Protein AF-0000000081159107 (afdb_homodimer)

pLDDT: mean 74.44, std 21.59, range [26.97, 98.67]

Foldseek 3Di:
DVLQPPDPVLVVLVVVVVCLCVQQVVALCSALQHDCPRSVHGHNVRSVVVVVVLVVSCVVSVHCPPVCSVVSVVQLLPCVCVVVDDPPVLVPVCLLVDALLVLLVNLLNLLSPCVVPVDCVSLVVSLVSLVSNQVSQADPQSAGHGVNAPPHRDDLQSLQRLLSSLLSVLSSLVRDPDVVSSVVNLVSLVVLLVQQVVAFWDFDVVSVVAAEDDLLADAPPDDGDTFGDSDSNDHHDYGYDRNRNSSVSSVVSNDDPPDDDDDDCSVPDDDRDDGDPDFLVVCSDPPPDQWHQPPPVSRTNHPDPPWDQDPRRDTD/DVLQPPDPVLVVLVVVVVCLCVQQVVALCSALQHDCPRSVHGHNVRSVVVVVVLVVSCVVSVHCPPVCSVVSVVQQQPVNCVVPDDPCPLVPVCLLVDALLVLLVNLLNLLNNCVVPVDCVSLVVSLVSLVSNQVSQADPQSAGHGVNAPPHRDDLQSLQRLLSSLLSVLSSLVRDPDVVSSVVNLVSLVVLLVQQVVAFWDFDVVSVVAAEDDQQDDFPPDDGDTFGDSDSNDHHDYGYDRNRNSSVSSVVSNDDPPDDDDDDCSVPDDDRDDGDPDFLVVCRAPPPDQFHQPPPVRRTNHPDPPWDQDPRRHTD

Radius of gyration: 25.18 Å; Cα contacts (8 Å, |Δi|>4): 1219; chains: 2; bounding box: 68×66×54 Å

Sequence (632 aa):
MEMFGGDLSAYMACKTEFAHQSNWFPSPIAGLFSYLIWNGYDGFWQNGAILETITNFMYYANHTRYMNVIQDSYRELYSLLEAYGPYPSFDDMGCSQGWTYESGILVAAFAEMYKLHKNETYLMMADKLAWSTITYNSNGSDIFVEKNCEPDKCDDDMLMYKGIFARNIRYFLDVLPDQSKAEKYWKWINDNVLHMVKYNMCDDISISKCNITFKDGPPYYNISGPVFSGNWNGPFTVGAPMQQTSALDLFVSGIKPGTVCTGKYCDYSPYYPPPQPMTCGSHPCPTDQQCCEYSPYKSYTCCTPQQKCNKDGICVMEMFGGDLSAYMACKTEFAHQSNWFPSPIAGLFSYLIWNGYDGFWQNGAILETITNFMYYANHTRYMNVIQDSYRELYSLLEAYGPYPSFDDMGCSQGWTYESGILVAAFAEMYKLHKNETYLMMADKLAWSTITYNSNGSDIFVEKNCEPDKCDDDMLMYKGIFARNIRYFLDVLPDQSKAEKYWKWINDNVLHMVKYNMCDDISISKCNITFKDGPPYYNISGPVFSGNWNGPFTVGAPMQQTSALDLFVSGIKPGTVCTGKYCDYSPYYPPPQPMTCGSHPCPTDQQCCEYSPYKSYTCCTPQQKCNKDGICV

Solvent-accessible surface area (backbone atoms only — not comparable to full-atom values): 32033 Å² total; per-residue (Å²): 83,70,42,29,76,64,35,61,29,45,42,49,25,52,40,34,48,50,12,47,36,28,47,34,36,30,16,34,37,18,20,52,70,22,62,46,53,46,28,53,34,67,32,47,47,47,24,48,55,44,47,54,42,55,51,48,40,27,60,55,32,50,38,50,49,51,45,50,52,59,60,36,8,48,56,43,20,55,26,47,51,29,59,43,35,76,80,63,49,69,80,65,45,53,50,75,73,43,58,53,33,59,56,14,52,49,22,28,10,23,34,39,32,22,73,74,64,68,41,64,66,30,50,51,51,22,49,51,51,49,50,49,44,49,61,62,25,32,48,100,84,68,34,64,48,56,72,87,27,57,86,81,62,55,53,69,70,57,32,27,23,62,12,48,19,36,38,20,49,34,54,28,52,74,68,51,79,53,60,76,67,42,46,59,55,52,48,52,44,47,53,41,49,54,39,25,64,72,39,9,52,40,65,49,92,56,43,80,79,43,53,65,66,50,39,62,44,71,44,87,81,49,72,47,44,45,38,26,23,65,45,45,74,36,69,54,70,45,23,40,58,41,18,38,42,15,51,35,20,41,20,44,42,43,41,52,91,86,38,43,43,49,72,89,61,31,60,42,50,85,85,53,64,62,45,69,36,67,39,54,80,57,50,76,26,56,94,91,35,90,46,25,61,47,72,97,65,73,45,60,38,64,92,56,92,83,44,42,66,43,98,80,32,35,78,74,84,70,40,29,75,62,35,61,30,45,41,49,26,51,40,34,49,50,12,47,36,29,45,34,38,29,13,34,30,19,21,52,72,24,63,41,60,44,28,54,34,69,31,46,46,48,24,47,56,44,48,53,43,56,51,48,40,25,62,55,32,51,38,51,49,51,46,50,52,60,62,35,10,48,58,45,18,63,21,51,49,26,63,42,48,79,80,64,49,70,81,69,54,48,46,73,70,42,58,54,33,60,55,14,51,49,24,29,14,22,35,41,35,22,73,74,63,70,42,64,66,30,50,52,50,22,48,52,52,48,50,51,44,49,62,61,24,31,49,99,84,68,36,63,47,56,71,90,27,56,86,81,64,55,53,69,69,57,31,28,23,62,13,46,19,37,40,20,50,35,54,30,51,76,69,50,81,54,61,75,67,40,46,58,53,50,48,51,45,47,53,41,51,54,41,24,64,72,37,7,53,42,66,51,91,60,42,82,78,43,52,65,58,44,35,65,49,71,46,88,78,50,72,50,44,45,37,26,22,65,45,46,71,36,68,54,70,46,22,39,59,40,18,37,42,15,50,35,20,41,21,44,41,44,40,52,90,87,37,42,42,48,71,89,60,32,59,41,51,84,85,54,64,60,49,68,38,58,39,46,78,54,51,79,30,53,94,90,35,90,46,22,58,45,73,98,63,71,38,58,43,63,89,58,96,81,46,43,64,44,98,82,26,25,74,71

InterPro domains:
  IPR005198 Glycoside hydrolase, family 76 [PF03663] (99-178)
  IPR008928 Six-hairpin glycosidase superfamily [SSF48208] (27-198)
  IPR053169 Meiotically Up-regulated Gene Protein [PTHR47791] (99-256)

Nearest PDB structures (foldseek):
  5agd-assembly1_A  TM=8.289E-01  e=1.683E-03  Niallia circulans
  3k7x-assembly1_A  TM=8.670E-01  e=3.993E-03  Listeria inn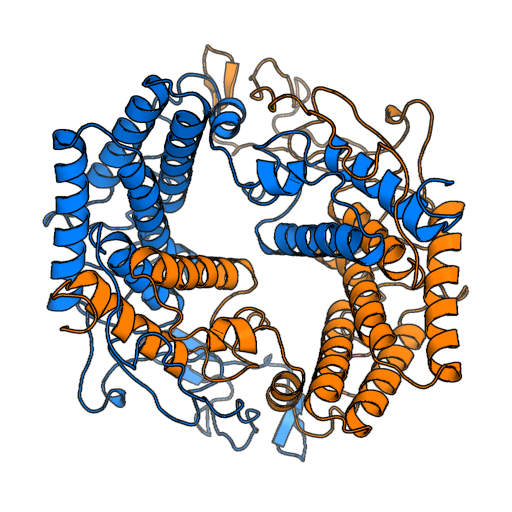ocua
  1vd5-assembly1_A  TM=6.223E-01  e=1.452E+00  Bacillus sp. GL1
  5nok-assembly1_A  TM=5.429E-01  e=4.444E+00  Bacteroides cellulosilyticus DSM 14838
  1a38-assembly1_B  TM=3.999E-01  e=2.181E+00  Bos taurus

Structure (mmCIF, N/CA/C/O backbone):
data_AF-0000000081159107-model_v1
#
loop_
_entity.id
_entity.type
_entity.pdbx_description
1 polymer 'Alpha-L-rhamnosidase six-hairpin glycosidase domain-containing protein'
#
loop_
_atom_site.group_PDB
_atom_site.id
_atom_site.type_symbol
_atom_site.label_atom_id
_atom_site.label_alt_id
_atom_site.label_comp_id
_atom_site.label_asym_id
_atom_site.label_entity_id
_atom_site.label_seq_id
_atom_site.pdbx_PDB_ins_code
_atom_site.Cartn_x
_atom_site.Cartn_y
_atom_site.Cartn_z
_atom_site.occupancy
_atom_site.B_iso_or_equiv
_atom_site.auth_seq_id
_atom_site.auth_comp_id
_atom_site.auth_asym_id
_atom_site.auth_atom_id
_atom_site.pdbx_PDB_model_num
ATOM 1 N N . MET A 1 1 ? 2.205 32.698 -1.862 1 73.26 1 MET A N 1
ATOM 2 C CA . MET A 1 1 ? 0.755 32.526 -1.901 1 73.26 1 MET A CA 1
ATOM 3 C C . MET A 1 1 ? 0.206 32.855 -3.286 1 73.26 1 MET A C 1
ATOM 5 O O . MET A 1 1 ? -0.749 32.225 -3.744 1 73.26 1 MET A O 1
ATOM 9 N N . GLU A 1 2 ? 0.936 33.632 -4.01 1 83.71 2 GLU A N 1
ATOM 10 C CA . GLU A 1 2 ? 0.464 34.039 -5.331 1 83.71 2 GLU A CA 1
ATOM 11 C C . GLU A 1 2 ? 0.368 32.844 -6.275 1 83.71 2 GLU A C 1
ATOM 13 O O . GLU A 1 2 ? -0.535 32.78 -7.112 1 83.71 2 GLU A O 1
ATOM 18 N N . MET A 1 3 ? 1.177 31.873 -5.989 1 91.51 3 MET A N 1
ATOM 19 C CA . MET A 1 3 ? 1.23 30.687 -6.839 1 91.51 3 MET A CA 1
ATOM 20 C C . MET A 1 3 ? -0.112 29.964 -6.848 1 91.51 3 MET A C 1
ATOM 22 O O . MET A 1 3 ? -0.476 29.335 -7.844 1 91.51 3 MET A O 1
ATOM 26 N N . PHE A 1 4 ? -0.867 30.151 -5.774 1 94.81 4 PHE A N 1
ATOM 27 C CA . PHE A 1 4 ? -2.134 29.44 -5.648 1 94.81 4 PHE A CA 1
ATOM 28 C C . PHE A 1 4 ? -3.294 30.42 -5.517 1 94.81 4 PHE A C 1
ATOM 30 O O . PHE A 1 4 ? -4.32 30.098 -4.914 1 94.81 4 PHE A O 1
ATOM 37 N N . GLY A 1 5 ? -3.117 31.725 -6.067 1 92.46 5 GLY A N 1
ATOM 38 C CA . GLY A 1 5 ? -4.182 32.714 -6.115 1 92.46 5 GLY A CA 1
ATOM 39 C C . GLY A 1 5 ? -4.659 33.145 -4.741 1 92.46 5 GLY A C 1
ATOM 40 O O . GLY A 1 5 ? -5.846 33.412 -4.545 1 92.46 5 GLY A O 1
ATOM 41 N N . GLY A 1 6 ? -3.777 33.001 -3.75 1 93.48 6 GLY A N 1
ATOM 42 C CA . GLY A 1 6 ? -4.123 33.456 -2.413 1 93.48 6 GLY A CA 1
ATOM 43 C C . GLY A 1 6 ? -4.802 32.389 -1.576 1 93.48 6 GLY A C 1
ATOM 44 O O . GLY A 1 6 ? -5.261 32.663 -0.465 1 93.48 6 GLY A O 1
ATOM 45 N N . ASP A 1 7 ? -4.887 31.178 -2.075 1 96.53 7 ASP A N 1
ATOM 46 C CA . ASP A 1 7 ? -5.48 30.066 -1.339 1 96.53 7 ASP A CA 1
ATOM 47 C C . ASP A 1 7 ? -4.555 29.593 -0.22 1 96.53 7 ASP A C 1
ATOM 49 O O . ASP A 1 7 ? -3.513 28.99 -0.482 1 96.53 7 ASP A O 1
ATOM 53 N N . LEU A 1 8 ? -4.931 29.828 0.976 1 96.45 8 LEU A N 1
ATOM 54 C CA . LEU A 1 8 ? -4.106 29.51 2.137 1 96.45 8 LEU A CA 1
ATOM 55 C C . LEU A 1 8 ? -3.849 28.009 2.227 1 96.45 8 LEU A C 1
ATOM 57 O O . LEU A 1 8 ? -2.727 27.583 2.508 1 96.45 8 LEU A O 1
ATOM 61 N N . SER A 1 9 ? -4.871 27.232 2.05 1 97.74 9 SER A N 1
ATOM 62 C CA . SER A 1 9 ? -4.739 25.784 2.169 1 97.74 9 SER A CA 1
ATOM 63 C C . SER A 1 9 ? -3.76 25.231 1.139 1 97.74 9 SER A C 1
ATOM 65 O O . SER A 1 9 ? -2.931 24.377 1.458 1 97.74 9 SER A O 1
ATOM 67 N N . ALA A 1 10 ? -3.845 25.729 -0.059 1 96.97 10 ALA A N 1
ATOM 68 C CA . ALA A 1 10 ? -2.913 25.295 -1.097 1 96.97 10 ALA A CA 1
ATOM 69 C C . ALA A 1 10 ? -1.484 25.712 -0.761 1 96.97 10 ALA A C 1
ATOM 71 O O . ALA A 1 10 ? -0.541 24.945 -0.97 1 96.97 10 ALA A O 1
ATOM 72 N N . TYR A 1 11 ? -1.373 26.913 -0.265 1 96.54 11 TYR A N 1
ATOM 73 C CA . TYR A 1 11 ? -0.061 27.409 0.134 1 96.54 11 TYR A CA 1
ATOM 74 C C . TYR A 1 11 ? 0.531 26.551 1.246 1 96.54 11 TYR A C 1
ATOM 76 O O . TYR A 1 11 ? 1.698 26.159 1.182 1 96.54 11 TYR A O 1
ATOM 84 N N . MET A 1 12 ? -0.245 26.264 2.2 1 97.27 12 MET A N 1
ATOM 85 C CA . MET A 1 12 ? 0.223 25.464 3.328 1 97.27 12 MET A CA 1
ATOM 86 C C . MET A 1 12 ? 0.505 24.028 2.897 1 97.27 12 MET A C 1
ATOM 88 O O . MET A 1 12 ? 1.444 23.401 3.39 1 97.27 12 MET A O 1
ATOM 92 N N . ALA A 1 13 ? -0.335 23.471 2.034 1 97.47 13 ALA A N 1
ATOM 93 C CA . ALA A 1 13 ? -0.057 22.145 1.488 1 97.47 13 ALA A CA 1
ATOM 94 C C . ALA A 1 13 ? 1.302 22.111 0.796 1 97.47 13 ALA A C 1
ATOM 96 O O . ALA A 1 13 ? 2.062 21.152 0.953 1 97.47 13 ALA A O 1
ATOM 97 N N . CYS A 1 14 ? 1.593 23.12 0.1 1 95.66 14 CYS A N 1
ATOM 98 C CA . CYS A 1 14 ? 2.85 23.216 -0.634 1 95.66 14 CYS A CA 1
ATOM 99 C C . CYS A 1 14 ? 4.04 23.211 0.319 1 95.66 14 CYS A C 1
ATOM 101 O O . CYS A 1 14 ? 4.974 22.426 0.148 1 95.66 14 CYS A O 1
ATOM 103 N N . LYS A 1 15 ? 3.997 24.015 1.294 1 94.6 15 LYS A N 1
ATOM 104 C CA . LYS A 1 15 ? 5.087 24.098 2.262 1 94.6 15 LYS A CA 1
ATOM 105 C C . LYS A 1 15 ? 5.217 22.801 3.057 1 94.6 15 LYS A C 1
ATOM 107 O O . LYS A 1 15 ? 6.328 22.338 3.321 1 94.6 15 LYS A O 1
ATOM 112 N N . THR A 1 16 ? 4.103 22.295 3.469 1 96.07 16 THR A N 1
ATOM 113 C CA . THR A 1 16 ? 4.073 21.066 4.254 1 96.07 16 THR A CA 1
ATOM 114 C C . THR A 1 16 ? 4.659 19.902 3.46 1 96.07 16 THR A C 1
ATOM 116 O O . THR A 1 16 ? 5.407 19.087 4.003 1 96.07 16 THR A O 1
ATOM 119 N N . GLU A 1 17 ? 4.273 19.811 2.206 1 93.13 17 GLU A N 1
ATOM 120 C CA . GLU A 1 17 ? 4.797 18.747 1.355 1 93.13 17 GLU A CA 1
ATOM 121 C C . GLU A 1 17 ? 6.304 18.887 1.162 1 93.13 17 GLU A C 1
ATOM 123 O O . GLU A 1 17 ? 7.028 17.889 1.142 1 93.13 17 GLU A O 1
ATOM 128 N N . PHE A 1 18 ? 6.745 20.079 1.012 1 90.58 18 PHE A N 1
ATOM 129 C CA . PHE A 1 18 ? 8.181 20.297 0.893 1 90.58 18 PHE A CA 1
ATOM 130 C C . PHE A 1 18 ? 8.912 19.782 2.127 1 90.58 18 PHE A C 1
ATOM 132 O O . PHE A 1 18 ? 9.92 19.082 2.012 1 90.58 18 PHE A O 1
ATOM 139 N N . ALA A 1 19 ? 8.44 20.158 3.255 1 90.77 19 ALA A N 1
ATOM 140 C CA . ALA A 1 19 ? 9.043 19.698 4.504 1 90.77 19 ALA A CA 1
ATOM 141 C C . ALA A 1 19 ? 9.001 18.176 4.605 1 90.77 19 ALA A C 1
ATOM 143 O O . ALA A 1 19 ? 9.959 17.552 5.068 1 90.77 19 ALA A O 1
ATOM 144 N N . HIS A 1 20 ? 7.9 17.635 4.216 1 88.38 20 HIS A N 1
ATOM 145 C CA . HIS A 1 20 ? 7.737 16.186 4.226 1 88.38 20 HIS A CA 1
ATOM 146 C C . HIS A 1 20 ? 8.802 15.506 3.371 1 88.38 20 HIS A C 1
ATOM 148 O O . HIS A 1 20 ? 9.458 14.564 3.822 1 88.38 20 HIS A O 1
ATOM 154 N N . GLN A 1 21 ? 8.964 15.984 2.256 1 83.49 21 GLN A N 1
ATOM 155 C CA . GLN A 1 21 ? 9.925 15.407 1.323 1 83.49 21 GLN A CA 1
ATOM 156 C C . GLN A 1 21 ? 11.357 15.609 1.812 1 83.49 21 GLN A C 1
ATOM 158 O O . GLN A 1 21 ? 12.181 14.696 1.729 1 83.49 21 GLN A O 1
ATOM 163 N N . SER A 1 22 ? 11.609 16.71 2.324 1 83.05 22 SER A N 1
ATOM 164 C CA . SER A 1 22 ? 12.953 17.042 2.787 1 83.05 22 SER A CA 1
ATOM 165 C C . SER A 1 22 ? 13.343 16.201 3.999 1 83.05 22 SER A C 1
ATOM 167 O O . SER A 1 22 ? 14.502 15.805 4.139 1 83.05 22 SER A O 1
ATOM 169 N N . ASN A 1 23 ? 12.4 15.96 4.797 1 83.14 23 ASN A N 1
ATOM 170 C CA . ASN A 1 23 ? 12.709 15.369 6.095 1 83.14 23 ASN A CA 1
ATOM 171 C C . ASN A 1 23 ? 12.632 13.845 6.05 1 83.14 23 ASN A C 1
ATOM 173 O O . ASN A 1 23 ? 13.397 13.16 6.731 1 83.14 23 ASN A O 1
ATOM 177 N N . TRP A 1 24 ? 11.74 13.296 5.227 1 81.88 24 TRP A N 1
ATOM 178 C CA . TRP A 1 24 ? 11.471 11.87 5.379 1 81.88 24 TRP A CA 1
ATOM 179 C C . TRP A 1 24 ? 11.533 11.158 4.032 1 81.88 24 TRP A C 1
ATOM 181 O O . TRP A 1 24 ? 11.507 9.926 3.973 1 81.88 24 TRP A O 1
ATOM 191 N N . PHE A 1 25 ? 11.539 11.923 3.002 1 78.84 25 PHE A N 1
ATOM 192 C CA . PHE A 1 25 ? 11.795 11.371 1.676 1 78.84 25 PHE A CA 1
ATOM 193 C C . PHE A 1 25 ? 12.977 12.072 1.017 1 78.84 25 PHE A C 1
ATOM 195 O O . PHE A 1 25 ? 12.881 12.515 -0.129 1 78.84 25 PHE A O 1
ATOM 202 N N . PRO A 1 26 ? 14.068 12.064 1.804 1 64.51 26 PRO A N 1
ATOM 203 C CA . PRO A 1 26 ? 15.193 12.86 1.309 1 64.51 26 PRO A CA 1
ATOM 204 C C . PRO A 1 26 ? 15.936 12.181 0.16 1 64.51 26 PRO A C 1
ATOM 206 O O . PRO A 1 26 ? 16.766 12.811 -0.5 1 64.51 26 PRO A O 1
ATOM 209 N N . SER A 1 27 ? 15.6 10.784 0.05 1 61.07 27 SER A N 1
ATOM 210 C CA . SER A 1 27 ? 16.33 10.015 -0.953 1 61.07 27 SER A CA 1
ATOM 211 C C . SER A 1 27 ? 15.48 8.873 -1.5 1 61.07 27 SER A C 1
ATOM 213 O O . SER A 1 27 ? 14.415 8.569 -0.958 1 61.07 27 SER A O 1
ATOM 215 N N . PRO A 1 28 ? 15.856 8.307 -2.576 1 56.17 28 PRO A N 1
ATOM 216 C CA . PRO A 1 28 ? 15.117 7.165 -3.118 1 56.17 28 PRO A CA 1
ATOM 217 C C . PRO A 1 28 ? 14.994 6.015 -2.121 1 56.17 28 PRO A C 1
ATOM 219 O O . PRO A 1 28 ? 14.05 5.225 -2.197 1 56.17 28 PRO A O 1
ATOM 222 N N . ILE A 1 29 ? 15.94 5.914 -1.131 1 57.66 29 ILE A N 1
ATOM 223 C CA . ILE A 1 29 ? 15.912 4.813 -0.174 1 57.66 29 ILE A CA 1
ATOM 224 C C . ILE A 1 29 ? 14.83 5.067 0.873 1 57.66 29 ILE A C 1
ATOM 226 O O . ILE A 1 29 ? 14.143 4.138 1.303 1 57.66 29 ILE A O 1
ATOM 230 N N . ALA A 1 30 ? 14.818 6.326 1.157 1 62.91 30 ALA A N 1
ATOM 231 C CA . ALA A 1 30 ? 13.757 6.735 2.074 1 62.91 30 ALA A CA 1
ATOM 232 C C . ALA A 1 30 ? 12.551 7.275 1.31 1 62.91 30 ALA A C 1
ATOM 234 O O . ALA A 1 30 ? 12.152 8.426 1.502 1 62.91 30 ALA A O 1
ATOM 235 N N . GLY A 1 31 ? 12.105 6.427 0.31 1 65.6 31 GLY A N 1
ATOM 236 C CA . GLY A 1 31 ? 10.976 6.804 -0.525 1 65.6 31 GLY A CA 1
ATOM 237 C C . GLY A 1 31 ? 9.697 6.073 -0.164 1 65.6 31 GLY A C 1
ATOM 238 O O . GLY A 1 31 ? 9.615 5.437 0.889 1 65.6 31 GLY A O 1
ATOM 239 N N . LEU A 1 32 ? 8.644 6.251 -0.968 1 62.56 32 LEU A N 1
ATOM 240 C CA . LEU A 1 32 ? 7.3 5.74 -0.72 1 62.56 32 LEU A CA 1
ATOM 241 C C . LEU A 1 32 ? 7.295 4.216 -0.69 1 62.56 32 LEU A C 1
ATOM 243 O O . LEU A 1 32 ? 6.414 3.606 -0.079 1 62.56 32 LEU A O 1
ATOM 247 N N . PHE A 1 33 ? 8.23 3.613 -1.263 1 54.78 33 PHE A N 1
ATOM 248 C CA . PHE A 1 33 ? 8.225 2.156 -1.336 1 54.78 33 PHE A CA 1
ATOM 249 C C . PHE A 1 33 ? 9.405 1.571 -0.57 1 54.78 33 PHE A C 1
ATOM 251 O O . PHE A 1 33 ? 9.875 0.476 -0.885 1 54.78 33 PHE A O 1
ATOM 258 N N . SER A 1 34 ? 9.756 2.465 0.417 1 52.77 34 SER A N 1
ATOM 259 C CA . SER A 1 34 ? 10.893 2.038 1.226 1 52.77 34 SER A CA 1
ATOM 260 C C . SER A 1 34 ? 10.466 1.035 2.293 1 52.77 34 SER A C 1
ATOM 262 O O . SER A 1 34 ? 9.298 0.996 2.684 1 52.77 34 SER A O 1
ATOM 264 N N . TYR A 1 35 ? 11.327 0.128 2.508 1 47.57 35 TYR A N 1
ATOM 265 C CA . TYR A 1 35 ? 11.091 -0.757 3.643 1 47.57 35 TYR A CA 1
ATOM 266 C C . TYR A 1 35 ? 10.781 0.043 4.903 1 47.57 35 TYR A C 1
ATOM 268 O O . TYR A 1 35 ? 11.092 1.234 4.982 1 47.57 35 TYR A O 1
ATOM 276 N N . LEU A 1 36 ? 10.102 -0.564 5.947 1 49.96 36 LEU A N 1
ATOM 277 C CA . LEU A 1 36 ? 9.413 -0.104 7.148 1 49.96 36 LEU A CA 1
ATOM 278 C C . LEU A 1 36 ? 10.228 0.967 7.866 1 49.96 36 LEU A C 1
ATOM 280 O O . LEU A 1 36 ? 9.664 1.895 8.449 1 49.96 36 LEU A O 1
ATOM 284 N N . ILE A 1 37 ? 11.613 1.061 7.589 1 51.08 37 ILE A N 1
ATOM 285 C CA . ILE A 1 37 ? 12.284 1.794 8.657 1 51.08 37 ILE A CA 1
ATOM 286 C C . ILE A 1 37 ? 12.96 3.038 8.085 1 51.08 37 ILE A C 1
ATOM 288 O O . ILE A 1 37 ? 13.215 4.002 8.809 1 51.08 37 ILE A O 1
ATOM 292 N N . TRP A 1 38 ? 12.93 3.22 6.875 1 58.51 38 TRP A N 1
ATOM 293 C CA . TRP A 1 38 ? 13.879 4.247 6.46 1 58.51 38 TRP A CA 1
ATOM 294 C C . TRP A 1 38 ? 13.213 5.618 6.416 1 58.51 38 TRP A C 1
ATOM 296 O O . TRP A 1 38 ? 13.803 6.616 6.837 1 58.51 38 TRP A O 1
ATOM 306 N N . ASN A 1 39 ? 12.053 5.701 6.024 1 64.96 39 ASN A N 1
ATOM 307 C CA . ASN A 1 39 ? 11.395 6.995 5.884 1 64.96 39 ASN A CA 1
ATOM 308 C C . ASN A 1 39 ? 10.458 7.277 7.056 1 64.96 39 ASN A C 1
ATOM 310 O O . ASN A 1 39 ? 9.795 8.315 7.09 1 64.96 39 ASN A O 1
ATOM 314 N N . GLY A 1 40 ? 10.515 6.371 8.008 1 69.55 40 GLY A N 1
ATOM 315 C CA . GLY A 1 40 ? 9.704 6.545 9.203 1 69.55 40 GLY A CA 1
ATOM 316 C C . GLY A 1 40 ? 8.305 5.976 9.061 1 69.55 40 GLY A C 1
ATOM 317 O O . GLY A 1 40 ? 7.532 5.969 10.022 1 69.55 40 GLY A O 1
ATOM 318 N N . TYR A 1 41 ? 7.964 5.542 7.819 1 71.81 41 TYR A N 1
ATOM 319 C CA . TYR A 1 41 ? 6.674 4.905 7.579 1 71.81 41 TYR A CA 1
ATOM 320 C C . TYR A 1 41 ? 6.768 3.396 7.771 1 71.81 41 TYR A C 1
ATOM 322 O O . TYR A 1 41 ? 7.806 2.791 7.489 1 71.81 41 TYR A O 1
ATOM 330 N N . ASP A 1 42 ? 5.687 2.989 8.404 1 60.1 42 ASP A N 1
ATOM 331 C CA . ASP A 1 42 ? 5.636 1.546 8.62 1 60.1 42 ASP A CA 1
ATOM 332 C C . ASP A 1 42 ? 4.979 0.837 7.437 1 60.1 42 ASP A C 1
ATOM 334 O O . ASP A 1 42 ? 3.764 0.628 7.43 1 60.1 42 ASP A O 1
ATOM 338 N N . GLY A 1 43 ? 5.741 0.659 6.408 1 55.37 43 GLY A N 1
ATOM 339 C CA . GLY A 1 43 ? 5.308 -0.249 5.359 1 55.37 43 GLY A CA 1
ATOM 340 C C . GLY A 1 43 ? 4.446 0.423 4.306 1 55.37 43 GLY A C 1
ATOM 341 O O . GLY A 1 43 ? 4.362 1.652 4.258 1 55.37 43 GLY A O 1
ATOM 342 N N . PHE A 1 44 ? 3.71 -0.323 3.549 1 52.36 44 PHE A N 1
ATOM 343 C CA . PHE A 1 44 ? 3.013 0.082 2.334 1 52.36 44 PHE A CA 1
ATOM 344 C C . PHE A 1 44 ? 1.725 0.825 2.671 1 52.36 44 PHE A C 1
ATOM 346 O O . PHE A 1 44 ? 1.319 1.734 1.944 1 52.36 44 PHE A O 1
ATOM 353 N N . TRP A 1 45 ? 1.146 0.502 3.874 1 59.59 45 TRP A N 1
ATOM 354 C CA . TRP A 1 45 ? -0.089 1.199 4.22 1 59.59 45 TRP A CA 1
ATOM 355 C C . TRP A 1 45 ? 0.168 2.687 4.434 1 59.59 45 TRP A C 1
ATOM 357 O O . TRP A 1 45 ? -0.492 3.532 3.824 1 59.59 45 TRP A O 1
ATOM 367 N N . GLN A 1 46 ? 1.249 2.896 5.243 1 71.08 46 GLN A N 1
ATOM 368 C CA . GLN A 1 46 ? 1.534 4.292 5.561 1 71.08 46 GLN A CA 1
ATOM 369 C C . GLN A 1 46 ? 2.085 5.031 4.346 1 71.08 46 GLN A C 1
ATOM 371 O O . GLN A 1 46 ? 1.712 6.178 4.088 1 71.08 46 GLN A O 1
ATOM 376 N N . ASN A 1 47 ? 2.773 4.27 3.577 1 69.42 47 ASN A N 1
ATOM 377 C CA . ASN A 1 47 ? 3.308 4.859 2.354 1 69.42 47 ASN A CA 1
ATOM 378 C C . ASN A 1 47 ? 2.207 5.127 1.332 1 69.42 47 ASN A C 1
ATOM 380 O O . ASN A 1 47 ? 2.245 6.133 0.621 1 69.42 47 ASN A O 1
ATOM 384 N N . GLY A 1 48 ? 1.255 4.219 1.248 1 66.96 48 GLY A N 1
ATOM 385 C CA . GLY A 1 48 ? 0.11 4.446 0.381 1 66.96 48 GLY A CA 1
ATOM 386 C C . GLY A 1 48 ? -0.734 5.633 0.806 1 66.96 48 GLY A C 1
ATOM 387 O O . GLY A 1 48 ? -1.22 6.39 -0.037 1 66.96 48 GLY A O 1
ATOM 388 N N . ALA A 1 49 ? -0.853 5.765 2.12 1 74.21 49 ALA A N 1
ATOM 389 C CA . ALA A 1 49 ? -1.655 6.865 2.649 1 74.21 49 ALA A CA 1
ATOM 390 C C . ALA A 1 49 ? -1.057 8.215 2.263 1 74.21 49 ALA A C 1
ATOM 392 O O . ALA A 1 49 ? -1.778 9.122 1.841 1 74.21 49 ALA A O 1
ATOM 393 N N . ILE A 1 50 ? 0.304 8.299 2.352 1 83.84 50 ILE A N 1
ATOM 394 C CA . ILE A 1 50 ? 0.921 9.576 2.009 1 83.84 50 ILE A CA 1
ATOM 395 C C . ILE A 1 50 ? 0.951 9.744 0.492 1 83.84 50 ILE A C 1
ATOM 397 O O . ILE A 1 50 ? 0.789 10.854 -0.019 1 83.84 50 ILE A O 1
ATOM 401 N N . LEU A 1 51 ? 1.087 8.705 -0.23 1 74 51 LEU A N 1
ATOM 402 C CA . LEU A 1 51 ? 1.045 8.797 -1.686 1 74 51 LEU A CA 1
ATOM 403 C C . LEU A 1 51 ? -0.288 9.367 -2.157 1 74 51 LEU A C 1
ATOM 405 O O . LEU A 1 51 ? -0.323 10.228 -3.039 1 74 51 LEU A O 1
ATOM 409 N N . GLU A 1 52 ? -1.368 8.855 -1.627 1 75.14 52 GLU A N 1
ATOM 410 C CA . GLU A 1 52 ? -2.688 9.377 -1.968 1 75.14 52 GLU A CA 1
ATOM 411 C C . GLU A 1 52 ? 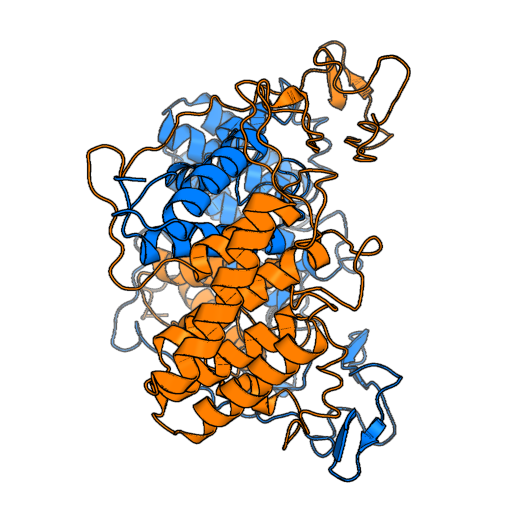-2.776 10.876 -1.692 1 75.14 52 GLU A C 1
ATOM 413 O O . GLU A 1 52 ? -3.32 11.63 -2.502 1 75.14 52 GLU A O 1
ATOM 418 N N . THR A 1 53 ? -2.172 11.291 -0.617 1 88.07 53 THR A N 1
ATOM 419 C CA . THR A 1 53 ? -2.21 12.699 -0.239 1 88.07 53 THR A CA 1
ATOM 420 C C . THR A 1 53 ? -1.425 13.548 -1.235 1 88.07 53 THR A C 1
ATOM 422 O O . THR A 1 53 ? -1.894 14.603 -1.665 1 88.07 53 THR A O 1
ATOM 425 N N . ILE A 1 54 ? -0.268 13.088 -1.62 1 86.49 54 ILE A N 1
ATOM 426 C CA . ILE A 1 54 ? 0.586 13.808 -2.558 1 86.49 54 ILE A CA 1
ATOM 427 C C . ILE A 1 54 ? -0.111 13.914 -3.913 1 86.49 54 ILE A C 1
ATOM 429 O O . ILE A 1 54 ? -0.128 14.983 -4.528 1 86.49 54 ILE A O 1
ATOM 433 N N . THR A 1 55 ? -0.776 12.932 -4.352 1 79.04 55 THR A N 1
ATOM 434 C CA . THR A 1 55 ? -1.476 12.916 -5.632 1 79.04 55 THR A CA 1
ATOM 435 C C . THR A 1 55 ? -2.685 13.845 -5.598 1 79.04 55 THR A C 1
ATOM 437 O O . THR A 1 55 ? -2.941 14.575 -6.558 1 79.04 55 THR A O 1
ATOM 440 N N . ASN A 1 56 ? -3.413 13.781 -4.509 1 85.62 56 ASN A N 1
ATOM 441 C CA . ASN A 1 56 ? -4.548 14.685 -4.351 1 85.62 56 ASN A CA 1
ATOM 442 C C . ASN A 1 56 ? -4.112 16.146 -4.401 1 85.62 56 ASN A C 1
ATOM 444 O O . ASN A 1 56 ? -4.811 16.987 -4.969 1 85.62 56 ASN A O 1
ATOM 448 N N . PHE A 1 57 ? -2.928 16.409 -3.78 1 93.77 57 PHE A N 1
ATOM 449 C CA . PHE A 1 57 ? -2.425 17.777 -3.813 1 93.77 57 PHE A CA 1
ATOM 450 C C . PHE A 1 57 ? -2.155 18.22 -5.246 1 93.77 57 PHE A C 1
ATOM 452 O O . PHE A 1 57 ? -2.533 19.325 -5.641 1 93.77 57 PHE A O 1
ATOM 459 N N . MET A 1 58 ? -1.586 17.391 -6.055 1 88.49 58 MET A N 1
ATOM 460 C CA . MET A 1 58 ? -1.329 17.701 -7.459 1 88.49 58 MET A CA 1
ATOM 461 C C . MET A 1 58 ? -2.635 17.934 -8.212 1 88.49 58 MET A C 1
ATOM 463 O O . MET A 1 58 ? -2.739 18.87 -9.007 1 88.49 58 MET A O 1
ATOM 467 N N . TYR A 1 59 ? -3.617 17.174 -7.917 1 83.01 59 TYR A N 1
ATOM 468 C CA . TYR A 1 59 ? -4.909 17.255 -8.59 1 83.01 59 TYR A CA 1
ATOM 469 C C . TYR A 1 59 ? -5.649 18.529 -8.2 1 83.01 59 TYR A C 1
ATOM 471 O O . TYR A 1 59 ? -6.055 19.308 -9.065 1 83.01 59 TYR A O 1
ATOM 479 N N . TYR A 1 60 ? -5.749 18.788 -6.935 1 92.19 60 TYR A N 1
ATOM 480 C CA . TYR A 1 60 ? -6.625 19.853 -6.458 1 92.19 60 TYR A CA 1
ATOM 481 C C . TYR A 1 60 ? -6.015 21.223 -6.728 1 92.19 60 TYR A C 1
ATOM 483 O O . TYR A 1 60 ? -6.736 22.216 -6.854 1 92.19 60 TYR A O 1
ATOM 491 N N . ALA A 1 61 ? -4.685 21.262 -6.795 1 94.64 61 ALA A N 1
ATOM 492 C CA . ALA A 1 61 ? -4.049 22.554 -7.04 1 94.64 61 ALA A CA 1
ATOM 493 C C . ALA A 1 61 ? -3.476 22.624 -8.452 1 94.64 61 ALA A C 1
ATOM 495 O O . ALA A 1 61 ? -2.816 23.602 -8.813 1 94.64 61 ALA A O 1
ATOM 496 N N . ASN A 1 62 ? -3.65 21.522 -9.22 1 89.43 62 ASN A N 1
ATOM 497 C CA . ASN A 1 62 ? -3.271 21.454 -10.627 1 89.43 62 ASN A CA 1
ATOM 498 C C . ASN A 1 62 ? -1.792 21.776 -10.825 1 89.43 62 ASN A C 1
ATOM 500 O O . ASN A 1 62 ? -1.45 22.771 -11.467 1 89.43 62 ASN A O 1
ATOM 504 N N . HIS A 1 63 ? -0.99 20.923 -10.324 1 91.1 63 HIS A N 1
ATOM 505 C CA . HIS A 1 63 ? 0.456 21.062 -10.455 1 91.1 63 HIS A CA 1
ATOM 506 C C . HIS A 1 63 ? 1.145 19.702 -10.441 1 91.1 63 HIS A C 1
ATOM 508 O O . HIS A 1 63 ? 0.502 18.679 -10.195 1 91.1 63 HIS A O 1
ATOM 514 N N . THR A 1 64 ? 2.396 19.655 -10.763 1 84.38 64 THR A N 1
ATOM 515 C CA . THR A 1 64 ? 3.184 18.43 -10.682 1 84.38 64 THR A CA 1
ATOM 516 C C . THR A 1 64 ? 4.394 18.625 -9.772 1 84.38 64 THR A C 1
ATOM 518 O O . THR A 1 64 ? 5.445 18.018 -9.99 1 84.38 64 THR A O 1
ATOM 521 N N . ARG A 1 65 ? 4.298 19.515 -8.863 1 87.6 65 ARG A N 1
ATOM 522 C CA . ARG A 1 65 ? 5.371 19.736 -7.899 1 87.6 65 ARG A CA 1
ATOM 523 C C . ARG A 1 65 ? 5.652 18.472 -7.094 1 87.6 65 ARG A C 1
ATOM 525 O O . ARG A 1 65 ? 4.731 17.724 -6.76 1 87.6 65 ARG A O 1
ATOM 532 N N . TYR A 1 66 ? 6.874 18.259 -6.755 1 82.55 66 TYR A N 1
ATOM 533 C CA . TYR A 1 66 ? 7.357 17.208 -5.867 1 82.55 66 TYR A CA 1
ATOM 534 C C . TYR A 1 66 ? 7.135 15.831 -6.48 1 82.55 66 TYR A C 1
ATOM 536 O O . TYR A 1 66 ? 7.064 14.829 -5.764 1 82.55 66 TYR A O 1
ATOM 544 N N . MET A 1 67 ? 6.886 15.816 -7.798 1 76.52 67 MET A N 1
ATOM 545 C CA . MET A 1 67 ? 6.658 14.563 -8.512 1 76.52 67 MET A CA 1
ATOM 546 C C . MET A 1 67 ? 7.835 13.61 -8.327 1 76.52 67 MET A C 1
ATOM 548 O O . MET A 1 67 ? 7.668 12.391 -8.391 1 76.52 67 MET A O 1
ATOM 552 N N . ASN A 1 68 ? 8.93 14.104 -7.971 1 72.81 68 ASN A N 1
ATOM 553 C CA . ASN A 1 68 ? 10.123 13.279 -7.82 1 72.81 68 ASN A CA 1
ATOM 554 C C . ASN A 1 68 ? 9.994 12.316 -6.642 1 72.81 68 ASN A C 1
ATOM 556 O O . ASN A 1 68 ? 10.566 11.225 -6.661 1 72.81 68 ASN A O 1
ATOM 560 N N . VAL A 1 69 ? 9.219 12.732 -5.655 1 72.22 69 VAL A N 1
ATOM 561 C CA . VAL A 1 69 ? 9.012 11.847 -4.513 1 72.22 69 VAL A CA 1
ATOM 562 C C . VAL A 1 69 ? 8.363 10.546 -4.979 1 72.22 69 VAL A C 1
ATOM 564 O O . VAL A 1 69 ? 8.695 9.467 -4.483 1 72.22 69 VAL A O 1
ATOM 567 N N . ILE A 1 70 ? 7.436 10.756 -5.86 1 65.03 70 ILE A N 1
ATOM 568 C CA . ILE A 1 70 ? 6.727 9.594 -6.385 1 65.03 70 ILE A CA 1
ATOM 569 C C . ILE A 1 70 ? 7.614 8.855 -7.384 1 65.03 70 ILE A C 1
ATOM 571 O O . ILE A 1 70 ? 7.799 7.641 -7.279 1 65.03 70 ILE A O 1
ATOM 575 N N . GLN A 1 71 ? 8.181 9.624 -8.247 1 62.26 71 GLN A N 1
ATOM 576 C CA . GLN A 1 71 ? 8.955 9.045 -9.34 1 62.26 71 GLN A CA 1
ATOM 577 C C . GLN A 1 71 ? 10.21 8.35 -8.818 1 62.26 71 GLN A C 1
ATOM 579 O O . GLN A 1 71 ? 10.568 7.269 -9.288 1 62.26 71 GLN A O 1
ATOM 584 N N . ASP A 1 72 ? 10.728 9.032 -7.811 1 57.07 72 ASP A N 1
ATOM 585 C CA . ASP A 1 72 ? 12.01 8.525 -7.329 1 57.07 72 ASP A CA 1
ATOM 586 C C . ASP A 1 72 ? 11.809 7.421 -6.293 1 57.07 72 ASP A C 1
ATOM 588 O O . ASP A 1 72 ? 12.756 6.719 -5.935 1 57.07 72 ASP A O 1
ATOM 592 N N . SER A 1 73 ? 10.552 7.558 -5.759 1 54.94 73 SER A N 1
ATOM 593 C CA . SER A 1 73 ? 10.266 6.476 -4.822 1 54.94 73 SER A CA 1
ATOM 594 C C . SER A 1 73 ? 10.189 5.131 -5.538 1 54.94 73 SER A C 1
ATOM 596 O O . SER A 1 73 ? 10.278 4.079 -4.903 1 54.94 73 SER A O 1
ATOM 598 N N . TYR A 1 74 ? 9.552 5.394 -6.678 1 44.18 74 TYR A N 1
ATOM 599 C CA . TYR A 1 74 ? 9.665 4.175 -7.471 1 44.18 74 TYR A CA 1
ATOM 600 C C . TYR A 1 74 ? 11.115 3.715 -7.56 1 44.18 74 TYR A C 1
ATOM 602 O O . TYR A 1 74 ? 12.011 4.516 -7.836 1 44.18 74 TYR A O 1
ATOM 610 N N . ARG A 1 75 ? 11.37 3.055 -6.452 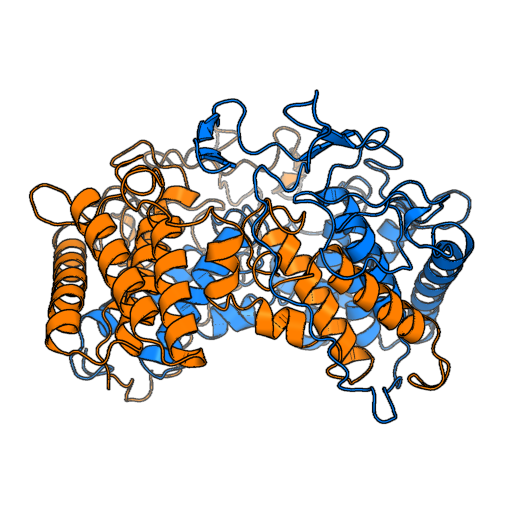1 44.49 75 ARG A N 1
ATOM 611 C CA . ARG A 1 75 ? 12.729 2.63 -6.133 1 44.49 75 ARG A CA 1
ATOM 612 C C . ARG A 1 75 ? 13.559 2.453 -7.4 1 44.49 75 ARG A C 1
ATOM 614 O O . ARG A 1 75 ? 13.225 1.633 -8.258 1 44.49 75 ARG A O 1
ATOM 621 N N . GLU A 1 76 ? 13.945 3.647 -7.907 1 33.6 76 GLU A N 1
ATOM 622 C CA . GLU A 1 76 ? 15.245 3.413 -8.529 1 33.6 76 GLU A CA 1
ATOM 623 C C . GLU A 1 76 ? 16.222 2.778 -7.543 1 33.6 76 GLU A C 1
ATOM 625 O O . GLU A 1 76 ? 16.248 3.142 -6.365 1 33.6 76 GLU A O 1
ATOM 630 N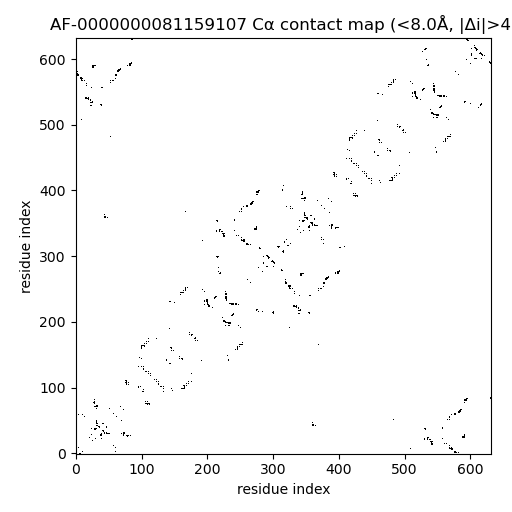 N . LEU A 1 77 ? 16.563 1.616 -7.57 1 35.69 77 LEU A N 1
ATOM 631 C CA . LEU A 1 77 ? 17.386 0.68 -6.812 1 35.69 77 LEU A CA 1
ATOM 632 C C . LEU A 1 77 ? 18.614 1.379 -6.237 1 35.69 77 LEU A C 1
ATOM 634 O O . LEU A 1 77 ? 19.243 0.871 -5.306 1 35.69 77 LEU A O 1
ATOM 638 N N . TYR A 1 78 ? 19.201 2.418 -6.783 1 34.41 78 TYR A N 1
ATOM 639 C CA . TYR A 1 78 ? 20.572 2.74 -6.403 1 34.41 78 TYR A CA 1
ATOM 640 C C . TYR A 1 78 ? 20.693 2.913 -4.894 1 34.41 78 TYR A C 1
ATOM 642 O O . TYR A 1 78 ? 21.681 2.487 -4.292 1 34.41 78 TYR A O 1
ATOM 650 N N . SER A 1 79 ? 19.759 3.773 -4.427 1 38.22 79 SER A N 1
ATOM 651 C CA . SER A 1 79 ? 20.069 4.31 -3.106 1 38.22 79 SER A CA 1
ATOM 652 C C . SER A 1 79 ? 19.969 3.231 -2.034 1 38.22 79 SER A C 1
ATOM 654 O O . SER A 1 79 ? 20.227 3.492 -0.857 1 38.22 79 SER A O 1
ATOM 656 N N . LEU A 1 80 ? 19.373 2.141 -2.322 1 35.61 80 LEU A N 1
ATOM 657 C CA . LEU A 1 80 ? 19.363 1.039 -1.366 1 35.61 80 LEU A CA 1
ATOM 658 C C . LEU A 1 80 ? 20.778 0.535 -1.103 1 35.61 80 LEU A C 1
ATOM 660 O O . LEU A 1 80 ? 21.037 -0.09 -0.072 1 35.61 80 LEU A O 1
ATOM 664 N N . LEU A 1 81 ? 21.653 0.482 -2.113 1 35.64 81 LEU A N 1
ATOM 665 C CA . LEU A 1 81 ? 23.031 0.124 -1.796 1 35.64 81 LEU A CA 1
ATOM 666 C C . LEU A 1 81 ? 23.563 0.976 -0.648 1 35.64 81 LEU A C 1
ATOM 668 O O . LEU A 1 81 ? 24.386 0.512 0.145 1 35.64 81 LEU A O 1
ATOM 672 N N . GLU A 1 82 ? 23.424 2.31 -0.804 1 34.72 82 GLU A N 1
ATOM 673 C CA . GLU A 1 82 ? 23.94 3.237 0.199 1 34.72 82 GLU A CA 1
ATOM 674 C C . GLU A 1 82 ? 23.339 2.955 1.573 1 34.72 82 GLU A C 1
ATOM 676 O O . GLU A 1 82 ? 23.964 3.232 2.599 1 34.72 82 GLU A O 1
ATOM 681 N N . ALA A 1 83 ? 22.01 2.905 1.605 1 34.06 83 ALA A N 1
ATOM 682 C CA . ALA A 1 83 ? 21.439 2.638 2.922 1 34.06 83 ALA A CA 1
ATOM 683 C C . ALA A 1 83 ? 21.978 1.332 3.5 1 34.06 83 ALA A C 1
ATOM 685 O O . ALA A 1 83 ? 21.926 1.114 4.712 1 34.06 83 ALA A O 1
ATOM 686 N N . TYR A 1 84 ? 22.048 0.264 2.691 1 34.3 84 TYR A N 1
ATOM 687 C CA . TYR A 1 84 ? 22.734 -0.928 3.177 1 34.3 84 TYR A CA 1
ATOM 688 C C . TYR A 1 84 ? 24.24 -0.813 2.97 1 34.3 84 TYR A C 1
ATOM 690 O O . TYR A 1 84 ? 24.695 -0.179 2.015 1 34.3 84 TYR A O 1
ATOM 698 N N . GLY A 1 85 ? 25.173 -0.803 3.945 1 30.49 85 GLY A N 1
ATOM 699 C CA . GLY A 1 85 ? 26.614 -0.605 3.96 1 30.49 85 GLY A CA 1
ATOM 700 C C . GLY A 1 85 ? 27.278 -0.958 2.642 1 30.49 85 GLY A C 1
ATOM 701 O O . GLY A 1 85 ? 26.642 -1.53 1.754 1 30.49 85 GLY A O 1
ATOM 702 N N . PRO A 1 86 ? 28.806 -0.561 2.486 1 32.15 86 PRO A N 1
ATOM 703 C CA . PRO A 1 86 ? 29.686 -0.853 1.352 1 32.15 86 PRO A CA 1
ATOM 704 C C . PRO A 1 86 ? 29.247 -2.086 0.566 1 32.15 86 PRO A C 1
ATOM 706 O O . PRO A 1 86 ? 28.21 -2.681 0.872 1 32.15 86 PRO A O 1
ATOM 709 N N . TYR A 1 87 ? 30.444 -3.055 0.385 1 28.75 87 TYR A N 1
ATOM 710 C CA . TYR A 1 87 ? 30.365 -4.363 -0.255 1 28.75 87 TYR A CA 1
ATOM 711 C C . TYR A 1 87 ? 29.266 -5.212 0.373 1 28.75 87 TYR A C 1
ATOM 713 O O . TYR A 1 87 ? 29.388 -5.646 1.521 1 28.75 87 TYR A O 1
ATOM 721 N N . PRO A 1 88 ? 28.017 -5.026 0.181 1 33.15 88 PRO A N 1
ATOM 722 C CA . PRO A 1 88 ? 27.221 -6.114 0.754 1 33.15 88 PRO A CA 1
ATOM 723 C C . PRO A 1 88 ? 27.915 -7.47 0.652 1 33.15 88 PRO A C 1
ATOM 725 O O . PRO A 1 88 ? 28.245 -7.918 -0.45 1 33.15 88 PRO A O 1
ATOM 728 N N . SER A 1 89 ? 29.122 -7.681 1.256 1 31.89 89 SER A N 1
ATOM 729 C CA . SER A 1 89 ? 29.545 -9.073 1.146 1 31.89 89 SER A CA 1
ATOM 730 C C . SER A 1 89 ? 28.345 -10.013 1.1 1 31.89 89 SER A C 1
ATOM 732 O O . SER A 1 89 ? 27.488 -9.978 1.985 1 31.89 89 SER A O 1
ATOM 734 N N . PHE A 1 90 ? 27.76 -10.258 -0.062 1 31.38 90 PHE A N 1
ATOM 735 C CA . PHE A 1 90 ? 26.72 -11.187 -0.489 1 31.38 90 PHE A CA 1
ATOM 736 C C . PHE A 1 90 ? 26.647 -12.386 0.449 1 31.38 90 PHE A C 1
ATOM 738 O O . PHE A 1 90 ? 25.624 -13.071 0.512 1 31.38 90 PHE A O 1
ATOM 745 N N . ASP A 1 91 ? 27.804 -12.838 0.879 1 30.06 91 ASP A N 1
ATOM 746 C CA . ASP A 1 91 ? 27.904 -13.95 1.819 1 30.06 91 ASP A CA 1
ATOM 747 C C . ASP A 1 91 ? 27.238 -13.606 3.149 1 30.06 91 ASP A C 1
ATOM 749 O O . ASP A 1 91 ? 26.66 -14.477 3.803 1 30.06 91 ASP A O 1
ATOM 753 N N . ASP A 1 92 ? 27.647 -12.454 3.808 1 27.04 92 ASP A N 1
ATOM 754 C CA . ASP A 1 92 ? 27.249 -12.001 5.137 1 27.04 92 ASP A CA 1
ATOM 755 C C . ASP A 1 92 ? 25.924 -11.243 5.086 1 27.04 92 ASP A C 1
ATOM 757 O O . ASP A 1 92 ? 25.499 -10.657 6.083 1 27.04 92 ASP A O 1
ATOM 761 N N . MET A 1 93 ? 25.676 -10.427 4.01 1 31.44 93 MET A N 1
ATOM 762 C CA . MET A 1 93 ? 24.295 -9.954 3.979 1 31.44 93 MET A CA 1
ATOM 763 C C . MET A 1 93 ? 23.335 -11.045 4.443 1 31.44 93 MET A C 1
ATOM 765 O O . MET A 1 93 ? 22.91 -11.883 3.647 1 31.44 93 MET A O 1
ATOM 769 N N . GLY A 1 94 ? 23.755 -11.617 5.284 1 31.58 94 GLY A N 1
ATOM 770 C CA . GLY A 1 94 ? 22.891 -12.612 5.899 1 31.58 94 GLY A CA 1
ATOM 771 C C . GLY A 1 94 ? 21.628 -12.879 5.102 1 31.58 94 GLY A C 1
ATOM 772 O O . GLY A 1 94 ? 20.571 -13.15 5.676 1 31.58 94 GLY A O 1
ATOM 773 N N . CYS A 1 95 ? 21.563 -12.452 3.83 1 37.19 95 CYS A N 1
ATOM 774 C CA . CYS A 1 95 ? 20.643 -12.559 2.703 1 37.19 95 CYS A CA 1
ATOM 775 C C . CYS A 1 95 ? 20.179 -13.999 2.513 1 37.19 95 CYS A C 1
ATOM 777 O O . CYS A 1 95 ? 19.044 -14.24 2.097 1 37.19 95 CYS A O 1
ATOM 779 N N . SER A 1 96 ? 21.284 -14.891 2.337 1 40.61 96 SER A N 1
ATOM 780 C CA . SER A 1 96 ? 20.926 -16.289 2.118 1 40.61 96 SER A CA 1
ATOM 781 C C . SER A 1 96 ? 19.938 -16.778 3.172 1 40.61 96 SER A C 1
ATOM 783 O O . SER A 1 96 ? 19.188 -17.727 2.934 1 40.61 96 SER A O 1
ATOM 785 N N . GLN A 1 97 ? 20.036 -15.934 4.314 1 50.2 97 GLN A N 1
ATOM 786 C CA . GLN A 1 97 ? 19.166 -16.379 5.398 1 50.2 97 GLN A CA 1
ATOM 787 C C . GLN A 1 97 ? 17.949 -15.47 5.535 1 50.2 97 GLN A C 1
ATOM 789 O O . GLN A 1 97 ? 17.099 -15.688 6.401 1 50.2 97 GLN A O 1
ATOM 794 N N . GLY A 1 98 ? 18.047 -14.426 4.549 1 63.43 98 GLY A N 1
ATOM 795 C CA . GLY A 1 98 ? 16.874 -13.571 4.64 1 63.43 98 GLY A CA 1
ATOM 796 C C . GLY A 1 98 ? 15.684 -14.107 3.867 1 63.43 98 GLY A C 1
ATOM 797 O O . GLY A 1 98 ? 15.723 -15.228 3.356 1 63.43 98 GLY A O 1
ATOM 798 N N . TRP A 1 99 ? 14.731 -13.305 3.793 1 76.76 99 TRP A N 1
ATOM 799 C CA . TRP A 1 99 ? 13.517 -13.653 3.061 1 76.76 99 TRP A CA 1
ATOM 800 C C . TRP A 1 99 ? 13.688 -13.391 1.568 1 76.76 99 TRP A C 1
ATOM 802 O O . TRP A 1 99 ? 14.366 -12.44 1.172 1 76.76 99 TRP A O 1
ATOM 812 N N . THR A 1 100 ? 13.223 -14.17 0.76 1 86.28 100 THR A N 1
ATOM 813 C CA . THR A 1 100 ? 13.42 -14.133 -0.685 1 86.28 100 THR A CA 1
ATOM 814 C C . THR A 1 100 ? 12.956 -12.798 -1.26 1 86.28 100 THR A C 1
ATOM 816 O O . THR A 1 100 ? 13.566 -12.273 -2.194 1 86.28 100 THR A O 1
ATOM 819 N N . TYR A 1 101 ? 11.879 -12.246 -0.744 1 83.65 101 TYR A N 1
ATOM 820 C CA . TYR A 1 101 ? 11.36 -11.016 -1.332 1 83.65 101 TYR A CA 1
ATOM 821 C C . TYR A 1 101 ? 12.349 -9.869 -1.159 1 83.65 101 TYR A C 1
ATOM 823 O O . TYR A 1 101 ? 12.422 -8.972 -2.002 1 83.65 101 TYR A O 1
ATOM 831 N N . GLU A 1 102 ? 13.165 -9.953 -0.115 1 69.94 102 GLU A N 1
ATOM 832 C CA . GLU A 1 102 ? 14.172 -8.923 0.121 1 69.94 102 GLU A CA 1
ATOM 833 C C . GLU A 1 102 ? 15.233 -8.927 -0.976 1 69.94 102 GLU A C 1
ATOM 835 O O . GLU A 1 102 ? 15.561 -7.877 -1.533 1 69.94 102 GLU A O 1
ATOM 840 N N . SER A 1 103 ? 15.704 -10.13 -1.189 1 75.41 103 SER A N 1
ATOM 841 C CA . SER A 1 103 ? 16.69 -10.269 -2.256 1 75.41 103 SER A CA 1
ATOM 842 C C . SER A 1 103 ? 16.097 -9.889 -3.609 1 75.41 103 SER A C 1
ATOM 844 O O . SER A 1 103 ? 16.776 -9.285 -4.442 1 75.41 103 SER A O 1
ATOM 846 N N . GLY A 1 104 ? 14.845 -10.257 -3.836 1 84.08 104 GLY A N 1
ATOM 847 C CA . GLY A 1 104 ? 14.186 -9.894 -5.08 1 84.08 104 GLY A CA 1
ATOM 848 C C . GLY A 1 104 ? 14.107 -8.395 -5.298 1 84.08 104 GLY A C 1
ATOM 849 O O . GLY A 1 104 ? 14.437 -7.901 -6.379 1 84.08 104 GLY A O 1
ATOM 850 N N . ILE A 1 105 ? 13.751 -7.754 -4.293 1 70.53 105 ILE A N 1
ATOM 851 C CA . ILE A 1 105 ? 13.602 -6.306 -4.388 1 70.53 105 ILE A CA 1
ATOM 852 C C . ILE A 1 105 ? 14.959 -5.665 -4.668 1 70.53 105 ILE A C 1
ATOM 854 O O . ILE A 1 105 ? 15.056 -4.723 -5.459 1 70.53 105 ILE A O 1
ATOM 858 N N . LEU A 1 106 ? 15.994 -6.244 -4.109 1 69.29 106 LEU A N 1
ATOM 859 C CA . LEU A 1 106 ? 17.335 -5.721 -4.351 1 69.29 106 LEU A CA 1
ATOM 860 C C . LEU A 1 106 ? 17.769 -5.982 -5.789 1 69.29 106 LEU A C 1
ATOM 862 O O . LEU A 1 106 ? 18.399 -5.128 -6.416 1 69.29 106 LEU A O 1
ATOM 866 N N . VAL A 1 107 ? 17.476 -7.122 -6.268 1 81.64 107 VAL A N 1
ATOM 867 C CA . VAL A 1 107 ? 17.779 -7.46 -7.655 1 81.64 107 VAL A CA 1
ATOM 868 C C . VAL A 1 107 ? 17.105 -6.459 -8.59 1 81.64 107 VAL A C 1
ATOM 870 O O . VAL A 1 107 ? 17.737 -5.939 -9.513 1 81.64 107 VAL A O 1
ATOM 873 N N . ALA A 1 108 ? 15.854 -6.173 -8.346 1 79.63 108 ALA A N 1
ATOM 874 C CA . ALA A 1 108 ? 15.123 -5.224 -9.182 1 79.63 108 ALA A CA 1
ATOM 875 C C . ALA A 1 108 ? 15.709 -3.82 -9.058 1 79.63 108 ALA A C 1
ATOM 877 O O . ALA A 1 108 ? 15.733 -3.063 -10.031 1 79.63 108 ALA A O 1
ATOM 878 N N . ALA A 1 109 ? 16.185 -3.595 -7.932 1 67.82 109 ALA A N 1
ATOM 879 C CA . ALA A 1 109 ? 16.805 -2.291 -7.712 1 67.82 109 ALA A CA 1
ATOM 880 C C . ALA A 1 109 ? 18.07 -2.137 -8.551 1 67.82 109 ALA A C 1
ATOM 882 O O . ALA A 1 109 ? 18.276 -1.103 -9.191 1 67.82 109 ALA A O 1
ATOM 883 N N . PHE A 1 110 ? 18.898 -3.145 -8.562 1 73.56 110 PHE A N 1
ATOM 884 C CA . PHE A 1 110 ? 20.107 -3.121 -9.377 1 73.56 110 PHE A CA 1
ATOM 885 C C . PHE A 1 110 ? 19.759 -3.051 -10.859 1 73.56 110 PHE A C 1
ATOM 887 O O . PHE A 1 110 ? 20.433 -2.363 -11.628 1 73.56 110 PHE A O 1
ATOM 894 N N . ALA A 1 111 ? 18.694 -3.694 -11.248 1 81.9 111 ALA A N 1
ATOM 895 C CA . ALA A 1 111 ? 18.226 -3.625 -12.63 1 81.9 111 ALA A CA 1
ATOM 896 C C . ALA A 1 111 ? 17.804 -2.205 -12.995 1 81.9 111 ALA A C 1
ATOM 898 O O . ALA A 1 111 ? 18.125 -1.715 -14.081 1 81.9 111 ALA A O 1
ATOM 899 N N . GLU A 1 112 ? 17.149 -1.591 -12.094 1 69.85 112 GLU A N 1
ATOM 900 C CA . GLU A 1 112 ? 16.722 -0.215 -12.332 1 69.85 112 GLU A CA 1
ATOM 901 C C . GLU A 1 112 ? 17.919 0.727 -12.415 1 69.85 112 GLU A C 1
ATOM 903 O O . GLU A 1 112 ? 17.944 1.637 -13.247 1 69.85 112 GLU A O 1
ATOM 908 N N . MET A 1 113 ? 18.833 0.47 -11.561 1 67.31 113 MET A N 1
ATOM 909 C CA . MET A 1 113 ? 20.048 1.279 -11.587 1 67.31 113 MET A CA 1
ATOM 910 C C . MET A 1 113 ? 20.776 1.124 -12.918 1 67.31 113 MET A C 1
ATOM 912 O O . MET A 1 113 ? 21.322 2.093 -13.448 1 67.31 113 MET A O 1
ATOM 916 N N . TYR A 1 114 ? 20.813 -0.028 -13.368 1 78.31 114 TYR A N 1
ATOM 917 C CA . TYR A 1 114 ? 21.411 -0.253 -14.68 1 78.31 114 TYR A CA 1
ATOM 918 C C . TYR A 1 114 ? 20.653 0.506 -15.762 1 78.31 114 TYR A C 1
ATOM 920 O O . TYR A 1 114 ? 21.262 1.085 -16.665 1 78.31 114 TYR A O 1
ATOM 928 N N . LYS A 1 115 ? 19.35 0.545 -15.703 1 73.26 115 LYS A N 1
ATOM 929 C CA . LYS A 1 115 ? 18.551 1.281 -16.678 1 73.26 115 LYS A CA 1
ATOM 930 C C . LYS A 1 115 ? 18.912 2.764 -16.678 1 73.26 115 LYS A C 1
ATOM 932 O O . LYS A 1 115 ? 18.965 3.396 -17.735 1 73.26 115 LYS A O 1
ATOM 937 N N . LEU A 1 116 ? 19.156 3.147 -15.49 1 60.66 116 LEU A N 1
ATOM 938 C CA . LEU A 1 116 ? 19.363 4.581 -15.323 1 60.66 116 LEU A CA 1
ATOM 939 C C . LEU A 1 116 ? 20.797 4.968 -15.666 1 60.66 116 LEU A C 1
ATOM 941 O O . LEU A 1 116 ? 21.035 6.018 -16.267 1 60.66 116 LEU A O 1
ATOM 945 N N . HIS A 1 117 ? 21.763 4.096 -15.322 1 63.16 117 HIS A N 1
ATOM 946 C CA . HIS A 1 117 ? 23.157 4.523 -15.355 1 63.16 117 HIS A CA 1
ATOM 947 C C . HIS A 1 117 ? 23.951 3.734 -16.391 1 63.16 117 HIS A C 1
ATOM 949 O O . HIS A 1 117 ? 25.087 4.089 -16.711 1 63.16 117 HIS A O 1
ATOM 955 N N . LYS A 1 118 ? 23.369 2.732 -16.849 1 82.9 118 LYS A N 1
ATOM 956 C CA . LYS A 1 118 ? 23.976 1.854 -17.845 1 82.9 118 LYS A CA 1
ATOM 957 C C . LYS A 1 118 ? 25.351 1.373 -17.39 1 82.9 118 LYS A C 1
ATOM 959 O O . LYS A 1 118 ? 26.273 1.256 -18.2 1 82.9 118 LYS A O 1
ATOM 964 N N . ASN A 1 119 ? 25.529 1.272 -16.139 1 74.87 119 ASN A N 1
ATOM 965 C CA . ASN A 1 119 ? 26.723 0.702 -15.525 1 74.87 119 ASN A CA 1
ATOM 966 C C . ASN A 1 119 ? 26.57 -0.798 -15.289 1 74.87 119 ASN A C 1
ATOM 968 O O . ASN A 1 119 ? 25.718 -1.224 -14.507 1 74.87 119 ASN A O 1
ATOM 972 N N . GLU A 1 120 ? 27.439 -1.542 -15.835 1 84.24 120 GLU A N 1
ATOM 973 C CA . GLU A 1 120 ? 27.34 -2.998 -15.863 1 84.24 120 GLU A CA 1
ATOM 974 C C . GLU A 1 120 ? 27.577 -3.594 -14.478 1 84.24 120 GLU A C 1
ATOM 976 O O . GLU A 1 120 ? 27.191 -4.734 -14.213 1 84.24 120 GLU A O 1
ATOM 981 N N . THR A 1 121 ? 28.152 -2.893 -13.627 1 73.26 121 THR A N 1
ATOM 982 C CA . THR A 1 121 ? 28.383 -3.38 -12.272 1 73.26 121 THR A CA 1
ATOM 983 C C . THR A 1 121 ? 27.062 -3.715 -11.585 1 73.26 121 THR A C 1
ATOM 985 O O . THR A 1 121 ? 26.984 -4.672 -10.812 1 73.26 121 THR A O 1
ATOM 988 N N . TYR A 1 122 ? 26.052 -2.98 -11.922 1 76.68 122 TYR A N 1
ATOM 989 C CA . TYR A 1 122 ? 24.74 -3.219 -11.332 1 76.68 122 TYR A CA 1
ATOM 990 C C . TYR A 1 122 ? 24.153 -4.538 -11.822 1 76.68 122 TYR A C 1
ATOM 992 O O . TYR A 1 122 ? 23.544 -5.28 -11.048 1 76.68 122 TYR A O 1
ATOM 1000 N N . LEU A 1 123 ? 24.394 -4.859 -13.086 1 86.07 123 LEU A N 1
ATOM 1001 C CA . LEU A 1 123 ? 23.914 -6.131 -13.614 1 86.07 123 LEU A CA 1
ATOM 1002 C C . LEU A 1 123 ? 24.651 -7.3 -12.969 1 86.07 123 LEU A C 1
ATOM 1004 O O . LEU A 1 123 ? 24.049 -8.34 -12.688 1 86.07 123 LEU A O 1
ATOM 1008 N N . MET A 1 124 ? 25.898 -7.038 -12.771 1 81.02 124 MET A N 1
ATOM 1009 C CA . MET A 1 124 ? 26.703 -8.082 -12.146 1 81.02 124 MET A CA 1
ATOM 1010 C C . MET A 1 124 ? 26.234 -8.352 -10.72 1 81.02 124 MET A C 1
ATOM 1012 O O . MET A 1 124 ? 26.125 -9.507 -10.306 1 81.02 124 MET A O 1
ATOM 1016 N N . MET A 1 125 ? 25.925 -7.334 -10.052 1 73.78 125 MET A N 1
ATOM 1017 C CA . MET A 1 125 ? 25.466 -7.476 -8.673 1 73.78 125 MET A CA 1
ATOM 1018 C C . MET A 1 125 ? 24.098 -8.148 -8.62 1 73.78 125 MET A C 1
ATOM 1020 O O . MET A 1 125 ? 23.869 -9.035 -7.796 1 73.78 125 MET A O 1
ATOM 1024 N N . ALA A 1 126 ? 23.235 -7.716 -9.538 1 82.7 126 ALA A N 1
ATOM 1025 C CA . ALA A 1 126 ? 21.913 -8.331 -9.627 1 82.7 126 ALA A CA 1
ATOM 1026 C C . ALA A 1 126 ? 22.022 -9.825 -9.918 1 82.7 126 ALA A C 1
ATOM 1028 O O . ALA A 1 126 ? 21.352 -10.639 -9.278 1 82.7 126 ALA A O 1
ATOM 1029 N N . ASP A 1 127 ? 22.918 -10.122 -10.79 1 86.89 127 ASP A N 1
ATOM 1030 C CA . ASP A 1 127 ? 23.103 -11.51 -11.202 1 86.89 127 ASP A CA 1
ATOM 1031 C C . ASP A 1 127 ? 23.618 -12.363 -10.044 1 86.89 127 ASP A C 1
ATOM 1033 O O . ASP A 1 127 ? 23.103 -13.454 -9.793 1 86.89 127 ASP A O 1
ATOM 1037 N N . LYS A 1 128 ? 24.548 -11.869 -9.39 1 79.75 128 LYS A N 1
ATOM 1038 C CA . LYS A 1 128 ? 25.14 -12.605 -8.276 1 79.75 128 LYS A CA 1
ATOM 1039 C C . LYS A 1 128 ? 24.125 -12.818 -7.157 1 79.75 128 LYS A C 1
ATOM 1041 O O . LYS A 1 128 ? 24.003 -13.923 -6.624 1 79.75 128 LYS A O 1
ATOM 1046 N N . LEU A 1 129 ? 23.399 -11.822 -6.868 1 76.32 129 LEU A N 1
ATOM 1047 C CA . LEU A 1 129 ? 22.425 -11.902 -5.785 1 76.32 129 LEU A CA 1
ATOM 1048 C C . LEU A 1 129 ? 21.278 -12.836 -6.154 1 76.32 129 LEU A C 1
ATOM 1050 O O . LEU A 1 129 ? 20.869 -13.673 -5.346 1 76.32 129 LEU A O 1
ATOM 1054 N N . ALA A 1 130 ? 20.805 -12.622 -7.333 1 87.51 130 ALA A N 1
ATOM 1055 C CA . ALA A 1 130 ? 19.687 -13.435 -7.802 1 87.51 130 ALA A CA 1
ATOM 1056 C C . ALA A 1 130 ? 20.038 -14.919 -7.777 1 87.51 130 ALA A C 1
ATOM 1058 O O . ALA A 1 130 ? 19.304 -15.728 -7.205 1 87.51 130 ALA A O 1
ATOM 1059 N N . TRP A 1 131 ? 21.187 -15.211 -8.28 1 87.22 131 TRP A N 1
ATOM 1060 C CA . TRP A 1 131 ? 21.527 -16.624 -8.417 1 87.22 131 TRP A CA 1
ATOM 1061 C C . TRP A 1 131 ? 21.903 -17.227 -7.068 1 87.22 131 TRP A C 1
ATOM 1063 O O . TRP A 1 131 ? 21.617 -18.397 -6.803 1 87.22 131 TRP A O 1
ATOM 1073 N N . SER A 1 132 ? 22.523 -16.419 -6.231 1 80.25 132 SER A N 1
ATOM 1074 C CA . SER A 1 132 ? 22.803 -16.892 -4.879 1 80.25 132 SER A CA 1
ATOM 1075 C C . SER A 1 132 ? 21.516 -17.207 -4.126 1 80.25 132 SER A C 1
ATOM 1077 O O . SER A 1 132 ? 21.433 -18.216 -3.422 1 80.25 132 SER A O 1
ATOM 1079 N N . THR A 1 133 ? 20.534 -16.38 -4.282 1 83.6 133 THR A N 1
ATOM 1080 C CA . THR A 1 133 ? 19.251 -16.581 -3.617 1 83.6 133 THR A CA 1
ATOM 1081 C C . THR A 1 133 ? 18.548 -17.821 -4.162 1 83.6 133 THR A C 1
ATOM 1083 O O . THR A 1 133 ? 18.009 -18.622 -3.395 1 83.6 133 THR A O 1
ATOM 1086 N N . ILE A 1 134 ? 18.587 -17.977 -5.505 1 91.1 134 ILE A N 1
ATOM 1087 C CA . ILE A 1 134 ? 17.968 -19.129 -6.151 1 91.1 134 ILE A CA 1
ATOM 1088 C C . ILE A 1 134 ? 18.642 -20.413 -5.672 1 91.1 134 ILE A C 1
ATOM 1090 O O . ILE A 1 134 ? 17.966 -21.383 -5.321 1 91.1 134 ILE A O 1
ATOM 1094 N N . THR A 1 135 ? 19.929 -20.351 -5.618 1 86.5 135 THR A N 1
ATOM 1095 C CA . THR A 1 135 ? 20.669 -21.547 -5.231 1 86.5 135 THR A CA 1
ATOM 1096 C C . THR A 1 135 ? 20.405 -21.897 -3.769 1 86.5 135 THR A C 1
ATOM 1098 O O . THR A 1 135 ? 20.217 -23.068 -3.43 1 86.5 135 THR A O 1
ATOM 1101 N N . TYR A 1 136 ? 20.37 -20.91 -2.951 1 83.64 136 TYR A N 1
ATOM 1102 C CA . TYR A 1 136 ? 20.155 -21.145 -1.527 1 83.64 136 TYR A CA 1
ATOM 1103 C C . TYR A 1 136 ? 18.735 -21.631 -1.263 1 83.64 136 TYR A C 1
ATOM 1105 O O . TYR A 1 136 ? 18.52 -22.518 -0.433 1 83.64 136 TYR A O 1
ATOM 1113 N N . ASN A 1 137 ? 17.782 -21.033 -1.993 1 90.08 137 ASN A N 1
ATOM 1114 C CA . ASN A 1 137 ? 16.372 -21.308 -1.742 1 90.08 137 ASN A CA 1
ATOM 1115 C C . ASN A 1 137 ? 15.812 -22.319 -2.74 1 90.08 137 ASN A C 1
ATOM 1117 O O . ASN A 1 137 ? 14.69 -22.163 -3.224 1 90.08 137 ASN A O 1
ATOM 1121 N N . SER A 1 138 ? 16.538 -23.19 -3.141 1 91 138 SER A N 1
ATOM 1122 C CA . SER A 1 138 ? 16.067 -24.294 -3.971 1 91 138 SER A CA 1
ATOM 1123 C C . SER A 1 138 ? 16.193 -25.627 -3.24 1 91 138 SER A C 1
ATOM 1125 O O . SER A 1 138 ? 17.162 -25.853 -2.512 1 91 138 SER A O 1
ATOM 1127 N N . ASN A 1 139 ? 15.202 -26.43 -3.435 1 89.92 139 ASN A N 1
ATOM 1128 C CA . ASN A 1 139 ? 15.256 -27.751 -2.82 1 89.92 139 ASN A CA 1
ATOM 1129 C C . ASN A 1 139 ? 16.015 -28.747 -3.693 1 89.92 139 ASN A C 1
ATOM 1131 O O . ASN A 1 139 ? 16.657 -28.358 -4.67 1 89.92 139 ASN A O 1
ATOM 1135 N N . GLY A 1 140 ? 15.958 -30.046 -3.284 1 85.43 140 GLY A N 1
ATOM 1136 C CA . GLY A 1 140 ? 16.713 -31.08 -3.975 1 85.43 140 GLY A CA 1
ATOM 1137 C C . GLY A 1 140 ? 16.271 -31.281 -5.412 1 85.43 140 GLY A C 1
ATOM 1138 O O . GLY A 1 140 ? 17.029 -31.804 -6.232 1 85.43 140 GLY A O 1
ATOM 1139 N N . SER A 1 141 ? 15.068 -30.805 -5.799 1 88.87 141 SER A N 1
ATOM 1140 C CA . SER A 1 141 ? 14.53 -30.912 -7.152 1 88.87 141 SER A CA 1
ATOM 1141 C C . SER A 1 141 ? 14.642 -29.586 -7.897 1 88.87 141 SER A C 1
ATOM 1143 O O . SER A 1 141 ? 13.984 -29.385 -8.92 1 88.87 141 SER A O 1
ATOM 1145 N N . ASP A 1 142 ? 15.301 -28.581 -7.287 1 91.07 142 ASP A N 1
ATOM 1146 C CA . ASP A 1 142 ? 15.584 -27.273 -7.869 1 91.07 142 ASP A CA 1
ATOM 1147 C C . ASP A 1 142 ? 14.325 -26.411 -7.922 1 91.07 142 ASP A C 1
ATOM 1149 O O . ASP A 1 142 ? 14.19 -25.553 -8.797 1 91.07 142 ASP A O 1
ATOM 1153 N N . ILE A 1 143 ? 13.416 -26.751 -7.063 1 96.52 143 ILE A N 1
ATOM 1154 C CA . ILE A 1 143 ? 12.218 -25.93 -6.937 1 96.52 143 ILE A CA 1
ATOM 1155 C C . ILE A 1 143 ? 12.41 -24.904 -5.822 1 96.52 143 ILE A C 1
ATOM 1157 O O . ILE A 1 143 ? 12.96 -25.222 -4.765 1 96.52 143 ILE A O 1
ATOM 1161 N N . PHE A 1 144 ? 11.973 -23.746 -6.076 1 96.44 144 PHE A N 1
ATOM 1162 C CA . PHE A 1 144 ? 12.203 -22.603 -5.201 1 96.44 144 PHE A CA 1
ATOM 1163 C C . PHE A 1 144 ? 11.373 -22.719 -3.928 1 96.44 144 PHE A C 1
ATOM 1165 O O . PHE A 1 144 ? 10.209 -23.123 -3.974 1 96.44 144 PHE A O 1
ATOM 1172 N N . VAL A 1 145 ? 12.038 -22.485 -2.803 1 95.17 145 VAL A N 1
ATOM 1173 C CA . VAL A 1 145 ? 11.397 -22.612 -1.498 1 95.17 145 VAL A CA 1
ATOM 1174 C C . VAL A 1 145 ? 11.745 -21.404 -0.631 1 95.17 145 VAL A C 1
ATOM 1176 O O . VAL A 1 145 ? 12.76 -20.741 -0.858 1 95.17 145 VAL A O 1
ATOM 1179 N N . GLU A 1 146 ? 10.843 -21.044 0.191 1 92.26 146 GLU A N 1
ATOM 1180 C CA . GLU A 1 146 ? 11.167 -20.114 1.268 1 92.26 146 GLU A CA 1
ATOM 1181 C C . GLU A 1 146 ? 11.768 -20.844 2.466 1 92.26 146 GLU A C 1
ATOM 1183 O O . GLU A 1 146 ? 11.045 -21.254 3.376 1 92.26 146 GLU A O 1
ATOM 1188 N N . LYS A 1 147 ? 12.995 -20.923 2.571 1 87.71 147 LYS A N 1
ATOM 1189 C CA . LYS A 1 147 ? 13.701 -21.818 3.484 1 87.71 147 LYS A CA 1
ATOM 1190 C C . LYS A 1 147 ? 13.416 -21.456 4.939 1 87.71 147 LYS A C 1
ATOM 1192 O O . LYS A 1 147 ? 13.38 -22.331 5.806 1 87.71 147 LYS A O 1
ATOM 1197 N N . ASN A 1 148 ? 13.144 -20.269 5.132 1 82.45 148 ASN A N 1
ATOM 1198 C CA . ASN A 1 148 ? 13.008 -19.796 6.506 1 82.45 148 ASN A CA 1
ATOM 1199 C C . ASN A 1 148 ? 11.692 -20.252 7.129 1 82.45 148 ASN A C 1
ATOM 1201 O O . ASN A 1 148 ? 11.536 -20.224 8.351 1 82.45 148 ASN A O 1
ATOM 1205 N N . CYS A 1 149 ? 10.759 -20.778 6.272 1 89.41 149 CYS A N 1
ATOM 1206 C CA . CYS A 1 149 ? 9.483 -21.084 6.909 1 89.41 149 CYS A CA 1
ATOM 1207 C C . CYS A 1 149 ? 8.849 -22.325 6.292 1 89.41 149 CYS A C 1
ATOM 1209 O O . CYS A 1 149 ? 8.01 -22.974 6.917 1 89.41 149 CYS A O 1
ATOM 1211 N N . GLU A 1 150 ? 9.171 -22.637 4.988 1 89.28 150 GLU A N 1
ATOM 1212 C CA . GLU A 1 150 ? 8.546 -23.781 4.332 1 89.28 150 GLU A CA 1
ATOM 1213 C C . GLU A 1 150 ? 9.053 -25.097 4.915 1 89.28 150 GLU A C 1
ATOM 1215 O O . GLU A 1 150 ? 10.212 -25.196 5.323 1 89.28 150 GLU A O 1
ATOM 1220 N N . PRO A 1 151 ? 8.165 -25.922 5.046 1 82.83 151 PRO A N 1
ATOM 1221 C CA . PRO A 1 151 ? 6.925 -26.014 4.271 1 82.83 151 PRO A CA 1
ATOM 1222 C C . PRO A 1 151 ? 5.696 -25.586 5.07 1 82.83 151 PRO A C 1
ATOM 1224 O O . PRO A 1 151 ? 4.625 -25.375 4.497 1 82.83 151 PRO A O 1
ATOM 1227 N N . ASP A 1 152 ? 5.852 -25.374 6.448 1 82.61 152 ASP A N 1
ATOM 1228 C CA . ASP A 1 152 ? 4.599 -25.291 7.192 1 82.61 152 ASP A CA 1
ATOM 1229 C C . ASP A 1 152 ? 4.671 -24.213 8.271 1 82.61 152 ASP A C 1
ATOM 1231 O O . ASP A 1 152 ? 3.822 -24.163 9.164 1 82.61 152 ASP A O 1
ATOM 1235 N N . LYS A 1 153 ? 5.574 -23.329 8.28 1 89.15 153 LYS A N 1
ATOM 1236 C CA . LYS A 1 153 ? 5.716 -22.328 9.333 1 89.15 153 LYS A CA 1
ATOM 1237 C C . LYS A 1 153 ? 5.558 -20.917 8.775 1 89.15 153 LYS A C 1
ATOM 1239 O O . LYS A 1 153 ? 5.866 -19.936 9.455 1 89.15 153 LYS A O 1
ATOM 1244 N N . CYS A 1 154 ? 5.098 -20.899 7.514 1 89.11 154 CYS A N 1
ATOM 1245 C CA . CYS A 1 154 ? 4.988 -19.579 6.903 1 89.11 154 CYS A CA 1
ATOM 1246 C C . CYS A 1 154 ? 3.751 -18.846 7.408 1 89.11 154 CYS A C 1
ATOM 1248 O O . CYS A 1 154 ? 2.671 -19.432 7.499 1 89.11 154 CYS A O 1
ATOM 1250 N N . ASP A 1 155 ? 3.944 -17.649 7.8 1 80.94 155 ASP A N 1
ATOM 1251 C CA . ASP A 1 155 ? 2.766 -16.814 8.02 1 80.94 155 ASP A CA 1
ATOM 1252 C C . ASP A 1 155 ? 2.21 -16.291 6.697 1 80.94 155 ASP A C 1
ATOM 1254 O O . ASP A 1 155 ? 2.731 -16.614 5.628 1 80.94 155 ASP A O 1
ATOM 1258 N N . ASP A 1 156 ? 1.162 -15.504 6.655 1 78.47 156 ASP A N 1
ATOM 1259 C CA . ASP A 1 156 ? 0.442 -15.076 5.459 1 78.47 156 ASP A CA 1
ATOM 1260 C C . ASP A 1 156 ? 1.346 -14.261 4.537 1 78.47 156 ASP A C 1
ATOM 1262 O O . ASP A 1 156 ? 1.357 -14.475 3.323 1 78.47 156 ASP A O 1
ATOM 1266 N N . ASP A 1 157 ? 2.117 -13.437 5.125 1 75.73 157 ASP A N 1
ATOM 1267 C CA . ASP A 1 157 ? 3.007 -12.619 4.306 1 75.73 157 ASP A CA 1
ATOM 1268 C C . ASP A 1 157 ? 4.062 -13.478 3.614 1 75.73 157 ASP A C 1
ATOM 1270 O O . ASP A 1 157 ? 4.326 -13.306 2.422 1 75.73 157 ASP A O 1
ATOM 1274 N N . MET A 1 158 ? 4.575 -14.403 4.348 1 85.62 158 MET A N 1
ATOM 1275 C CA . MET A 1 158 ? 5.69 -15.226 3.889 1 85.62 158 MET A CA 1
ATOM 1276 C C . MET A 1 158 ? 5.279 -16.082 2.695 1 85.62 158 MET A C 1
ATOM 1278 O O . MET A 1 158 ? 6.106 -16.401 1.84 1 85.62 158 MET A O 1
ATOM 1282 N N . LEU A 1 159 ? 3.991 -16.282 2.587 1 92.86 159 LEU A N 1
ATOM 1283 C CA . LEU A 1 159 ? 3.456 -17.105 1.508 1 92.86 159 LEU A CA 1
ATOM 1284 C C . LEU A 1 159 ? 3.516 -16.364 0.177 1 92.86 159 LEU A C 1
ATOM 1286 O O . LEU A 1 159 ? 3.394 -16.976 -0.886 1 92.86 159 LEU A O 1
ATOM 1290 N N . MET A 1 160 ? 3.827 -15.085 0.196 1 91.81 160 MET A N 1
ATOM 1291 C CA . MET A 1 160 ? 3.885 -14.291 -1.028 1 91.81 160 MET A CA 1
ATOM 1292 C C . MET A 1 160 ? 5.33 -14.044 -1.448 1 91.81 160 MET A C 1
ATOM 1294 O O . MET A 1 160 ? 5.59 -13.629 -2.579 1 91.81 160 MET A O 1
ATOM 1298 N N . TYR A 1 161 ? 6.309 -14.377 -0.569 1 88.55 161 TYR A N 1
ATOM 1299 C CA . TYR A 1 161 ? 7.673 -13.887 -0.736 1 88.55 161 TYR A CA 1
ATOM 1300 C C . TYR A 1 161 ? 8.311 -14.468 -1.993 1 88.55 161 TYR A C 1
ATOM 1302 O O . TYR A 1 161 ? 8.968 -13.752 -2.751 1 88.55 161 TYR A O 1
ATOM 1310 N N . LYS A 1 162 ? 8.032 -15.682 -2.297 1 95.85 162 LYS A N 1
ATOM 1311 C CA . LYS A 1 162 ? 8.62 -16.312 -3.476 1 95.85 162 LYS A CA 1
ATOM 1312 C C . LYS A 1 162 ? 8.064 -15.703 -4.76 1 95.85 162 LYS A C 1
ATOM 1314 O O . LYS A 1 162 ? 8.79 -15.545 -5.744 1 95.85 162 LYS A O 1
ATOM 1319 N N . GLY A 1 163 ? 6.762 -15.401 -4.712 1 97.16 163 GLY A N 1
ATOM 1320 C CA . GLY A 1 163 ? 6.176 -14.725 -5.859 1 97.16 163 GLY A CA 1
ATOM 1321 C C . GLY A 1 163 ? 6.771 -13.353 -6.112 1 97.16 163 GLY A C 1
ATOM 1322 O O . GLY A 1 163 ? 7.085 -13.008 -7.252 1 97.16 163 GLY A O 1
ATOM 1323 N N . ILE A 1 164 ? 7.007 -12.661 -5.056 1 87.62 164 ILE A N 1
ATOM 1324 C CA . ILE A 1 164 ? 7.6 -11.332 -5.162 1 87.62 164 ILE A CA 1
ATOM 1325 C C . ILE A 1 164 ? 9.025 -11.445 -5.698 1 87.62 164 ILE A C 1
ATOM 1327 O O . ILE A 1 164 ? 9.459 -10.617 -6.502 1 87.62 164 ILE A O 1
ATOM 1331 N N . PHE A 1 165 ? 9.752 -12.456 -5.278 1 90.88 165 PHE A N 1
ATOM 1332 C CA . PHE A 1 165 ? 11.085 -12.688 -5.821 1 90.88 165 PHE A CA 1
ATOM 1333 C C . PHE A 1 165 ? 11.021 -12.943 -7.323 1 90.88 165 PHE A C 1
ATOM 1335 O O . PHE A 1 165 ? 11.754 -12.322 -8.095 1 90.88 165 PHE A O 1
ATOM 1342 N N . ALA A 1 166 ? 10.112 -13.817 -7.774 1 97.44 166 ALA A N 1
ATOM 1343 C CA . ALA A 1 166 ? 9.981 -14.145 -9.191 1 97.44 166 ALA A CA 1
ATOM 1344 C C . ALA A 1 166 ? 9.651 -12.902 -10.013 1 97.44 166 ALA A C 1
ATOM 1346 O O . ALA A 1 166 ? 10.215 -12.695 -11.09 1 97.44 166 ALA A O 1
ATOM 1347 N N . ARG A 1 167 ? 8.795 -12.128 -9.498 1 93.76 167 ARG A N 1
ATOM 1348 C CA . ARG A 1 167 ? 8.435 -10.861 -10.126 1 93.76 167 ARG A CA 1
ATOM 1349 C C . ARG A 1 167 ? 9.667 -9.992 -10.352 1 93.76 167 ARG A C 1
ATOM 1351 O O . ARG A 1 167 ? 9.839 -9.418 -11.429 1 93.76 167 ARG A O 1
ATOM 1358 N N . ASN A 1 168 ? 10.49 -9.92 -9.404 1 87.51 168 ASN A N 1
ATOM 1359 C CA . ASN A 1 168 ? 11.655 -9.045 -9.466 1 87.51 168 ASN A CA 1
ATOM 1360 C C . ASN A 1 168 ? 12.751 -9.632 -10.351 1 87.51 168 ASN A C 1
ATOM 1362 O O . ASN A 1 168 ? 13.484 -8.894 -11.011 1 87.51 168 ASN A O 1
ATOM 1366 N N . ILE A 1 169 ? 12.773 -10.961 -10.472 1 95.36 169 ILE A N 1
ATOM 1367 C CA . ILE A 1 169 ? 13.647 -11.6 -11.45 1 95.36 169 ILE A CA 1
ATOM 1368 C C . ILE A 1 169 ? 13.198 -11.23 -12.862 1 95.36 169 ILE A C 1
ATOM 1370 O O . ILE A 1 169 ? 14.029 -10.988 -13.741 1 95.36 169 ILE A O 1
ATOM 1374 N N . ARG A 1 170 ? 11.909 -11.11 -13.04 1 95.83 170 ARG A N 1
ATOM 1375 C CA . ARG A 1 170 ? 11.404 -10.703 -14.347 1 95.83 170 ARG A CA 1
ATOM 1376 C C . ARG A 1 170 ? 11.839 -9.28 -14.683 1 95.83 170 ARG A C 1
ATOM 1378 O O . ARG A 1 170 ? 12.244 -9 -15.813 1 95.83 170 ARG A O 1
ATOM 1385 N N . TYR A 1 171 ? 11.801 -8.412 -13.73 1 86.65 171 TYR A N 1
ATOM 1386 C CA . TYR A 1 171 ? 12.26 -7.046 -13.952 1 86.65 171 TYR A CA 1
ATOM 1387 C C . TYR A 1 171 ? 13.728 -7.023 -14.362 1 86.65 171 TYR A C 1
ATOM 1389 O O . TYR A 1 171 ? 14.116 -6.273 -15.261 1 86.65 171 TYR A O 1
ATOM 1397 N N . PHE A 1 172 ? 14.526 -7.893 -13.708 1 91.54 172 PHE A N 1
ATOM 1398 C CA . PHE A 1 172 ? 15.946 -8.017 -14.015 1 91.54 172 PHE A CA 1
ATOM 1399 C C . PHE A 1 172 ? 16.149 -8.586 -15.414 1 91.54 172 PHE A C 1
ATOM 1401 O O . PHE A 1 172 ? 16.945 -8.06 -16.195 1 91.54 172 PHE A O 1
ATOM 1408 N N . LEU A 1 173 ? 15.343 -9.529 -15.775 1 95.88 173 LEU A N 1
ATOM 1409 C CA . LEU A 1 173 ? 15.425 -10.172 -17.081 1 95.88 173 LEU A CA 1
ATOM 1410 C C . LEU A 1 173 ? 15.115 -9.179 -18.196 1 95.88 173 LEU A C 1
ATOM 1412 O O . LEU A 1 173 ? 15.708 -9.246 -19.276 1 95.88 173 LEU A O 1
ATOM 1416 N N . ASP A 1 174 ? 14.326 -8.288 -17.951 1 91.87 174 ASP A N 1
ATOM 1417 C CA . ASP A 1 174 ? 13.874 -7.339 -18.964 1 91.87 174 ASP A CA 1
ATOM 1418 C C . ASP A 1 174 ? 14.993 -6.376 -19.353 1 91.87 174 ASP A C 1
ATOM 1420 O O . ASP A 1 174 ? 14.942 -5.754 -20.416 1 91.87 174 ASP A O 1
ATOM 1424 N N . VAL A 1 175 ? 16.024 -6.317 -18.512 1 90.11 175 VAL A N 1
ATOM 1425 C CA . VAL A 1 175 ? 17.072 -5.35 -18.822 1 90.11 175 VAL A CA 1
ATOM 1426 C C . VAL A 1 175 ? 18.391 -6.078 -19.068 1 90.11 175 VAL A C 1
ATOM 1428 O O . VAL A 1 175 ? 19.4 -5.452 -19.4 1 90.11 175 VAL A O 1
ATOM 1431 N N . LEU A 1 176 ? 18.389 -7.375 -18.86 1 92.87 176 LEU A N 1
ATOM 1432 C CA . LEU A 1 176 ? 19.603 -8.168 -19.013 1 92.87 176 LEU A CA 1
ATOM 1433 C C . LEU A 1 176 ? 19.924 -8.392 -20.486 1 92.87 176 LEU A C 1
ATOM 1435 O O . LEU A 1 176 ? 19.211 -9.123 -21.177 1 92.87 176 LEU A O 1
ATOM 1439 N N . PRO A 1 177 ? 20.97 -7.737 -20.983 1 91.31 177 PRO A N 1
ATOM 1440 C CA . PRO A 1 177 ? 21.277 -7.853 -22.41 1 91.31 177 PRO A CA 1
ATOM 1441 C C . PRO A 1 177 ? 21.896 -9.201 -22.773 1 91.31 177 PRO A C 1
ATOM 1443 O O . PRO A 1 177 ? 21.774 -9.654 -23.914 1 91.31 177 PRO A O 1
ATOM 1446 N N . ASP A 1 178 ? 22.639 -9.821 -21.881 1 89.82 178 ASP A N 1
ATOM 1447 C CA . ASP A 1 178 ? 23.316 -11.09 -22.13 1 89.82 178 ASP A CA 1
ATOM 1448 C C . ASP A 1 178 ? 22.315 -12.241 -22.207 1 89.82 178 ASP A C 1
ATOM 1450 O O . ASP A 1 178 ? 21.831 -12.719 -21.179 1 89.82 178 ASP A O 1
ATOM 1454 N N . GLN A 1 179 ? 22.101 -12.767 -23.306 1 89.28 179 GLN A N 1
ATOM 1455 C CA . GLN A 1 179 ? 21.092 -13.795 -23.544 1 89.28 179 GLN A CA 1
ATOM 1456 C C . GLN A 1 179 ? 21.463 -15.101 -22.847 1 89.28 179 GLN A C 1
ATOM 1458 O O . GLN A 1 179 ? 20.586 -15.832 -22.381 1 89.28 179 GLN A O 1
ATOM 1463 N N . SER A 1 180 ? 22.735 -15.36 -22.814 1 88.5 180 SER A N 1
ATOM 1464 C CA . SER A 1 180 ? 23.173 -16.581 -22.144 1 88.5 180 SER A CA 1
ATOM 1465 C C . SER A 1 180 ? 22.848 -16.541 -20.655 1 88.5 180 SER A C 1
ATOM 1467 O O . SER A 1 180 ? 22.431 -17.547 -20.078 1 88.5 180 SER A O 1
ATOM 1469 N N . LYS A 1 181 ? 23.013 -15.399 -20.014 1 88.94 181 LYS A N 1
ATOM 1470 C CA . LYS A 1 181 ? 22.685 -15.238 -18.6 1 88.94 181 LYS A CA 1
ATOM 1471 C C . LYS A 1 181 ? 21.175 -15.262 -18.38 1 88.94 181 LYS A C 1
ATOM 1473 O O . LYS A 1 181 ? 20.697 -15.803 -17.381 1 88.94 181 LYS A O 1
ATOM 1478 N N . ALA A 1 182 ? 20.525 -14.727 -19.416 1 94.81 182 ALA A N 1
ATOM 1479 C CA . ALA A 1 182 ? 19.07 -14.684 -19.297 1 94.81 182 ALA A CA 1
ATOM 1480 C C . ALA A 1 182 ? 18.474 -16.088 -19.335 1 94.81 182 ALA A C 1
ATOM 1482 O O . ALA A 1 182 ? 17.45 -16.352 -18.701 1 94.81 182 ALA A O 1
ATOM 1483 N N . GLU A 1 183 ? 19.082 -16.988 -19.999 1 95.88 183 GLU A N 1
ATOM 1484 C CA . GLU A 1 183 ? 18.553 -18.331 -20.213 1 95.88 183 GLU A CA 1
ATOM 1485 C C . GLU A 1 183 ? 18.432 -19.093 -18.897 1 95.88 183 GLU A C 1
ATOM 1487 O O . GLU A 1 183 ? 17.482 -19.854 -18.699 1 95.88 183 GLU A O 1
ATOM 1492 N N . LYS A 1 184 ? 19.347 -18.935 -18.058 1 94.76 184 LYS A N 1
ATOM 1493 C CA . LYS A 1 184 ? 19.291 -19.67 -16.797 1 94.76 184 LYS A CA 1
ATOM 1494 C C . LYS A 1 184 ? 18.099 -19.226 -15.955 1 94.76 184 LYS A C 1
ATOM 1496 O O . LYS A 1 184 ? 17.471 -20.044 -15.279 1 94.76 184 LYS A O 1
ATOM 1501 N N . TYR A 1 185 ? 17.787 -17.951 -16.008 1 96.82 185 TYR A N 1
ATOM 1502 C CA . TYR A 1 185 ? 16.64 -17.456 -15.255 1 96.82 185 TYR A CA 1
ATOM 1503 C C . TYR A 1 185 ? 15.332 -17.897 -15.901 1 96.82 185 TYR A C 1
ATOM 1505 O O . TYR A 1 185 ? 14.383 -18.268 -15.206 1 96.82 185 TYR A O 1
ATOM 1513 N N . TRP A 1 186 ? 15.318 -17.894 -17.224 1 97.31 186 TRP A N 1
ATOM 1514 C CA . TRP A 1 186 ? 14.139 -18.391 -17.927 1 97.31 186 TRP A CA 1
ATOM 1515 C C . TRP A 1 186 ? 13.899 -19.864 -17.613 1 97.31 186 TRP A C 1
ATOM 1517 O O . TRP A 1 186 ? 12.761 -20.279 -17.385 1 97.31 186 TRP A O 1
ATOM 1527 N N . LYS A 1 187 ? 14.965 -20.581 -17.604 1 96.87 187 LYS A N 1
ATOM 1528 C CA . LYS A 1 187 ? 14.85 -21.997 -17.268 1 96.87 187 LYS A CA 1
ATOM 1529 C C . LYS A 1 187 ? 14.326 -22.185 -15.847 1 96.87 187 LYS A C 1
ATOM 1531 O O . LYS A 1 187 ? 13.45 -23.018 -15.608 1 96.87 187 LYS A O 1
ATOM 1536 N N . TRP A 1 188 ? 14.867 -21.457 -14.947 1 97.37 188 TRP A N 1
ATOM 1537 C CA . TRP A 1 188 ? 14.444 -21.539 -13.553 1 97.37 188 TRP A CA 1
ATOM 1538 C C . TRP A 1 188 ? 12.958 -21.226 -13.416 1 97.37 188 TRP A C 1
ATOM 1540 O O . TRP A 1 188 ? 12.223 -21.956 -12.747 1 97.37 188 TRP A O 1
ATOM 1550 N N . ILE A 1 189 ? 12.485 -20.128 -14.063 1 98.03 189 ILE A N 1
ATOM 1551 C CA . ILE A 1 189 ? 11.078 -19.746 -14.017 1 98.03 189 ILE A CA 1
ATOM 1552 C C . ILE A 1 189 ? 10.22 -20.86 -14.612 1 98.03 189 ILE A C 1
ATOM 1554 O O . ILE A 1 189 ? 9.246 -21.298 -13.995 1 98.03 189 ILE A O 1
ATOM 1558 N N . ASN A 1 190 ? 10.644 -21.36 -15.748 1 97.48 190 ASN A N 1
ATOM 1559 C CA . ASN A 1 190 ? 9.875 -22.388 -16.442 1 97.48 190 ASN A CA 1
ATOM 1560 C C . ASN A 1 190 ? 9.792 -23.674 -15.625 1 97.48 190 ASN A C 1
ATOM 1562 O O . ASN A 1 190 ? 8.738 -24.308 -15.563 1 97.48 190 ASN A O 1
ATOM 1566 N N . ASP A 1 191 ? 10.915 -24.055 -15.043 1 97.56 191 ASP A N 1
ATOM 1567 C CA . ASP A 1 191 ? 10.925 -25.263 -14.224 1 97.56 191 ASP A CA 1
ATOM 1568 C C . ASP A 1 191 ? 9.95 -25.142 -13.055 1 97.56 191 ASP A C 1
ATOM 1570 O O . ASP A 1 191 ? 9.237 -26.095 -12.732 1 97.56 191 ASP A O 1
ATOM 1574 N N . ASN A 1 192 ? 9.926 -24.036 -12.413 1 98.2 192 ASN A N 1
ATOM 1575 C CA . ASN A 1 192 ? 9.005 -23.816 -11.303 1 98.2 192 ASN A CA 1
ATOM 1576 C C . ASN A 1 192 ? 7.555 -23.777 -11.777 1 98.2 192 ASN A C 1
ATOM 1578 O O . ASN A 1 192 ? 6.664 -24.3 -11.106 1 98.2 192 ASN A O 1
ATOM 1582 N N . VAL A 1 193 ? 7.295 -23.132 -12.953 1 98.11 193 VAL A N 1
ATOM 1583 C CA . VAL A 1 193 ? 5.955 -23.088 -13.527 1 98.11 193 VAL A CA 1
ATOM 1584 C C . VAL A 1 193 ? 5.455 -24.508 -13.784 1 98.11 193 VAL A C 1
ATOM 1586 O O . VAL A 1 193 ? 4.361 -24.876 -13.347 1 98.11 193 VAL A O 1
ATOM 1589 N N . LEU A 1 194 ? 6.256 -25.301 -14.461 1 97.64 194 LEU A N 1
ATOM 1590 C CA . LEU A 1 194 ? 5.872 -26.662 -14.82 1 97.64 194 LEU A CA 1
ATOM 1591 C C . LEU A 1 194 ? 5.622 -27.503 -13.573 1 97.64 194 LEU A C 1
ATOM 1593 O O . LEU A 1 194 ? 4.656 -28.269 -13.519 1 97.64 194 LEU A O 1
ATOM 1597 N N . HIS A 1 195 ? 6.472 -27.301 -12.638 1 96.81 195 HIS A N 1
ATOM 1598 C CA . HIS A 1 195 ? 6.332 -28.072 -11.408 1 96.81 195 HIS A CA 1
ATOM 1599 C C . HIS A 1 195 ? 5.059 -27.688 -10.66 1 96.81 195 HIS A C 1
ATOM 1601 O O . HIS A 1 195 ? 4.347 -28.557 -10.152 1 96.81 195 HIS A O 1
ATOM 1607 N N . MET A 1 196 ? 4.76 -26.42 -10.55 1 96.23 196 MET A N 1
ATOM 1608 C CA . MET A 1 196 ? 3.554 -25.927 -9.89 1 96.23 196 MET A CA 1
ATOM 1609 C C . MET A 1 196 ? 2.302 -26.49 -10.555 1 96.23 196 MET A C 1
ATOM 1611 O O . MET A 1 196 ? 1.38 -26.939 -9.872 1 96.23 196 MET A O 1
ATOM 1615 N N . VAL A 1 197 ? 2.265 -26.504 -11.864 1 97.2 197 VAL A N 1
ATOM 1616 C CA . VAL A 1 197 ? 1.11 -26.959 -12.63 1 97.2 197 VAL A CA 1
ATOM 1617 C C . VAL A 1 197 ? 0.923 -28.463 -12.438 1 97.2 197 VAL A C 1
ATOM 1619 O O . VAL A 1 197 ? -0.207 -28.944 -12.323 1 97.2 197 VAL A O 1
ATOM 1622 N N . LYS A 1 198 ? 2 -29.1 -12.323 1 97.04 198 LYS A N 1
ATOM 1623 C CA . LYS A 1 198 ? 1.936 -30.557 -12.261 1 97.04 198 LYS A CA 1
ATOM 1624 C C . LYS A 1 198 ? 1.624 -31.033 -10.845 1 97.04 198 LYS A C 1
ATOM 1626 O O . LYS A 1 198 ? 0.866 -31.987 -10.658 1 97.04 198 LYS A O 1
ATOM 1631 N N . TYR A 1 199 ? 2.165 -30.381 -9.817 1 96.38 199 TYR A N 1
ATOM 1632 C CA . TYR A 1 199 ? 2.178 -31.021 -8.506 1 96.38 199 TYR A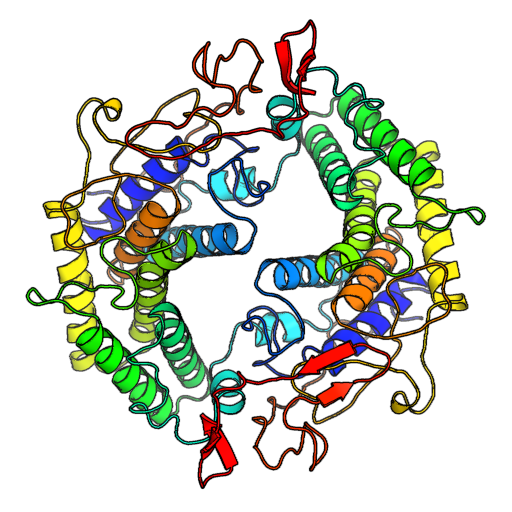 CA 1
ATOM 1633 C C . TYR A 1 199 ? 1.434 -30.177 -7.479 1 96.38 199 TYR A C 1
ATOM 1635 O O . TYR A 1 199 ? 1.09 -30.662 -6.399 1 96.38 199 TYR A O 1
ATOM 1643 N N . ASN A 1 200 ? 1.166 -28.96 -7.742 1 96.46 200 ASN A N 1
ATOM 1644 C CA . ASN A 1 200 ? 0.637 -28.084 -6.703 1 96.46 200 ASN A CA 1
ATOM 1645 C C . ASN A 1 200 ? -0.697 -27.467 -7.116 1 96.46 200 ASN A C 1
ATOM 1647 O O . ASN A 1 200 ? -1.249 -26.633 -6.397 1 96.46 200 ASN A O 1
ATOM 1651 N N . MET A 1 201 ? -1.229 -27.815 -8.196 1 97.11 201 MET A N 1
ATOM 1652 C CA . MET A 1 201 ? -2.471 -27.248 -8.715 1 97.11 201 MET A CA 1
ATOM 1653 C C . MET A 1 201 ? -3.664 -28.126 -8.351 1 97.11 201 MET A C 1
ATOM 1655 O O . MET A 1 201 ? -3.594 -29.351 -8.461 1 97.11 201 MET A O 1
ATOM 1659 N N . CYS A 1 202 ? -4.73 -27.567 -7.821 1 96.94 202 CYS A N 1
ATOM 1660 C CA . CYS A 1 202 ? -6.032 -28.214 -7.704 1 96.94 202 CYS A CA 1
ATOM 1661 C C . CYS A 1 202 ? -7.052 -27.558 -8.627 1 96.94 202 CYS A C 1
ATOM 1663 O O . CYS A 1 202 ? -7.301 -26.355 -8.528 1 96.94 202 CYS A O 1
ATOM 1665 N N . ASP A 1 203 ? -7.534 -28.246 -9.488 1 95.37 203 ASP A N 1
ATOM 1666 C CA . ASP A 1 203 ? -8.539 -27.769 -10.434 1 95.37 203 ASP A CA 1
ATOM 1667 C C . ASP A 1 203 ? -9.641 -28.807 -10.633 1 95.37 203 ASP A C 1
ATOM 1669 O O . ASP A 1 203 ? -10.099 -29.026 -11.756 1 95.37 203 ASP A O 1
ATOM 1673 N N . ASP A 1 204 ? -10.018 -29.392 -9.593 1 88.6 204 ASP A N 1
ATOM 1674 C CA . ASP A 1 204 ? -10.991 -30.48 -9.632 1 88.6 204 ASP A CA 1
ATOM 1675 C C . ASP A 1 204 ? -12.368 -29.971 -10.051 1 88.6 204 ASP A C 1
ATOM 1677 O O . ASP A 1 204 ? -12.739 -28.838 -9.736 1 88.6 204 ASP A O 1
ATOM 1681 N N . ILE A 1 205 ? -13.134 -30.8 -10.686 1 79.39 205 ILE A N 1
ATOM 1682 C CA . ILE A 1 205 ? -14.546 -30.595 -10.988 1 79.39 205 ILE A CA 1
ATOM 1683 C C . ILE A 1 205 ? -15.402 -31.469 -10.073 1 79.39 205 ILE A C 1
ATOM 1685 O O . ILE A 1 205 ? -15.397 -32.696 -10.194 1 79.39 205 ILE A O 1
ATOM 1689 N N . SER A 1 206 ? -15.996 -30.728 -9.107 1 81.13 206 SER A N 1
ATOM 1690 C CA . SER A 1 206 ? -16.234 -29.312 -8.848 1 81.13 206 SER A CA 1
ATOM 1691 C C . SER A 1 206 ? -15.11 -28.706 -8.014 1 81.13 206 SER A C 1
ATOM 1693 O O . SER A 1 206 ? -14.381 -29.426 -7.328 1 81.13 206 SER A O 1
ATOM 1695 N N . ILE A 1 207 ? -14.883 -27.53 -8.115 1 88.28 207 ILE A N 1
ATOM 1696 C CA . ILE A 1 207 ? -13.823 -26.789 -7.439 1 88.28 207 ILE A CA 1
ATOM 1697 C C . ILE A 1 207 ? -14.008 -26.889 -5.927 1 88.28 207 ILE A C 1
ATOM 1699 O O . ILE A 1 207 ? -13.056 -26.702 -5.165 1 88.28 207 ILE A O 1
ATOM 1703 N N . SER A 1 208 ? -15.212 -27.29 -5.452 1 77.55 208 SER A N 1
ATOM 1704 C CA . SER A 1 208 ? -15.524 -27.449 -4.035 1 77.55 208 SER A CA 1
ATOM 1705 C C . SER A 1 208 ? -14.73 -28.596 -3.419 1 77.55 208 SER A C 1
ATOM 1707 O O . SER A 1 208 ? -14.664 -28.725 -2.195 1 77.55 208 SER A O 1
ATOM 1709 N N . LYS A 1 209 ? -14.131 -29.488 -4.248 1 88.07 209 LYS A N 1
ATOM 1710 C CA . LYS A 1 209 ? -13.292 -30.582 -3.767 1 88.07 209 LYS A CA 1
ATOM 1711 C C . LYS A 1 209 ? -11.922 -30.073 -3.329 1 88.07 209 LYS A C 1
ATOM 1713 O O . LYS A 1 209 ? -11.173 -30.788 -2.66 1 88.07 209 LYS A O 1
ATOM 1718 N N . CYS A 1 210 ? -11.625 -28.86 -3.829 1 90.5 210 CYS A N 1
ATOM 1719 C CA . CYS A 1 210 ? -10.379 -28.226 -3.412 1 90.5 210 CYS A CA 1
ATOM 1720 C C . CYS A 1 210 ? -10.558 -27.487 -2.092 1 90.5 210 CYS A C 1
ATOM 1722 O O . CYS A 1 210 ? -11.585 -26.843 -1.87 1 90.5 210 CYS A O 1
ATOM 1724 N N . ASN A 1 211 ? -9.706 -27.694 -1.193 1 88.06 211 ASN A N 1
ATOM 1725 C CA . ASN A 1 211 ? -9.709 -26.946 0.06 1 88.06 211 ASN A CA 1
ATOM 1726 C C . ASN A 1 211 ? -9.358 -25.478 -0.162 1 88.06 211 ASN A C 1
ATOM 1728 O O . ASN A 1 211 ? -8.19 -25.137 -0.358 1 88.06 211 ASN A O 1
ATOM 1732 N N . ILE A 1 212 ? -10.373 -24.627 -0.2 1 85.39 212 ILE A N 1
ATOM 1733 C CA . ILE A 1 212 ? -10.209 -23.191 -0.399 1 85.39 212 ILE A CA 1
ATOM 1734 C C . ILE A 1 212 ? -10.684 -22.44 0.843 1 85.39 212 ILE A C 1
ATOM 1736 O O . ILE A 1 212 ? -11.767 -22.714 1.366 1 85.39 212 ILE A O 1
ATOM 1740 N N . THR A 1 213 ? -9.88 -21.548 1.33 1 79.5 213 THR A N 1
ATOM 1741 C CA . THR A 1 213 ? -10.242 -20.817 2.539 1 79.5 213 THR A CA 1
ATOM 1742 C C . THR A 1 213 ? -10.764 -19.425 2.194 1 79.5 213 THR A C 1
ATOM 1744 O O . THR A 1 213 ? -10.266 -18.781 1.268 1 79.5 213 THR A O 1
ATOM 1747 N N . PHE A 1 214 ? -11.78 -19.04 2.873 1 73.63 214 PHE A N 1
ATOM 1748 C CA . PHE A 1 214 ? -12.381 -17.715 2.775 1 73.63 214 PHE A CA 1
ATOM 1749 C C . PHE A 1 214 ? -12.458 -17.052 4.145 1 73.63 214 PHE A C 1
ATOM 1751 O O . PHE A 1 214 ? -12.75 -17.712 5.144 1 73.63 214 PHE A O 1
ATOM 1758 N N . LYS A 1 215 ? -12.097 -15.855 4.2 1 62.68 215 LYS A N 1
ATOM 1759 C CA . LYS A 1 215 ? -12.152 -15.166 5.486 1 62.68 215 LYS A CA 1
ATOM 1760 C C . LYS A 1 215 ? -13.564 -14.671 5.785 1 62.68 215 LYS A C 1
ATOM 1762 O O . LYS A 1 215 ? -13.994 -14.666 6.94 1 62.68 215 LYS A O 1
ATOM 1767 N N . ASP A 1 216 ? -14.276 -14.28 4.769 1 57.67 216 ASP A N 1
ATOM 1768 C CA . ASP A 1 216 ? -15.626 -13.755 4.954 1 57.67 216 ASP A CA 1
ATOM 1769 C C . ASP A 1 216 ? -16.662 -14.657 4.289 1 57.67 216 ASP A C 1
ATOM 1771 O O . ASP A 1 216 ? -17.671 -14.175 3.769 1 57.67 216 ASP A O 1
ATOM 1775 N N . GLY A 1 217 ? -16.26 -15.879 4.278 1 60.28 217 GLY A N 1
ATOM 1776 C CA . GLY A 1 217 ? -17.152 -16.815 3.613 1 60.28 217 GLY A CA 1
ATOM 1777 C C . GLY A 1 217 ? -16.937 -16.882 2.113 1 60.28 217 GLY A C 1
ATOM 1778 O O . GLY A 1 217 ? -16.354 -15.97 1.523 1 60.28 217 GLY A O 1
ATOM 1779 N N . PRO A 1 218 ? -17.357 -17.964 1.581 1 64.4 218 PRO A N 1
ATOM 1780 C CA . PRO A 1 218 ? -17.185 -18.13 0.136 1 64.4 218 PRO A CA 1
ATOM 1781 C C . PRO A 1 218 ? -17.989 -17.114 -0.674 1 64.4 218 PRO A C 1
ATOM 1783 O O . PRO A 1 218 ? -18.992 -16.587 -0.187 1 64.4 218 PRO A O 1
ATOM 1786 N N . PRO A 1 219 ? -17.4 -16.867 -1.835 1 65.71 219 PRO A N 1
ATOM 1787 C CA . PRO A 1 219 ? -18.191 -15.991 -2.703 1 65.71 219 PRO A CA 1
ATOM 1788 C C . PRO A 1 219 ? -19.588 -16.541 -2.981 1 65.71 219 PRO A C 1
ATOM 1790 O O . PRO A 1 219 ? -19.785 -17.759 -2.994 1 65.71 219 PRO A O 1
ATOM 1793 N N . TYR A 1 220 ? -20.523 -15.623 -3.129 1 59.05 220 TYR A N 1
ATOM 1794 C CA . TYR A 1 220 ? -21.925 -15.974 -3.327 1 59.05 220 TYR A CA 1
ATOM 1795 C C . TYR A 1 220 ? -22.141 -16.602 -4.698 1 59.05 220 TYR A C 1
ATOM 1797 O O . TYR A 1 220 ? -23.044 -17.423 -4.877 1 59.05 220 TYR A O 1
ATOM 1805 N N . TYR A 1 221 ? -21.368 -16.219 -5.598 1 63.43 221 TYR A N 1
ATOM 1806 C CA . TYR A 1 221 ? -21.654 -16.62 -6.971 1 63.43 221 TYR A CA 1
ATOM 1807 C C . TYR A 1 221 ? -20.92 -17.907 -7.328 1 63.43 221 TYR A C 1
ATOM 1809 O O . TYR A 1 221 ? -21.549 -18.938 -7.579 1 63.43 221 TYR A O 1
ATOM 1817 N N . ASN A 1 222 ? -19.695 -17.803 -7.631 1 70.32 222 ASN A N 1
ATOM 1818 C CA . ASN A 1 222 ? -19.012 -19.018 -8.062 1 70.32 222 ASN A CA 1
ATOM 1819 C C . ASN A 1 222 ? -17.566 -19.051 -7.575 1 70.32 222 ASN A C 1
ATOM 1821 O O . ASN A 1 222 ? -16.889 -18.022 -7.557 1 70.32 222 ASN A O 1
ATOM 1825 N N . ILE A 1 223 ? -17.245 -20.24 -7.073 1 80.78 223 ILE A N 1
ATOM 1826 C CA . ILE A 1 223 ? -15.852 -20.553 -6.776 1 80.78 223 ILE A CA 1
ATOM 1827 C C . ILE A 1 223 ? -15.196 -21.199 -7.994 1 80.78 223 ILE A C 1
ATOM 1829 O O . ILE A 1 223 ? -15.81 -22.028 -8.67 1 80.78 223 ILE A O 1
ATOM 1833 N N . SER A 1 224 ? -14.034 -20.725 -8.302 1 88.54 224 SER A N 1
ATOM 1834 C CA . SER A 1 224 ? -13.365 -21.251 -9.488 1 88.54 224 SER A CA 1
ATOM 1835 C C . SER A 1 224 ? -11.935 -21.677 -9.172 1 88.54 224 SER A C 1
ATOM 1837 O O . SER A 1 224 ? -11.359 -21.244 -8.172 1 88.54 224 SER A O 1
ATOM 1839 N N . GLY A 1 225 ? -11.481 -22.629 -9.961 1 92.7 225 GLY A N 1
ATOM 1840 C CA . GLY A 1 225 ? -10.066 -22.96 -9.996 1 92.7 225 GLY A CA 1
ATOM 1841 C C . GLY A 1 225 ? -9.354 -22.405 -11.215 1 92.7 225 GLY A C 1
ATOM 1842 O O . GLY A 1 225 ? -9.965 -21.721 -12.04 1 92.7 225 GLY A O 1
ATOM 1843 N N . PRO A 1 226 ? -8.077 -22.743 -11.34 1 96.66 226 PRO A N 1
ATOM 1844 C CA . PRO A 1 226 ? -7.258 -23.542 -10.426 1 96.66 226 PRO A CA 1
ATOM 1845 C C . PRO A 1 226 ? -6.797 -22.752 -9.203 1 96.66 226 PRO A C 1
ATOM 1847 O O . PRO A 1 226 ? -6.737 -21.52 -9.246 1 96.66 226 PRO A O 1
ATOM 1850 N N . VAL A 1 227 ? -6.572 -23.491 -8.104 1 96.3 227 VAL A N 1
ATOM 1851 C CA . VAL A 1 227 ? -6.023 -22.891 -6.892 1 96.3 227 VAL A CA 1
ATOM 1852 C C . VAL A 1 227 ? -4.7 -23.565 -6.535 1 96.3 227 VAL A C 1
ATOM 1854 O O . VAL A 1 227 ? -4.423 -24.68 -6.984 1 96.3 227 VAL A O 1
ATOM 1857 N N . PHE A 1 228 ? -3.853 -22.891 -5.811 1 97.06 228 PHE A N 1
ATOM 1858 C CA . PHE A 1 228 ? -2.491 -23.316 -5.51 1 97.06 228 PHE A CA 1
ATOM 1859 C C . PHE A 1 228 ? -2.19 -23.155 -4.025 1 97.06 228 PHE A C 1
ATOM 1861 O O . PHE A 1 228 ? -2.778 -22.303 -3.355 1 97.06 228 PHE A O 1
ATOM 1868 N N . SER A 1 229 ? -1.223 -23.968 -3.53 1 94.38 229 SER A N 1
ATOM 1869 C CA . SER A 1 229 ? -0.753 -23.894 -2.151 1 94.38 229 SER A CA 1
ATOM 1870 C C . SER A 1 229 ? 0.589 -23.176 -2.061 1 94.38 229 SER A C 1
ATOM 1872 O O . SER A 1 229 ? 1.214 -22.886 -3.084 1 94.38 229 SER A O 1
ATOM 1874 N N . GLY A 1 230 ? 0.996 -22.926 -0.881 1 93.81 230 GLY A N 1
ATOM 1875 C CA . GLY A 1 230 ? 2.185 -22.122 -0.646 1 93.81 230 GLY A CA 1
ATOM 1876 C C . GLY A 1 230 ? 3.469 -22.824 -1.047 1 93.81 230 GLY A C 1
ATOM 1877 O O . GLY A 1 230 ? 4.428 -22.179 -1.476 1 93.81 230 GLY A O 1
ATOM 1878 N N . ASN A 1 231 ? 3.455 -24.15 -0.95 1 93.77 231 ASN A N 1
ATOM 1879 C CA . ASN A 1 231 ? 4.63 -24.933 -1.321 1 93.77 231 ASN A CA 1
ATOM 1880 C C . ASN A 1 231 ? 4.63 -25.274 -2.808 1 93.77 231 ASN A C 1
ATOM 1882 O O . ASN A 1 231 ? 3.883 -26.149 -3.249 1 93.77 231 ASN A O 1
ATOM 1886 N N . TRP A 1 232 ? 5.498 -24.612 -3.571 1 96.07 232 TRP A N 1
ATOM 1887 C CA . TRP A 1 232 ? 5.531 -24.787 -5.019 1 96.07 232 TRP A CA 1
ATOM 1888 C C . TRP A 1 232 ? 5.877 -26.227 -5.386 1 96.07 232 TRP A C 1
ATOM 1890 O O . TRP A 1 232 ? 5.584 -26.679 -6.495 1 96.07 232 TRP A O 1
ATOM 1900 N N . ASN A 1 233 ? 6.501 -26.935 -4.429 1 92 233 ASN A N 1
ATOM 1901 C CA . ASN A 1 233 ? 6.875 -28.325 -4.667 1 92 233 ASN A CA 1
ATOM 1902 C C . ASN A 1 233 ? 5.675 -29.259 -4.541 1 92 233 ASN A C 1
ATOM 1904 O O . ASN A 1 233 ? 5.734 -30.414 -4.965 1 92 233 ASN A O 1
ATOM 1908 N N . GLY A 1 234 ? 4.585 -28.767 -3.975 1 91.54 234 GLY A N 1
ATOM 1909 C CA . GLY A 1 234 ? 3.399 -29.591 -3.804 1 91.54 234 GLY A CA 1
ATOM 1910 C C . GLY A 1 234 ? 3.556 -30.647 -2.727 1 91.54 234 GLY A C 1
ATOM 1911 O O . GLY A 1 234 ? 4.537 -30.638 -1.98 1 91.54 234 GLY A O 1
ATOM 1912 N N . PRO A 1 235 ? 2.617 -31.476 -2.583 1 94.08 235 PRO A N 1
ATOM 1913 C CA . PRO A 1 235 ? 1.317 -31.439 -3.257 1 94.08 235 PRO A CA 1
ATOM 1914 C C . PRO A 1 235 ? 0.435 -30.29 -2.774 1 94.08 235 PRO A C 1
ATOM 1916 O O . PRO A 1 235 ? 0.74 -29.656 -1.761 1 94.08 235 PRO A O 1
ATOM 1919 N N . PHE A 1 236 ? -0.661 -30.038 -3.52 1 94.9 236 PHE A N 1
ATOM 1920 C CA . PHE A 1 236 ? -1.653 -29.045 -3.124 1 94.9 236 PHE A CA 1
ATOM 1921 C C . PHE A 1 236 ? -2.256 -29.393 -1.769 1 94.9 236 PHE A C 1
ATOM 1923 O O . PHE A 1 236 ? -2.57 -30.555 -1.503 1 94.9 236 PHE A O 1
ATOM 1930 N N . THR A 1 237 ? -2.413 -28.402 -0.894 1 92.06 237 THR A N 1
ATOM 1931 C CA . THR A 1 237 ? -3.052 -28.615 0.4 1 92.06 237 THR A CA 1
ATOM 1932 C C . THR A 1 237 ? -4.21 -27.641 0.597 1 92.06 237 THR A C 1
ATOM 1934 O O . THR A 1 237 ? -5.33 -28.055 0.904 1 92.06 237 THR A O 1
ATOM 1937 N N . VAL A 1 238 ? -3.998 -26.349 0.379 1 90.88 238 VAL A N 1
ATOM 1938 C CA . VAL A 1 238 ? -5.023 -25.351 0.668 1 90.88 238 VAL A CA 1
ATOM 1939 C C . VAL A 1 238 ? -4.844 -24.145 -0.251 1 90.88 238 VAL A C 1
ATOM 1941 O O . VAL A 1 238 ? -3.718 -23.707 -0.499 1 90.88 238 VAL A O 1
ATOM 1944 N N . GLY A 1 239 ? -5.927 -23.739 -0.844 1 90.48 239 GLY A N 1
ATOM 1945 C CA . GLY A 1 239 ? -5.953 -22.499 -1.604 1 90.48 239 GLY A CA 1
ATOM 1946 C C . GLY A 1 239 ? -6.375 -21.3 -0.776 1 90.48 239 GLY A C 1
ATOM 1947 O O . GLY A 1 239 ? -7.358 -21.366 -0.036 1 90.48 239 GLY A O 1
ATOM 1948 N N . ALA A 1 240 ? -5.671 -20.192 -0.83 1 88.74 240 ALA A N 1
ATOM 1949 C CA . ALA A 1 240 ? -5.928 -18.938 -0.128 1 88.74 240 ALA A CA 1
ATOM 1950 C C . ALA A 1 240 ? -5.348 -17.752 -0.892 1 88.74 240 ALA A C 1
ATOM 1952 O O . ALA A 1 240 ? -4.6 -17.933 -1.856 1 88.74 240 ALA A O 1
ATOM 1953 N N . PRO A 1 241 ? -5.609 -16.59 -0.527 1 88.49 241 PRO A N 1
ATOM 1954 C CA . PRO A 1 241 ? -5.244 -15.42 -1.33 1 88.49 241 PRO A CA 1
ATOM 1955 C C . PRO A 1 241 ? -3.734 -15.254 -1.479 1 88.49 241 PRO A C 1
ATOM 1957 O O . PRO A 1 241 ? -3.247 -14.945 -2.57 1 88.49 241 PRO A O 1
ATOM 1960 N N . MET A 1 242 ? -2.972 -15.501 -0.404 1 91.38 242 MET A N 1
ATOM 1961 C CA . MET A 1 242 ? -1.54 -15.216 -0.436 1 91.38 242 MET A CA 1
ATOM 1962 C C . MET A 1 242 ? -0.812 -16.194 -1.352 1 91.38 242 MET A C 1
ATOM 1964 O O . MET A 1 242 ? 0.007 -15.785 -2.177 1 91.38 242 MET A O 1
ATOM 1968 N N . GLN A 1 243 ? -1.123 -17.446 -1.153 1 93.58 243 GLN A N 1
ATOM 1969 C CA . GLN A 1 243 ? -0.459 -18.446 -1.982 1 93.58 243 GLN A CA 1
ATOM 1970 C C . GLN A 1 243 ? -0.92 -18.352 -3.433 1 93.58 243 GLN A C 1
ATOM 1972 O O . GLN A 1 243 ? -0.139 -18.593 -4.356 1 93.58 243 GLN A O 1
ATOM 1977 N N . GLN A 1 244 ? -2.17 -17.925 -3.642 1 96.03 244 GLN A N 1
ATOM 1978 C CA . GLN A 1 244 ? -2.661 -17.68 -4.994 1 96.03 244 GLN A CA 1
ATOM 1979 C C . GLN A 1 244 ? -1.899 -16.537 -5.658 1 96.03 244 GLN A C 1
ATOM 1981 O O . GLN A 1 244 ? -1.578 -16.606 -6.847 1 96.03 244 GLN A O 1
ATOM 1986 N N . THR A 1 245 ? -1.636 -15.527 -4.929 1 95.01 245 THR A N 1
ATOM 1987 C CA . THR A 1 245 ? -0.873 -14.387 -5.426 1 95.01 245 THR A CA 1
ATOM 1988 C C . THR A 1 245 ? 0.543 -14.809 -5.807 1 95.01 245 THR A C 1
ATOM 1990 O O . THR A 1 245 ? 1.058 -14.402 -6.85 1 95.01 245 THR A O 1
ATOM 1993 N N . SER A 1 246 ? 1.136 -15.599 -4.952 1 97.2 246 SER A N 1
ATOM 1994 C CA . SER A 1 246 ? 2.481 -16.101 -5.21 1 97.2 246 SER A CA 1
ATOM 1995 C C . SER A 1 246 ? 2.536 -16.888 -6.515 1 97.2 246 SER A C 1
ATOM 1997 O O . SER A 1 246 ? 3.452 -16.704 -7.32 1 97.2 246 SER A O 1
ATOM 1999 N N . ALA A 1 247 ? 1.57 -17.71 -6.738 1 98.17 247 ALA A N 1
ATOM 2000 C CA . ALA A 1 247 ? 1.496 -18.486 -7.973 1 98.17 247 ALA A CA 1
ATOM 2001 C C . ALA A 1 247 ? 1.305 -17.575 -9.182 1 98.17 247 ALA A C 1
ATOM 2003 O O . ALA A 1 247 ? 1.962 -17.752 -10.211 1 98.17 247 ALA A O 1
ATOM 2004 N N . LEU A 1 248 ? 0.422 -16.643 -9.049 1 98.03 248 LEU A N 1
ATOM 2005 C CA . LEU A 1 248 ? 0.167 -15.71 -10.141 1 98.03 248 LEU A CA 1
ATOM 2006 C C . LEU A 1 248 ? 1.435 -14.949 -10.513 1 98.03 248 LEU A C 1
ATOM 2008 O O . LEU A 1 248 ? 1.738 -14.78 -11.696 1 98.03 248 LEU A O 1
ATOM 2012 N N . ASP A 1 249 ? 2.187 -14.517 -9.52 1 97.54 249 ASP A N 1
ATOM 2013 C CA . ASP A 1 249 ? 3.45 -13.83 -9.77 1 97.54 249 ASP A CA 1
ATOM 2014 C C . ASP A 1 249 ? 4.399 -14.705 -10.585 1 97.54 249 ASP A C 1
ATOM 2016 O O . ASP A 1 249 ? 5.066 -14.22 -11.502 1 97.54 249 ASP A O 1
ATOM 2020 N N . LEU A 1 250 ? 4.439 -15.957 -10.215 1 98.55 250 LEU A N 1
ATOM 2021 C CA . LEU A 1 250 ? 5.311 -16.874 -10.94 1 98.55 250 LEU A CA 1
ATOM 2022 C C . LEU A 1 250 ? 4.881 -16.995 -12.399 1 98.55 250 LEU A C 1
ATOM 2024 O O . LEU A 1 250 ? 5.709 -16.881 -13.306 1 98.55 250 LEU A O 1
ATOM 2028 N N . PHE A 1 251 ? 3.624 -17.187 -12.669 1 98.66 251 PHE A N 1
ATOM 2029 C CA . PHE A 1 251 ? 3.136 -17.347 -14.034 1 98.66 251 PHE A CA 1
ATOM 2030 C C . PHE A 1 251 ? 3.353 -16.071 -14.839 1 98.66 251 PHE A C 1
ATOM 2032 O O . PHE A 1 251 ? 3.793 -16.124 -15.989 1 98.66 251 PHE A O 1
ATOM 2039 N N . VAL A 1 252 ? 3.08 -14.968 -14.216 1 97.73 252 VAL A N 1
ATOM 2040 C CA . VAL A 1 252 ? 3.252 -13.688 -14.895 1 97.73 252 VAL A CA 1
ATOM 2041 C C . VAL A 1 252 ? 4.724 -13.485 -15.249 1 97.73 252 VAL A C 1
ATOM 2043 O O . VAL A 1 252 ? 5.047 -13.029 -16.348 1 97.73 252 VAL A O 1
ATOM 2046 N N . SER A 1 253 ? 5.639 -13.856 -14.296 1 97.65 253 SER A N 1
ATOM 2047 C CA . SER A 1 253 ? 7.074 -13.706 -14.52 1 97.65 253 SER A CA 1
ATOM 2048 C C . SER A 1 253 ? 7.549 -14.587 -15.67 1 97.65 253 SER A C 1
ATOM 2050 O O . SER A 1 253 ? 8.558 -14.288 -16.313 1 97.65 253 SER A O 1
ATOM 2052 N N . GLY A 1 254 ? 6.761 -15.659 -15.99 1 98.34 254 GLY A N 1
ATOM 2053 C CA . GLY A 1 254 ? 7.158 -16.622 -17.005 1 98.34 254 GLY A CA 1
ATOM 2054 C C . GLY A 1 254 ? 6.594 -16.31 -18.378 1 98.34 254 GLY A C 1
ATOM 2055 O O . GLY A 1 254 ? 6.871 -17.022 -19.345 1 98.34 254 GLY A O 1
ATOM 2056 N N . ILE A 1 255 ? 5.807 -15.239 -18.494 1 97.83 255 ILE A N 1
ATOM 2057 C CA . ILE A 1 255 ? 5.248 -14.867 -19.789 1 97.83 255 ILE A CA 1
ATOM 2058 C C . ILE A 1 255 ? 6.372 -14.45 -20.736 1 97.83 255 ILE A C 1
ATOM 2060 O O . ILE A 1 255 ? 7.167 -13.564 -20.414 1 97.83 255 ILE A O 1
ATOM 2064 N N . LYS A 1 256 ? 6.417 -15.034 -21.825 1 95.72 256 LYS A N 1
ATOM 2065 C CA . LYS A 1 256 ? 7.514 -14.809 -22.762 1 95.72 256 LYS A CA 1
ATOM 2066 C C . LYS A 1 256 ? 7.39 -13.445 -23.435 1 95.72 256 LYS A C 1
ATOM 2068 O O . LYS A 1 256 ? 6.284 -12.995 -23.74 1 95.72 256 LYS A O 1
ATOM 2073 N N . PRO A 1 257 ? 8.657 -12.82 -23.658 1 92.25 257 PRO A N 1
ATOM 2074 C CA . PRO A 1 257 ? 8.612 -11.581 -24.439 1 92.25 257 PRO A CA 1
ATOM 2075 C C . PRO A 1 257 ? 7.903 -11.754 -25.78 1 92.25 257 PRO A C 1
ATOM 2077 O O . PRO A 1 257 ? 8.122 -12.75 -26.474 1 92.25 257 PRO A O 1
ATOM 2080 N N . GLY A 1 258 ? 7.04 -10.828 -26.137 1 92.15 258 GLY A N 1
ATOM 2081 C CA . GLY A 1 258 ? 6.336 -10.883 -27.408 1 92.15 258 GLY A CA 1
ATOM 2082 C C . GLY A 1 258 ? 4.947 -11.484 -27.296 1 92.15 258 GLY A C 1
ATOM 2083 O O . GLY A 1 258 ? 4.161 -11.425 -28.243 1 92.15 258 GLY A O 1
ATOM 2084 N N . THR A 1 259 ? 4.625 -12.12 -26.152 1 95.13 259 THR A N 1
ATOM 2085 C CA . THR A 1 259 ? 3.278 -12.633 -25.932 1 95.13 259 THR A CA 1
ATOM 2086 C C . THR A 1 259 ? 2.258 -11.498 -25.951 1 95.13 259 THR A C 1
ATOM 2088 O O . THR A 1 259 ? 2.47 -10.455 -25.329 1 95.13 259 THR A O 1
ATOM 2091 N N . VAL A 1 260 ? 1.178 -11.679 -26.732 1 93.59 260 VAL A N 1
ATOM 2092 C CA . VAL A 1 260 ? 0.102 -10.697 -26.812 1 93.59 260 VAL A CA 1
ATOM 2093 C C . VAL A 1 260 ? -1.249 -11.409 -26.798 1 93.59 260 VAL A C 1
ATOM 2095 O O . VAL A 1 260 ? -1.419 -12.445 -27.445 1 93.59 260 VAL A O 1
ATOM 2098 N N . CYS A 1 261 ? -2.057 -10.918 -25.963 1 93.72 261 CYS A N 1
ATOM 2099 C CA . CYS A 1 261 ? -3.429 -11.412 -25.995 1 93.72 261 CYS A CA 1
ATOM 2100 C C . CYS A 1 261 ? -4.094 -11.091 -27.328 1 93.72 261 CYS A C 1
ATOM 2102 O O . CYS A 1 261 ? -3.982 -9.97 -27.828 1 93.72 261 CYS A O 1
ATOM 2104 N N . THR A 1 262 ? -4.673 -12.01 -27.897 1 93.5 262 THR A N 1
ATOM 2105 C CA . THR A 1 262 ? -5.386 -11.808 -29.154 1 93.5 262 THR A CA 1
ATOM 2106 C C . THR A 1 262 ? -6.801 -12.373 -29.07 1 93.5 262 THR A C 1
ATOM 2108 O O . THR A 1 262 ? -7.058 -13.305 -28.306 1 93.5 262 THR A O 1
ATOM 2111 N N . GLY A 1 263 ? -7.742 -11.744 -29.751 1 90.19 263 GLY A N 1
ATOM 2112 C CA . GLY A 1 263 ? -9.115 -12.223 -29.77 1 90.19 263 GLY A CA 1
ATOM 2113 C C . GLY A 1 263 ? -10.06 -11.358 -28.956 1 90.19 263 GLY A C 1
ATOM 2114 O O . GLY A 1 263 ? -9.663 -10.31 -28.442 1 90.19 263 GLY A O 1
ATOM 2115 N N . LYS A 1 264 ? -11.347 -11.692 -28.768 1 87.8 264 LYS A N 1
ATOM 2116 C CA . LYS A 1 264 ? -12.409 -10.832 -28.254 1 87.8 264 LYS A CA 1
ATOM 2117 C C . LYS A 1 264 ? -12.418 -10.822 -26.728 1 87.8 264 LYS A C 1
ATOM 2119 O O . LYS A 1 264 ? -13.026 -9.945 -26.111 1 87.8 264 LYS A O 1
ATOM 2124 N N . TYR A 1 265 ? -11.537 -11.744 -26.189 1 87.65 265 TYR A N 1
ATOM 2125 C CA . TYR A 1 265 ? -11.651 -11.859 -24.739 1 87.65 265 TYR A CA 1
ATOM 2126 C C . TYR A 1 265 ? -10.485 -11.166 -24.043 1 87.65 265 TYR A C 1
ATOM 2128 O O . TYR A 1 265 ? -10.276 -11.346 -22.841 1 87.65 265 TYR A O 1
ATOM 2136 N N . CYS A 1 266 ? -9.752 -10.368 -24.805 1 90.95 266 CYS A N 1
ATOM 2137 C CA . CYS A 1 266 ? -8.598 -9.688 -24.229 1 90.95 266 CYS A CA 1
ATOM 2138 C C . CYS A 1 266 ? -9.035 -8.547 -23.319 1 90.95 266 CYS A C 1
ATOM 2140 O O . CYS A 1 266 ? -8.225 -8 -22.569 1 90.95 266 CYS A O 1
ATOM 2142 N N . ASP A 1 267 ? -10.296 -8.245 -23.237 1 86.18 267 ASP A N 1
ATOM 2143 C CA . ASP A 1 267 ? -10.833 -7.24 -22.324 1 86.18 267 ASP A CA 1
ATOM 2144 C C . ASP A 1 267 ? -11.932 -7.829 -21.443 1 86.18 267 ASP A C 1
ATOM 2146 O O . ASP A 1 267 ? -12.722 -7.091 -20.85 1 86.18 267 ASP A O 1
ATOM 2150 N N . TYR A 1 268 ? -11.922 -9.139 -21.371 1 86.66 268 TYR A N 1
ATOM 2151 C CA . TYR A 1 268 ? -12.945 -9.831 -20.596 1 86.66 268 TYR A CA 1
ATOM 2152 C C . TYR A 1 268 ? -12.845 -9.472 -19.118 1 86.66 268 TYR A C 1
ATOM 2154 O O . TYR A 1 268 ? -11.761 -9.52 -18.533 1 86.66 268 TYR A O 1
ATOM 2162 N N . SER A 1 269 ? -13.912 -9.071 -18.525 1 81.59 269 SER A N 1
ATOM 2163 C CA . SER A 1 269 ? -14.043 -8.767 -17.104 1 81.59 269 SER A CA 1
ATOM 2164 C C . SER A 1 269 ? -15.358 -9.299 -16.543 1 81.59 269 SER A C 1
ATOM 2166 O O . SER A 1 269 ? -16.423 -8.738 -16.808 1 81.59 269 SER A O 1
ATOM 2168 N N . PRO A 1 270 ? -15.278 -10.455 -15.845 1 71.4 270 PRO A N 1
ATOM 2169 C CA . PRO A 1 270 ? -16.55 -11.005 -15.368 1 71.4 270 PRO A CA 1
ATOM 2170 C C . PRO A 1 270 ? -17.211 -10.128 -14.307 1 71.4 270 PRO A C 1
ATOM 2172 O O . PRO A 1 270 ? -16.519 -9.508 -13.495 1 71.4 270 PRO A O 1
ATOM 2175 N N . TYR A 1 271 ? -18.539 -9.864 -14.478 1 59.81 271 TYR A N 1
ATOM 2176 C CA . TYR A 1 271 ? -19.299 -9.172 -13.443 1 59.81 271 TYR A CA 1
ATOM 2177 C C . TYR A 1 271 ? -19.468 -10.051 -12.21 1 59.81 271 TYR A C 1
ATOM 2179 O O . TYR A 1 271 ? -19.792 -11.236 -12.324 1 59.81 271 TYR A O 1
ATOM 2187 N N . TYR A 1 272 ? -18.851 -9.689 -11.132 1 57.15 272 TYR A N 1
ATOM 2188 C CA . TYR A 1 272 ? -19.253 -10.4 -9.924 1 57.15 272 TYR A CA 1
ATOM 2189 C C . TYR A 1 272 ? -20.213 -9.561 -9.09 1 57.15 272 TYR A C 1
ATOM 2191 O O . TYR A 1 272 ? -20.011 -8.355 -8.925 1 57.15 272 TYR A O 1
ATOM 2199 N N . PRO A 1 273 ? -21.364 -10.197 -8.78 1 49.93 273 PRO A N 1
ATOM 2200 C CA . PRO A 1 273 ? -22.342 -9.463 -7.973 1 49.93 273 PRO A CA 1
ATOM 2201 C C . PRO A 1 273 ? -21.748 -8.921 -6.675 1 49.93 273 PRO A C 1
ATOM 2203 O O . PRO A 1 273 ? -20.736 -9.436 -6.192 1 49.93 273 PRO A O 1
ATOM 2206 N N . PRO A 1 274 ? -22.272 -7.825 -6.29 1 45.78 274 PRO A N 1
ATOM 2207 C CA . PRO A 1 274 ? -21.865 -7.257 -5.003 1 45.78 274 PRO A CA 1
ATOM 2208 C C . PRO A 1 274 ? -21.904 -8.279 -3.869 1 45.78 274 PRO A C 1
ATOM 2210 O O . PRO A 1 274 ? -22.701 -9.219 -3.907 1 45.78 274 PRO A O 1
ATOM 2213 N N . PRO A 1 275 ? -20.801 -8.261 -3.078 1 44.3 275 PRO A N 1
ATOM 2214 C CA . PRO A 1 275 ? -20.887 -9.173 -1.934 1 44.3 275 PRO A CA 1
ATOM 2215 C C . PRO A 1 275 ? -22.219 -9.068 -1.195 1 44.3 275 PRO A C 1
ATOM 2217 O O . PRO A 1 275 ? -22.812 -7.988 -1.134 1 44.3 275 PRO A O 1
ATOM 2220 N N . GLN A 1 276 ? -22.794 -10.083 -1.05 1 44.67 276 GLN A N 1
ATOM 2221 C CA . GLN A 1 276 ? -23.926 -10.098 -0.13 1 44.67 276 GLN A CA 1
ATOM 2222 C C . GLN A 1 276 ? -23.463 -9.943 1.316 1 44.67 276 GLN A C 1
ATOM 2224 O O . GLN A 1 276 ? -22.494 -10.58 1.734 1 44.67 276 GLN A O 1
ATOM 2229 N N . PRO A 1 277 ? -23.933 -8.832 1.886 1 41.46 277 PRO A N 1
ATOM 2230 C CA . PRO A 1 277 ? -23.584 -8.721 3.304 1 41.46 277 PRO A CA 1
ATOM 2231 C C . PRO A 1 277 ? -23.747 -10.039 4.057 1 41.46 277 PRO A C 1
ATOM 2233 O O . PRO A 1 277 ? -24.68 -10.799 3.783 1 41.46 277 PRO A O 1
ATOM 2236 N N . MET A 1 278 ? -22.583 -10.45 4.636 1 42.86 278 MET A N 1
ATOM 2237 C CA . MET A 1 278 ? -22.752 -11.617 5.497 1 42.86 278 MET A CA 1
ATOM 2238 C C . MET A 1 278 ? -23.825 -11.365 6.552 1 42.86 278 MET A C 1
ATOM 2240 O O . MET A 1 278 ? -23.898 -10.274 7.12 1 42.86 278 MET A O 1
ATOM 2244 N N . THR A 1 279 ? -24.914 -12.041 6.421 1 41.16 279 THR A N 1
ATOM 2245 C CA . THR A 1 279 ? -25.95 -11.99 7.446 1 41.16 279 THR A CA 1
ATOM 2246 C C . THR A 1 279 ? -25.727 -13.075 8.495 1 41.16 279 THR A C 1
ATOM 2248 O O . THR A 1 279 ? -24.977 -14.026 8.263 1 41.16 279 THR A O 1
ATOM 2251 N N . CYS A 1 280 ? -25.994 -12.733 9.705 1 42.86 280 CYS A N 1
ATOM 2252 C CA . CYS A 1 280 ? -26.051 -13.831 10.663 1 42.86 280 CYS A CA 1
ATOM 2253 C C . CYS A 1 280 ? -26.707 -15.061 10.046 1 42.86 280 CYS A C 1
ATOM 2255 O O . CYS A 1 280 ? -26.379 -16.192 10.407 1 42.86 280 CYS A O 1
ATOM 2257 N N . GLY A 1 281 ? -27.607 -14.972 9.225 1 42.97 281 GLY A N 1
ATOM 2258 C CA . GLY A 1 281 ? -28.226 -16.075 8.508 1 42.97 281 GLY A CA 1
ATOM 2259 C C . GLY A 1 281 ? -27.294 -16.737 7.51 1 42.97 281 GLY A C 1
ATOM 2260 O O . GLY A 1 281 ? -27.588 -17.82 7.001 1 42.97 281 GLY A O 1
ATOM 2261 N N . SER A 1 282 ? -26.35 -16.079 7.095 1 41.49 282 SER A N 1
ATOM 2262 C CA . SER A 1 282 ? -25.399 -16.653 6.15 1 41.49 282 SER A CA 1
ATOM 2263 C C . SER A 1 282 ? -24.572 -17.757 6.8 1 41.49 282 SER A C 1
ATOM 2265 O O . SER A 1 282 ? -23.852 -18.487 6.115 1 41.49 282 SER A O 1
ATOM 2267 N N . HIS A 1 283 ? -24.892 -18.183 7.999 1 39.51 283 HIS A N 1
ATOM 2268 C CA . HIS A 1 283 ? -24.344 -19.267 8.806 1 39.51 283 HIS A CA 1
ATOM 2269 C C . HIS A 1 283 ? -22.876 -19.515 8.473 1 39.51 283 HIS A C 1
ATOM 2271 O O . HIS A 1 283 ? -22.502 -20.623 8.085 1 39.51 283 HIS A O 1
ATOM 2277 N N . PRO A 1 284 ? -22.226 -18.334 8.275 1 42.5 284 PRO A N 1
ATOM 2278 C CA . PRO A 1 284 ? -20.897 -18.696 7.776 1 42.5 284 PRO A CA 1
ATOM 2279 C C . PRO A 1 284 ? -20.162 -19.663 8.702 1 42.5 284 PRO A C 1
ATOM 2281 O O . PRO A 1 284 ? -19.232 -20.349 8.271 1 42.5 284 PRO A O 1
ATOM 2284 N N . CYS A 1 285 ? -20.439 -19.601 9.98 1 44.38 285 CYS A N 1
ATOM 2285 C CA . CYS A 1 285 ? -19.939 -20.584 10.934 1 44.38 285 CYS A CA 1
ATOM 2286 C C . CYS A 1 285 ? -20.968 -21.681 11.177 1 44.38 285 CYS A C 1
ATOM 2288 O O . CYS A 1 285 ? -22.173 -21.439 11.086 1 44.38 285 CYS A O 1
ATOM 2290 N N . PRO A 1 286 ? -20.477 -22.912 11.157 1 38.51 286 PRO A N 1
ATOM 2291 C CA . PRO A 1 286 ? -21.424 -23.956 11.556 1 38.51 286 PRO A CA 1
ATOM 2292 C C . PRO A 1 286 ? -22.257 -23.563 12.773 1 38.51 286 PRO A C 1
ATOM 2294 O O . PRO A 1 286 ? -21.812 -22.76 13.598 1 38.51 286 PRO A O 1
ATOM 2297 N N . THR A 1 287 ? -23.517 -23.912 12.828 1 40.85 287 THR A N 1
ATOM 2298 C CA . THR A 1 287 ? -24.554 -23.59 13.801 1 40.85 287 THR A CA 1
ATOM 2299 C C . THR A 1 287 ? -23.999 -23.645 15.222 1 40.85 287 THR A C 1
ATOM 2301 O O . THR A 1 287 ? -24.452 -22.909 16.1 1 40.85 287 THR A O 1
ATOM 2304 N N . ASP A 1 288 ? -23.204 -24.517 15.65 1 41.19 288 ASP A N 1
ATOM 2305 C CA . ASP A 1 288 ? -22.667 -24.775 16.982 1 41.19 288 ASP A CA 1
ATOM 2306 C C . ASP A 1 288 ? -21.318 -24.085 17.173 1 41.19 288 ASP A C 1
ATOM 2308 O O . ASP A 1 288 ? -20.674 -24.246 18.212 1 41.19 288 ASP A O 1
ATOM 2312 N N . GLN A 1 289 ? -20.814 -23.44 16.131 1 42.82 289 GLN A N 1
ATOM 2313 C CA . GLN A 1 289 ? -19.479 -22.864 16.252 1 42.82 289 GLN A CA 1
ATOM 2314 C C . GLN A 1 289 ? -19.518 -21.347 16.093 1 42.82 289 GLN A C 1
ATOM 2316 O O . GLN A 1 289 ? -20.16 -20.83 15.176 1 42.82 289 GLN A O 1
ATOM 2321 N N . GLN A 1 290 ? -19.264 -20.48 17.033 1 42.46 290 GLN A N 1
ATOM 2322 C CA . GLN A 1 290 ? -19.204 -19.022 17.038 1 42.46 290 GLN A CA 1
ATOM 2323 C C . GLN A 1 290 ? -18.248 -18.507 15.966 1 42.46 290 GLN A C 1
ATOM 2325 O O . GLN A 1 290 ? -18.468 -17.439 15.391 1 42.46 290 GLN A O 1
ATOM 2330 N N . CYS A 1 291 ? -16.944 -18.927 15.925 1 45.72 291 CYS A N 1
ATOM 2331 C CA . CYS A 1 291 ? -15.859 -18.811 14.957 1 45.72 291 CYS A CA 1
ATOM 2332 C C . CYS A 1 291 ? -15.607 -20.141 14.258 1 45.72 291 CYS A C 1
ATOM 2334 O O . CYS A 1 291 ? -15.805 -21.205 14.847 1 45.72 291 CYS A O 1
ATOM 2336 N N . CYS A 1 292 ? -15.832 -20.228 13.023 1 43.77 292 CYS A N 1
ATOM 2337 C CA . CYS A 1 292 ? -15.553 -21.487 12.34 1 43.77 292 CYS A CA 1
ATOM 2338 C C . CYS A 1 292 ? -14.09 -21.568 11.922 1 43.77 292 CYS A C 1
ATOM 2340 O O . CYS A 1 292 ? -13.527 -20.592 11.423 1 43.77 292 CYS A O 1
ATOM 2342 N N . GLU A 1 293 ? -13.402 -22.49 12.66 1 41.38 293 GLU A N 1
ATOM 2343 C CA . GLU A 1 293 ? -12.121 -22.952 12.135 1 41.38 293 GLU A CA 1
ATOM 2344 C C . GLU A 1 293 ? -12.313 -23.808 10.886 1 41.38 293 GLU A C 1
ATOM 2346 O O . GLU A 1 293 ? -13.168 -24.695 10.861 1 41.38 293 GLU A O 1
ATOM 2351 N N . TYR A 1 294 ? -12.094 -23.311 9.681 1 35.98 294 TYR A N 1
ATOM 2352 C CA . TYR A 1 294 ? -11.98 -24.241 8.563 1 35.98 294 TYR A CA 1
ATOM 2353 C C . TYR A 1 294 ? -10.866 -25.253 8.806 1 35.98 294 TYR A C 1
ATOM 2355 O O . TYR A 1 294 ? -9.693 -24.883 8.899 1 35.98 294 TYR A O 1
ATOM 2363 N N . SER A 1 295 ? -11.1 -26.157 9.584 1 42.38 295 SER A N 1
ATOM 2364 C CA . SER A 1 295 ? -10.192 -27.299 9.61 1 42.38 295 SER A CA 1
ATOM 2365 C C . SER A 1 295 ? -10.005 -27.889 8.216 1 42.38 295 SER A C 1
ATOM 2367 O O . SER A 1 295 ? -10.933 -27.884 7.405 1 42.38 295 SER A O 1
ATOM 2369 N N . PRO A 1 296 ? -8.721 -28.606 7.907 1 35.95 296 PRO A N 1
ATOM 2370 C CA . PRO A 1 296 ? -7.494 -28.602 8.707 1 35.95 296 PRO A CA 1
ATOM 2371 C C . PRO A 1 296 ? -6.725 -27.287 8.6 1 35.95 296 PRO A C 1
ATOM 2373 O O . PRO A 1 296 ? -5.546 -27.227 8.957 1 35.95 296 PRO A O 1
ATOM 2376 N N . TYR A 1 297 ? -7.388 -26.322 8.046 1 36.13 297 TYR A N 1
ATOM 2377 C CA . TYR A 1 297 ? -6.537 -25.223 7.603 1 36.13 297 TYR A CA 1
ATOM 2378 C C . TYR A 1 297 ? -6.382 -24.176 8.699 1 36.13 297 TYR A C 1
ATOM 2380 O O . TYR A 1 297 ? -5.75 -23.138 8.49 1 36.13 297 TYR A O 1
ATOM 2388 N N . LYS A 1 298 ? -6.771 -24.349 9.921 1 38.86 298 LYS A N 1
ATOM 2389 C CA . LYS A 1 298 ? -6.679 -23.473 11.086 1 38.86 298 LYS A CA 1
ATOM 2390 C C . LYS A 1 298 ? -7.037 -22.035 10.722 1 38.86 298 LYS A C 1
ATOM 2392 O O . LYS A 1 298 ? -6.391 -21.092 11.184 1 38.86 298 LYS A O 1
ATOM 2397 N N . SER A 1 299 ? -7.613 -21.782 9.669 1 35.98 299 SER A N 1
ATOM 2398 C CA . SER A 1 299 ? -8.092 -20.444 9.336 1 35.98 299 SER A CA 1
ATOM 2399 C C . SER A 1 299 ? -9.462 -20.178 9.95 1 35.98 299 SER A C 1
ATOM 2401 O O . SER A 1 299 ? -10.242 -21.108 10.167 1 35.98 299 SER A O 1
ATOM 2403 N N . TYR A 1 300 ? -9.589 -19.088 10.908 1 37.43 300 TYR A N 1
ATOM 2404 C CA . TYR A 1 300 ? -10.823 -18.754 11.61 1 37.43 300 TYR A CA 1
ATOM 2405 C C . TYR A 1 300 ? -11.506 -17.55 10.97 1 37.43 300 TYR A C 1
ATOM 2407 O O . TYR A 1 300 ? -10.838 -16.663 10.433 1 37.43 300 TYR A O 1
ATOM 2415 N N . THR A 1 301 ? -12.613 -17.502 10.471 1 43.47 301 THR A N 1
ATOM 2416 C CA . THR A 1 301 ? -13.383 -16.3 10.173 1 43.47 301 THR A CA 1
ATOM 2417 C C . THR A 1 301 ? -14.268 -15.917 11.356 1 43.47 301 THR A C 1
ATOM 2419 O O . THR A 1 301 ? -14.984 -16.76 11.901 1 43.47 301 THR A O 1
ATOM 2422 N N . CYS A 1 302 ? -13.704 -15.113 12.498 1 44.05 302 CYS A N 1
ATOM 2423 C CA . CYS A 1 302 ? -14.486 -14.573 13.605 1 44.05 302 CYS A CA 1
ATOM 2424 C C . CYS A 1 302 ? -14.943 -13.15 13.307 1 44.05 302 CYS A C 1
ATOM 2426 O O . CYS A 1 302 ? -14.256 -12.408 12.603 1 44.05 302 CYS A O 1
ATOM 2428 N N . CYS A 1 303 ? -16.088 -12.419 13.543 1 44.57 303 CYS A N 1
ATOM 2429 C CA . CYS A 1 303 ? -16.098 -10.983 13.798 1 44.57 303 CYS A CA 1
ATOM 2430 C C . CYS A 1 303 ? -15.416 -10.659 15.122 1 44.57 303 CYS A C 1
ATOM 2432 O O . CYS A 1 303 ? -14.811 -9.596 15.27 1 44.57 303 CYS A O 1
ATOM 2434 N N . THR A 1 304 ? -15.3 -10.196 16.163 1 42.76 304 THR A N 1
ATOM 2435 C CA . THR A 1 304 ? -14.7 -10.211 17.493 1 42.76 304 THR A CA 1
ATOM 2436 C C . THR A 1 304 ? -15.536 -11.053 18.454 1 42.76 304 THR A C 1
ATOM 2438 O O . THR A 1 304 ? -16.745 -11.2 18.266 1 42.76 304 THR A O 1
ATOM 2441 N N . PRO A 1 305 ? -14.97 -11.878 19.419 1 41.07 305 PRO A N 1
ATOM 2442 C CA . PRO A 1 305 ? -15.665 -12.607 20.483 1 41.07 305 PRO A CA 1
ATOM 2443 C C . PRO A 1 305 ? -16.693 -11.746 21.214 1 41.07 305 PRO A C 1
ATOM 2445 O O . PRO A 1 305 ? -17.595 -12.277 21.868 1 41.07 305 PRO A O 1
ATOM 2448 N N . GLN A 1 306 ? -16.579 -10.564 21.333 1 43.74 306 GLN A N 1
ATOM 2449 C CA . GLN A 1 306 ? -17.484 -9.658 22.032 1 43.74 306 GLN A CA 1
ATOM 2450 C C . GLN A 1 306 ? -18.691 -9.31 21.166 1 43.74 306 GLN A C 1
ATOM 2452 O O . GLN A 1 306 ? -19.64 -8.68 21.638 1 43.74 306 GLN A O 1
ATOM 2457 N N . GLN A 1 307 ? -18.675 -9.642 20.073 1 41.67 307 GLN A N 1
ATOM 2458 C CA . GLN A 1 307 ? -19.747 -9.245 19.167 1 41.67 307 GLN A CA 1
ATOM 2459 C C . GLN A 1 307 ? -20.92 -10.218 19.242 1 41.67 307 GLN A C 1
ATOM 2461 O O . GLN A 1 307 ? -20.73 -11.408 19.5 1 41.67 307 GLN A O 1
ATOM 2466 N N . LYS A 1 308 ? -22.178 -9.653 19.524 1 45.85 308 LYS A N 1
ATOM 2467 C CA . LYS A 1 308 ? -23.464 -10.338 19.628 1 45.85 308 LYS A CA 1
ATOM 2468 C C . LYS A 1 308 ? -24.337 -10.056 18.41 1 45.85 308 LYS A C 1
ATOM 2470 O O . LYS A 1 308 ? -24.185 -9.022 17.756 1 45.85 308 LYS A O 1
ATOM 2475 N N . CYS A 1 309 ? -24.96 -11.168 17.891 1 42.46 309 CYS A N 1
ATOM 2476 C CA . CYS A 1 309 ? -25.974 -10.947 16.866 1 42.46 309 CYS A CA 1
ATOM 2477 C C . CYS A 1 309 ? -27.167 -10.187 17.434 1 42.46 309 CYS A C 1
ATOM 2479 O O . CYS A 1 309 ? -27.691 -10.545 18.49 1 42.46 309 CYS A O 1
ATOM 2481 N N . ASN A 1 310 ? -27.306 -9.055 16.869 1 42.36 310 ASN A N 1
ATOM 2482 C CA . ASN A 1 310 ? -28.522 -8.383 17.314 1 42.36 310 ASN A CA 1
ATOM 2483 C C . ASN A 1 310 ? -29.769 -9.021 16.709 1 42.36 310 ASN A C 1
ATOM 2485 O O . ASN A 1 310 ? -29.676 -10.025 16 1 42.36 310 ASN A O 1
ATOM 2489 N N . LYS A 1 311 ? -30.945 -8.646 17.117 1 50.48 311 LYS A N 1
ATOM 2490 C CA . LYS A 1 311 ? -32.245 -9.218 16.781 1 50.48 311 LYS A CA 1
ATOM 2491 C C . LYS A 1 311 ? -32.419 -9.34 15.27 1 50.48 311 LYS A C 1
ATOM 2493 O O . LYS A 1 311 ? -33.21 -10.157 14.794 1 50.48 311 LYS A O 1
ATOM 2498 N N . ASP A 1 312 ? -31.635 -8.668 14.66 1 41.83 312 ASP A N 1
ATOM 2499 C CA . ASP A 1 312 ? -31.832 -8.587 13.216 1 41.83 312 ASP A CA 1
ATOM 2500 C C . ASP A 1 312 ? -30.804 -9.438 12.473 1 41.83 312 ASP A C 1
ATOM 2502 O O . ASP A 1 312 ? -30.693 -9.358 11.248 1 41.83 312 ASP A O 1
ATOM 2506 N N . GLY A 1 313 ? -30.121 -10.239 13.15 1 38.27 313 GLY A N 1
ATOM 2507 C CA . GLY A 1 313 ? -29.181 -11.218 12.627 1 38.27 313 GLY A CA 1
ATOM 2508 C C . GLY A 1 313 ? -27.851 -10.611 12.221 1 38.27 313 GLY A C 1
ATOM 2509 O O . GLY A 1 313 ? -27.101 -11.207 11.446 1 38.27 313 GLY A O 1
ATOM 2510 N N . ILE A 1 314 ? -27.532 -9.326 12.628 1 41.75 314 ILE A N 1
ATOM 2511 C CA . ILE A 1 314 ? -26.307 -8.578 12.364 1 41.75 314 ILE A CA 1
ATOM 2512 C C . ILE A 1 314 ? -25.325 -8.773 13.517 1 41.75 314 ILE A C 1
ATOM 2514 O O . ILE A 1 314 ? -25.705 -8.685 14.686 1 41.75 314 ILE A O 1
ATOM 2518 N N . CYS A 1 315 ? -24.029 -9.161 13.364 1 44.43 315 CYS A N 1
ATOM 2519 C CA . CYS A 1 315 ? -23.018 -9.279 14.409 1 44.43 315 CYS A CA 1
ATOM 2520 C C . CYS A 1 315 ? -22.596 -7.905 14.917 1 44.43 315 CYS A C 1
ATOM 2522 O O . CYS A 1 315 ? -22.174 -7.052 14.135 1 44.43 315 CYS A O 1
ATOM 2524 N N . VAL A 1 316 ? -22.822 -7.378 16.161 1 40.97 316 VAL A N 1
ATOM 2525 C CA . VAL A 1 316 ? -22.496 -6.148 16.875 1 40.97 316 VAL A CA 1
ATOM 2526 C C . VAL A 1 316 ? -21.548 -6.457 18.031 1 40.97 316 VAL A C 1
ATOM 2528 O O . VAL A 1 316 ? -21.588 -7.551 18.599 1 40.97 316 VAL A O 1
ATOM 2531 N N . MET B 1 1 ? -5.487 -21.458 -24.815 1 73.13 1 MET B N 1
ATOM 2532 C CA . MET B 1 1 ? -4.067 -21.157 -24.977 1 73.13 1 MET B CA 1
ATOM 2533 C C . MET B 1 1 ? -3.829 -20.31 -26.223 1 73.13 1 MET B C 1
ATOM 2535 O O . MET B 1 1 ? -2.944 -19.453 -26.236 1 73.13 1 MET B O 1
ATOM 2539 N N . GLU B 1 2 ? -4.754 -20.367 -27.109 1 83.3 2 GLU B N 1
ATOM 2540 C CA . GLU B 1 2 ? -4.585 -19.639 -28.363 1 83.3 2 GLU B CA 1
ATOM 2541 C C . GLU B 1 2 ? -4.584 -18.131 -28.129 1 83.3 2 GLU B C 1
ATOM 2543 O O . GLU B 1 2 ? -3.866 -17.393 -28.806 1 83.3 2 GLU B O 1
ATOM 2548 N N . MET B 1 3 ? -5.246 -17.753 -27.083 1 91.42 3 MET B N 1
ATOM 2549 C CA . MET B 1 3 ? -5.37 -16.333 -26.765 1 91.42 3 MET B CA 1
ATOM 2550 C C . MET B 1 3 ? -4.001 -15.711 -26.51 1 91.42 3 MET B C 1
ATOM 2552 O O . MET B 1 3 ? -3.793 -14.526 -26.778 1 91.42 3 MET B O 1
ATOM 2556 N N . PHE B 1 4 ? -3.071 -16.555 -26.084 1 94.87 4 PHE B N 1
ATOM 2557 C CA . PHE B 1 4 ? -1.752 -16.046 -25.729 1 94.87 4 PHE B CA 1
ATOM 2558 C C . PHE B 1 4 ? -0.672 -16.695 -26.587 1 94.87 4 PHE B C 1
ATOM 2560 O O . PHE B 1 4 ? 0.477 -16.82 -26.159 1 94.87 4 PHE B O 1
ATOM 2567 N N . GLY B 1 5 ? -1.059 -17.189 -27.865 1 92.65 5 GLY B N 1
ATOM 2568 C CA . GLY B 1 5 ? -0.11 -17.728 -28.827 1 92.65 5 GLY B CA 1
ATOM 2569 C C . GLY B 1 5 ? 0.591 -18.98 -28.336 1 92.65 5 GLY B C 1
ATOM 2570 O O . GLY B 1 5 ? 1.769 -19.194 -28.629 1 92.65 5 GLY B O 1
ATOM 2571 N N . GLY B 1 6 ? -0.059 -19.691 -27.421 1 93.51 6 GLY B N 1
ATOM 2572 C CA . GLY B 1 6 ? 0.503 -20.947 -26.95 1 93.51 6 GLY B CA 1
ATOM 2573 C C . GLY B 1 6 ? 1.417 -20.78 -25.751 1 93.51 6 GLY B C 1
ATOM 2574 O O . GLY B 1 6 ? 2.058 -21.737 -25.314 1 93.51 6 GLY B O 1
ATOM 2575 N N . ASP B 1 7 ? 1.514 -19.591 -25.199 1 96.44 7 ASP B N 1
ATOM 2576 C CA . ASP B 1 7 ? 2.33 -19.328 -24.018 1 96.44 7 ASP B CA 1
ATOM 2577 C C . ASP B 1 7 ? 1.686 -19.914 -22.763 1 96.44 7 ASP B C 1
ATOM 2579 O O . ASP B 1 7 ? 0.662 -19.413 -22.294 1 96.44 7 ASP B O 1
ATOM 2583 N N . LEU B 1 8 ? 2.263 -20.913 -22.226 1 96.39 8 LEU B N 1
ATOM 2584 C CA . LEU B 1 8 ? 1.713 -21.621 -21.075 1 96.39 8 LEU B CA 1
ATOM 2585 C C . LEU B 1 8 ? 1.602 -20.696 -19.869 1 96.39 8 LEU B C 1
ATOM 2587 O O . LEU B 1 8 ? 0.595 -20.715 -19.157 1 96.39 8 LEU B O 1
ATOM 2591 N N . SER B 1 9 ? 2.634 -19.948 -19.606 1 97.76 9 SER B N 1
ATOM 2592 C CA . SER B 1 9 ? 2.648 -19.069 -18.441 1 97.76 9 SER B CA 1
ATOM 2593 C C . SER B 1 9 ? 1.535 -18.03 -18.52 1 97.76 9 SER B C 1
ATOM 2595 O O . SER B 1 9 ? 0.857 -17.762 -17.525 1 97.76 9 SER B O 1
ATOM 2597 N N . ALA B 1 10 ? 1.338 -17.476 -19.687 1 96.74 10 ALA B N 1
ATOM 2598 C CA . ALA B 1 10 ? 0.259 -16.508 -19.867 1 96.74 10 ALA B CA 1
ATOM 2599 C C . ALA B 1 10 ? -1.105 -17.165 -19.678 1 96.74 10 ALA B C 1
ATOM 2601 O O . ALA B 1 10 ? -2.005 -16.579 -19.072 1 96.74 10 ALA B O 1
ATOM 2602 N N . TYR B 1 11 ? -1.22 -18.359 -20.212 1 96.44 11 TYR B N 1
ATOM 2603 C CA . TYR B 1 11 ? -2.464 -19.104 -20.061 1 96.44 11 TYR B CA 1
ATOM 2604 C C . TYR B 1 11 ? -2.753 -19.391 -18.592 1 96.44 11 TYR B C 1
ATOM 2606 O O . TYR B 1 11 ? -3.872 -19.179 -18.12 1 96.44 11 TYR B O 1
ATOM 2614 N N . MET B 1 12 ? -1.779 -19.827 -17.911 1 97.19 12 MET B N 1
ATOM 2615 C CA . MET B 1 12 ? -1.949 -20.155 -16.499 1 97.19 12 MET B CA 1
ATOM 2616 C C . MET B 1 12 ? -2.187 -18.896 -15.672 1 97.19 12 MET B C 1
ATOM 2618 O O . MET B 1 12 ? -2.954 -18.918 -14.708 1 97.19 12 MET B O 1
ATOM 2622 N N . ALA B 1 13 ? -1.489 -17.811 -15.987 1 97.41 13 ALA B N 1
ATOM 2623 C CA . ALA B 1 13 ? -1.759 -16.541 -15.318 1 97.41 13 ALA B CA 1
ATOM 2624 C C . ALA B 1 13 ? -3.221 -16.135 -15.481 1 97.41 13 ALA B C 1
ATOM 2626 O O . ALA B 1 13 ? -3.854 -15.673 -14.529 1 97.41 13 ALA B O 1
ATOM 2627 N N . CYS B 1 14 ? -3.733 -16.332 -16.616 1 95.55 14 CYS B N 1
ATOM 2628 C CA . CYS B 1 14 ? -5.115 -15.977 -16.922 1 95.55 14 CYS B CA 1
ATOM 2629 C C . CYS B 1 14 ? -6.087 -16.78 -16.067 1 95.55 14 CYS B C 1
ATOM 2631 O O . CYS B 1 14 ? -6.966 -16.21 -15.418 1 95.55 14 CYS B O 1
ATOM 2633 N N . LYS B 1 15 ? -5.916 -18.039 -16.032 1 94.45 15 LYS B N 1
ATOM 2634 C CA . LYS B 1 15 ? -6.795 -18.903 -15.249 1 94.45 15 LYS B CA 1
ATOM 2635 C C . LYS B 1 15 ? -6.658 -18.618 -13.756 1 94.45 15 LYS B C 1
ATOM 2637 O O . LYS B 1 15 ? -7.654 -18.598 -13.029 1 94.45 15 LYS B O 1
ATOM 2642 N N . THR B 1 16 ? -5.442 -18.47 -13.332 1 96 16 THR B N 1
ATOM 2643 C CA . THR B 1 16 ? -5.157 -18.213 -11.924 1 96 16 THR B CA 1
ATOM 2644 C C . THR B 1 16 ? -5.785 -16.897 -11.476 1 96 16 THR B C 1
ATOM 2646 O O . THR B 1 16 ? -6.339 -16.81 -10.378 1 96 16 THR B O 1
ATOM 2649 N N . GLU B 1 17 ? -5.651 -15.881 -12.304 1 92.86 17 GLU B N 1
ATOM 2650 C CA . GLU B 1 17 ? -6.242 -14.588 -11.975 1 92.86 17 GLU B CA 1
ATOM 2651 C C . GLU B 1 17 ? -7.764 -14.677 -11.91 1 92.86 17 GLU B C 1
ATOM 2653 O O . GLU B 1 17 ? -8.391 -14.055 -11.05 1 92.86 17 GLU B O 1
ATOM 2658 N N . PHE B 1 18 ? -8.333 -15.41 -12.789 1 90.15 18 PHE B N 1
ATOM 2659 C CA . PHE B 1 18 ? -9.778 -15.6 -12.747 1 90.15 18 PHE B CA 1
ATOM 2660 C C . PHE B 1 18 ? -10.203 -16.222 -11.423 1 90.15 18 PHE B C 1
ATOM 2662 O O . PHE B 1 18 ? -11.151 -15.755 -10.788 1 90.15 18 PHE B O 1
ATOM 2669 N N . ALA B 1 19 ? -9.544 -17.26 -11.063 1 90.58 19 ALA B N 1
ATOM 2670 C CA . ALA B 1 19 ? -9.848 -17.918 -9.795 1 90.58 19 ALA B CA 1
ATOM 2671 C C . ALA B 1 19 ? -9.66 -16.962 -8.621 1 90.58 19 ALA B C 1
ATOM 2673 O O . ALA B 1 19 ? -10.451 -16.967 -7.675 1 90.58 19 ALA B O 1
ATOM 2674 N N . HIS B 1 20 ? -8.61 -16.214 -8.695 1 88.17 20 HIS B N 1
ATOM 2675 C CA . HIS B 1 20 ? -8.328 -15.231 -7.654 1 88.17 20 HIS B CA 1
ATOM 2676 C C . HIS B 1 20 ? -9.479 -14.242 -7.504 1 88.17 20 HIS B C 1
ATOM 2678 O O . HIS B 1 20 ? -9.952 -13.998 -6.392 1 88.17 20 HIS B O 1
ATOM 2684 N N . GLN B 1 21 ? -9.899 -13.758 -8.541 1 82.94 21 GLN B N 1
ATOM 2685 C CA . GLN B 1 21 ? -10.973 -12.77 -8.534 1 82.94 21 GLN B CA 1
ATOM 2686 C C . GLN B 1 21 ? -12.292 -13.395 -8.086 1 82.94 21 GLN B C 1
ATOM 2688 O O . GLN B 1 21 ? -13.033 -12.797 -7.303 1 82.94 21 GLN B O 1
ATOM 2693 N N . SER B 1 22 ? -12.524 -14.528 -8.516 1 82.73 22 SER B N 1
ATOM 2694 C CA . SER B 1 22 ? -13.774 -15.212 -8.199 1 82.73 22 SER B CA 1
ATOM 2695 C C . SER B 1 22 ? -13.847 -15.572 -6.719 1 82.73 22 SER B C 1
ATOM 2697 O O . SER B 1 22 ? -14.92 -15.516 -6.114 1 82.73 22 SER B O 1
ATOM 2699 N N . ASN B 1 23 ? -12.755 -15.911 -6.212 1 83.11 23 ASN B N 1
ATOM 2700 C CA . ASN B 1 23 ? -12.751 -16.493 -4.874 1 83.11 23 ASN B CA 1
ATOM 2701 C C . ASN B 1 23 ? -12.565 -15.425 -3.799 1 83.11 23 ASN B C 1
ATOM 2703 O O . ASN B 1 23 ? -13.129 -15.532 -2.708 1 83.11 23 ASN B O 1
ATOM 2707 N N . TRP B 1 24 ? -11.803 -14.371 -4.093 1 81.37 24 TRP B N 1
ATOM 2708 C CA . TRP B 1 24 ? -11.396 -13.503 -2.993 1 81.37 24 TRP B CA 1
ATOM 2709 C C . TRP B 1 24 ? -11.673 -12.04 -3.323 1 81.37 24 TRP B C 1
ATOM 2711 O O . TRP B 1 24 ? -11.568 -11.171 -2.455 1 81.37 24 TRP B O 1
ATOM 2721 N N . PHE B 1 25 ? -11.938 -11.787 -4.542 1 78.09 25 PHE B N 1
ATOM 2722 C CA . PHE B 1 25 ? -12.415 -10.467 -4.94 1 78.09 25 PHE B CA 1
ATOM 2723 C C . PHE B 1 25 ? -13.762 -10.569 -5.647 1 78.09 25 PHE B C 1
ATOM 2725 O O . PHE B 1 25 ? -13.941 -10.017 -6.734 1 78.09 25 PHE B O 1
ATOM 2732 N N . PRO B 1 26 ? -14.655 -11.25 -4.904 1 63.93 26 PRO B N 1
ATOM 2733 C CA . PRO B 1 26 ? -15.92 -11.53 -5.588 1 63.93 26 PRO B CA 1
ATOM 2734 C C . PRO B 1 26 ? -16.82 -10.3 -5.691 1 63.93 26 PRO B C 1
ATOM 2736 O O . PRO B 1 26 ? -17.831 -10.328 -6.397 1 63.93 26 PRO B O 1
ATOM 2739 N N . SER B 1 27 ? -16.392 -9.235 -4.822 1 60.33 27 SER B N 1
ATOM 2740 C CA . SER B 1 27 ? -17.246 -8.052 -4.775 1 60.33 27 SER B CA 1
ATOM 2741 C C . SER B 1 27 ? -16.434 -6.797 -4.472 1 60.33 27 SER B C 1
ATOM 2743 O O . SER B 1 27 ? -15.259 -6.884 -4.108 1 60.33 27 SER B O 1
ATOM 2745 N N . PRO B 1 28 ? -16.99 -5.666 -4.686 1 55.47 28 PRO B N 1
ATOM 2746 C CA . PRO B 1 28 ? -16.28 -4.426 -4.366 1 55.47 28 PRO B CA 1
ATOM 2747 C C . PRO B 1 28 ? -15.873 -4.342 -2.896 1 55.47 28 PRO B C 1
ATOM 2749 O O . PRO B 1 28 ? -14.93 -3.625 -2.553 1 55.47 28 PRO B O 1
ATOM 2752 N N . ILE B 1 29 ? -16.572 -5.127 -1.996 1 57.16 29 ILE B N 1
ATOM 2753 C CA . ILE B 1 29 ? -16.25 -5.068 -0.575 1 57.16 29 ILE B CA 1
ATOM 2754 C C . ILE B 1 29 ? -14.989 -5.882 -0.296 1 57.16 29 ILE B C 1
ATOM 2756 O O . ILE B 1 29 ? -14.135 -5.466 0.49 1 57.16 29 ILE B O 1
ATOM 2760 N N . ALA B 1 30 ? -15.031 -6.959 -0.971 1 62.51 30 ALA B N 1
ATOM 2761 C CA . ALA B 1 30 ? -13.831 -7.789 -0.891 1 62.51 30 ALA B CA 1
ATOM 2762 C C . ALA B 1 30 ? -12.874 -7.481 -2.039 1 62.51 30 ALA B C 1
ATOM 2764 O O . ALA B 1 30 ? -12.62 -8.337 -2.89 1 62.51 30 ALA B O 1
ATOM 2765 N N . GLY B 1 31 ? -12.515 -6.149 -2.101 1 64.4 31 GLY B N 1
ATOM 2766 C CA . GLY B 1 31 ? -11.631 -5.681 -3.157 1 64.4 31 GLY B CA 1
ATOM 2767 C C . GLY B 1 31 ? -10.245 -5.318 -2.659 1 64.4 31 GLY B C 1
ATOM 2768 O O . GLY B 1 31 ? -9.881 -5.646 -1.528 1 64.4 31 GLY B O 1
ATOM 2769 N N . LEU B 1 32 ? -9.408 -4.768 -3.539 1 62.15 32 LEU B N 1
ATOM 2770 C CA . LEU B 1 32 ? -8.002 -4.474 -3.287 1 62.15 32 LEU B CA 1
ATOM 2771 C C . LEU B 1 32 ? -7.853 -3.442 -2.174 1 62.15 32 LEU B C 1
ATOM 2773 O O . LEU B 1 32 ? -6.818 -3.39 -1.505 1 62.15 32 LEU B O 1
ATOM 2777 N N . PHE B 1 33 ? -8.845 -2.665 -1.948 1 54.8 33 PHE B N 1
ATOM 2778 C CA . PHE B 1 33 ? -8.714 -1.601 -0.959 1 54.8 33 PHE B CA 1
ATOM 2779 C C . PHE B 1 33 ? -9.647 -1.841 0.221 1 54.8 33 PHE B C 1
ATOM 2781 O O . PHE B 1 33 ? -10.039 -0.897 0.912 1 54.8 33 PHE B O 1
ATOM 2788 N N . SER B 1 34 ? -9.863 -3.2 0.294 1 52.25 34 SER B N 1
ATOM 2789 C CA . SER B 1 34 ? -10.777 -3.567 1.371 1 52.25 34 SER B CA 1
ATOM 2790 C C . SER B 1 34 ? -10.041 -3.692 2.701 1 52.25 34 SER B C 1
ATOM 2792 O O . SER B 1 34 ? -8.824 -3.888 2.727 1 52.25 34 SER B O 1
ATOM 2794 N N . TYR B 1 35 ? -10.695 -3.311 3.694 1 47.48 35 TYR B N 1
ATOM 2795 C CA . TYR B 1 35 ? -10.152 -3.566 5.024 1 47.48 35 TYR B CA 1
ATOM 2796 C C . TYR B 1 35 ? -9.75 -5.028 5.178 1 47.48 35 TYR B C 1
ATOM 2798 O O . TYR B 1 35 ? -10.197 -5.885 4.412 1 47.48 35 TYR B O 1
ATOM 2806 N N . LEU B 1 36 ? -8.838 -5.369 6.162 1 48.89 36 LEU B N 1
ATOM 2807 C CA . LEU B 1 36 ? -8.041 -6.56 6.43 1 48.89 36 LEU B CA 1
ATOM 2808 C C . LEU B 1 36 ? -8.882 -7.823 6.278 1 48.89 36 LEU B C 1
ATOM 2810 O O . LEU B 1 36 ? -8.411 -8.828 5.741 1 48.89 36 LEU B O 1
ATOM 2814 N N . ILE B 1 37 ? -10.224 -7.785 6.557 1 50.49 37 ILE B N 1
ATOM 2815 C CA . ILE B 1 37 ? -10.839 -9.064 6.893 1 50.49 37 ILE B CA 1
ATOM 2816 C C . ILE B 1 37 ? -11.661 -9.568 5.709 1 50.49 37 ILE B C 1
ATOM 2818 O O . ILE B 1 37 ? -11.967 -10.759 5.619 1 50.49 37 ILE B O 1
ATOM 2822 N N . TRP B 1 38 ? -11.796 -8.821 4.682 1 57.89 38 TRP B N 1
ATOM 2823 C CA . TRP B 1 38 ? -12.886 -9.284 3.83 1 57.89 38 TRP B CA 1
ATOM 2824 C C . TRP B 1 38 ? -12.355 -10.132 2.679 1 57.89 38 TRP B C 1
ATOM 2826 O O . TRP B 1 38 ? -12.942 -11.161 2.335 1 57.89 38 TRP B O 1
ATOM 2836 N N . ASN B 1 39 ? -11.295 -9.815 2.147 1 63.93 39 ASN B N 1
ATOM 2837 C CA . ASN B 1 39 ? -10.812 -10.531 0.971 1 63.93 39 ASN B CA 1
ATOM 2838 C C . ASN B 1 39 ? -9.692 -11.505 1.327 1 63.93 39 ASN B C 1
ATOM 2840 O O . ASN B 1 39 ? -9.143 -12.174 0.451 1 63.93 39 ASN B O 1
ATOM 2844 N N . GLY B 1 40 ? -9.463 -11.577 2.601 1 68.8 40 GLY B N 1
ATOM 2845 C CA . GLY B 1 40 ? -8.441 -12.497 3.074 1 68.8 40 GLY B CA 1
ATOM 2846 C C . GLY B 1 40 ? -7.054 -11.882 3.108 1 68.8 40 GLY B C 1
ATOM 2847 O O . GLY B 1 40 ? -6.104 -12.507 3.584 1 68.8 40 GLY B O 1
ATOM 2848 N N . TYR B 1 41 ? -6.948 -10.639 2.543 1 71.15 41 TYR B N 1
ATOM 2849 C CA . TYR B 1 41 ? -5.68 -9.92 2.589 1 71.15 41 TYR B CA 1
ATOM 2850 C C . TYR B 1 41 ? -5.595 -9.042 3.831 1 71.15 41 TYR B C 1
ATOM 2852 O O . TYR B 1 41 ? -6.598 -8.468 4.263 1 71.15 41 TYR B O 1
ATOM 2860 N N . ASP B 1 42 ? -4.402 -9.177 4.35 1 59.37 42 ASP B N 1
ATOM 2861 C CA . ASP B 1 42 ? -4.183 -8.353 5.534 1 59.37 42 ASP B CA 1
ATOM 2862 C C . ASP B 1 42 ? -3.717 -6.95 5.149 1 59.37 42 ASP B C 1
ATOM 2864 O O . ASP B 1 42 ? -2.516 -6.697 5.039 1 59.37 42 ASP B O 1
ATOM 2868 N N . GLY B 1 43 ? -4.665 -6.15 4.805 1 54.87 43 GLY B N 1
ATOM 2869 C CA . GLY B 1 43 ? -4.366 -4.731 4.705 1 54.87 43 GLY B CA 1
ATOM 2870 C C . GLY B 1 43 ? -3.818 -4.331 3.348 1 54.87 43 GLY B C 1
ATOM 2871 O O . GLY B 1 43 ? -3.864 -5.115 2.398 1 54.87 43 GLY B O 1
ATOM 2872 N N . PHE B 1 44 ? -3.21 -3.192 3.25 1 51.93 44 PHE B N 1
ATOM 2873 C CA . PHE B 1 44 ? -2.819 -2.51 2.022 1 51.93 44 PHE B CA 1
ATOM 2874 C C . PHE B 1 44 ? -1.558 -3.133 1.435 1 51.93 44 PHE B C 1
ATOM 2876 O O . PHE B 1 44 ? -1.394 -3.181 0.214 1 51.93 44 PHE B O 1
ATOM 2883 N N . TRP B 1 45 ? -0.719 -3.741 2.334 1 59.13 45 TRP B N 1
ATOM 2884 C CA . TRP B 1 45 ? 0.5 -4.339 1.8 1 59.13 45 TRP B CA 1
ATOM 2885 C C . TRP B 1 45 ? 0.174 -5.529 0.904 1 59.13 45 TRP B C 1
ATOM 2887 O O . TRP B 1 45 ? 0.63 -5.596 -0.24 1 59.13 45 TRP B O 1
ATOM 2897 N N . GLN B 1 46 ? -0.732 -6.359 1.483 1 70.41 46 GLN B N 1
ATOM 2898 C CA . GLN B 1 46 ? -1.052 -7.562 0.723 1 70.41 46 GLN B CA 1
ATOM 2899 C C . GLN B 1 46 ? -1.895 -7.229 -0.505 1 70.41 46 GLN B C 1
ATOM 2901 O O . GLN B 1 46 ? -1.677 -7.784 -1.584 1 70.41 46 GLN B O 1
ATOM 2906 N N . ASN B 1 47 ? -2.667 -6.224 -0.315 1 69.04 47 ASN B N 1
ATOM 2907 C CA . ASN B 1 47 ? -3.483 -5.781 -1.44 1 69.04 47 ASN B CA 1
ATOM 2908 C C . ASN B 1 47 ? -2.635 -5.115 -2.52 1 69.04 47 ASN B C 1
ATOM 2910 O O . ASN B 1 47 ? -2.899 -5.279 -3.712 1 69.04 47 ASN B O 1
ATOM 2914 N N . GLY B 1 48 ? -1.638 -4.352 -2.094 1 66.59 48 GLY B N 1
ATOM 2915 C CA . GLY B 1 48 ? -0.711 -3.769 -3.051 1 66.59 48 GLY B CA 1
ATOM 2916 C C . GLY B 1 48 ? 0.099 -4.806 -3.805 1 66.59 48 GLY B C 1
ATOM 2917 O O . GLY B 1 48 ? 0.343 -4.659 -5.004 1 66.59 48 GLY B O 1
ATOM 2918 N N . ALA B 1 49 ? 0.467 -5.852 -3.069 1 73.8 49 ALA B N 1
ATOM 2919 C CA . ALA B 1 49 ? 1.265 -6.909 -3.684 1 73.8 49 ALA B CA 1
ATOM 2920 C C . ALA B 1 49 ? 0.493 -7.594 -4.809 1 73.8 49 ALA B C 1
ATOM 2922 O O . ALA B 1 49 ? 1.038 -7.831 -5.889 1 73.8 49 ALA B O 1
ATOM 2923 N N . ILE B 1 50 ? -0.824 -7.836 -4.549 1 83.52 50 ILE B N 1
ATOM 2924 C CA . ILE B 1 50 ? -1.602 -8.503 -5.587 1 83.52 50 ILE B CA 1
ATOM 2925 C C . ILE B 1 50 ? -1.943 -7.51 -6.695 1 83.52 50 ILE B C 1
ATOM 2927 O O . ILE B 1 50 ? -1.979 -7.872 -7.873 1 83.52 50 ILE B O 1
ATOM 2931 N N . LEU B 1 51 ? -2.133 -6.299 -6.38 1 73.79 51 LEU B N 1
ATOM 2932 C CA . LEU B 1 51 ? -2.388 -5.293 -7.405 1 73.79 51 LEU B CA 1
ATOM 2933 C C . LEU B 1 51 ? -1.226 -5.214 -8.39 1 73.79 51 LEU B C 1
ATOM 2935 O O . LEU B 1 51 ? -1.439 -5.146 -9.603 1 73.79 51 LEU B O 1
ATOM 2939 N N . GLU B 1 52 ? -0.024 -5.144 -7.876 1 74.86 52 GLU B N 1
ATOM 2940 C CA . GLU B 1 52 ? 1.153 -5.127 -8.739 1 74.86 52 GLU B CA 1
ATOM 2941 C C . GLU B 1 52 ? 1.17 -6.333 -9.674 1 74.86 52 GLU B C 1
ATOM 2943 O O . GLU B 1 52 ? 1.478 -6.201 -10.86 1 74.86 52 GLU B O 1
ATOM 2948 N N . THR B 1 53 ? 0.757 -7.464 -9.17 1 87.85 53 THR B N 1
ATOM 2949 C CA . THR B 1 53 ? 0.748 -8.69 -9.961 1 87.85 53 THR B CA 1
ATOM 2950 C C . THR B 1 53 ? -0.284 -8.603 -11.081 1 87.85 53 THR B C 1
ATOM 2952 O O . THR B 1 53 ? 0.004 -8.953 -12.227 1 87.85 53 THR B O 1
ATOM 2955 N N . ILE B 1 54 ? -1.452 -8.118 -10.759 1 86.13 54 ILE B N 1
ATOM 2956 C CA . ILE B 1 54 ? -2.531 -7.997 -11.733 1 86.13 54 ILE B CA 1
ATOM 2957 C C . ILE B 1 54 ? -2.129 -7.013 -12.829 1 86.13 54 ILE B C 1
ATOM 2959 O O . ILE B 1 54 ? -2.326 -7.282 -14.016 1 86.13 54 ILE B O 1
ATOM 2963 N N . THR B 1 55 ? -1.482 -5.965 -12.532 1 78.45 55 THR B N 1
ATOM 2964 C CA . THR B 1 55 ? -1.052 -4.955 -13.492 1 78.45 55 THR B CA 1
ATOM 2965 C C . THR B 1 55 ? 0.058 -5.498 -14.388 1 78.45 55 THR B C 1
ATOM 2967 O O . THR B 1 55 ? 0.053 -5.27 -15.599 1 78.45 55 THR B O 1
ATOM 2970 N N . ASN B 1 56 ? 0.984 -6.189 -13.779 1 85.14 56 ASN B N 1
ATOM 2971 C CA . ASN B 1 56 ? 2.05 -6.809 -14.559 1 85.14 56 ASN B CA 1
ATOM 2972 C C . ASN B 1 56 ? 1.495 -7.806 -15.572 1 85.14 56 ASN B C 1
ATOM 2974 O O . ASN B 1 56 ? 1.999 -7.905 -16.692 1 85.14 56 ASN B O 1
ATOM 2978 N N . PHE B 1 57 ? 0.455 -8.543 -15.13 1 93.41 57 PHE B N 1
ATOM 2979 C CA . PHE B 1 57 ? -0.155 -9.493 -16.054 1 93.41 57 PHE B CA 1
ATOM 2980 C C . PHE B 1 57 ? -0.737 -8.773 -17.265 1 93.41 57 PHE B C 1
ATOM 2982 O O . PHE B 1 57 ? -0.532 -9.197 -18.404 1 93.41 57 PHE B O 1
ATOM 2989 N N . MET B 1 58 ? -1.4 -7.678 -17.058 1 88.14 58 MET B N 1
ATOM 2990 C CA . MET B 1 58 ? -1.955 -6.889 -18.154 1 88.14 58 MET B CA 1
ATOM 2991 C C . MET B 1 58 ? -0.848 -6.377 -19.07 1 88.14 58 MET B C 1
ATOM 2993 O O . MET B 1 58 ? -0.98 -6.421 -20.295 1 88.14 58 MET B O 1
ATOM 2997 N N . TYR B 1 59 ? 0.231 -5.975 -18.519 1 82.29 59 TYR B N 1
ATOM 2998 C CA . TYR B 1 59 ? 1.351 -5.413 -19.265 1 82.29 59 TYR B CA 1
ATOM 2999 C C . TYR B 1 59 ? 2.053 -6.487 -20.087 1 82.29 59 TYR B C 1
ATOM 3001 O O . TYR B 1 59 ? 2.22 -6.34 -21.3 1 82.29 59 TYR B O 1
ATOM 3009 N N . TYR B 1 60 ? 2.395 -7.594 -19.476 1 91.84 60 TYR B N 1
ATOM 3010 C CA . TYR B 1 60 ? 3.265 -8.578 -20.111 1 91.84 60 TYR B CA 1
ATOM 3011 C C . TYR B 1 60 ? 2.514 -9.357 -21.184 1 91.84 60 TYR B C 1
ATOM 3013 O O . TYR B 1 60 ? 3.121 -9.867 -22.129 1 91.84 60 TYR B O 1
ATOM 3021 N N . ALA B 1 61 ? 1.199 -9.445 -21.006 1 94.31 61 ALA B N 1
ATOM 3022 C CA . ALA B 1 61 ? 0.43 -10.189 -22 1 94.31 61 ALA B CA 1
ATOM 3023 C C . ALA B 1 61 ? -0.422 -9.251 -22.849 1 94.31 61 ALA B C 1
ATOM 3025 O O . ALA B 1 61 ? -1.224 -9.702 -23.67 1 94.31 61 ALA B O 1
ATOM 3026 N N . ASN B 1 62 ? -0.318 -7.925 -22.566 1 88.98 62 ASN B N 1
ATOM 3027 C CA . ASN B 1 62 ? -0.962 -6.875 -23.347 1 88.98 62 ASN B CA 1
ATOM 3028 C C . ASN B 1 62 ? -2.471 -7.082 -23.431 1 88.98 62 ASN B C 1
ATOM 3030 O O . ASN B 1 62 ? -3.011 -7.313 -24.514 1 88.98 62 ASN B O 1
ATOM 3034 N N . HIS B 1 63 ? -3.1 -6.94 -22.336 1 90.42 63 HIS B N 1
ATOM 3035 C CA . HIS B 1 63 ? -4.55 -7.069 -22.246 1 90.42 63 HIS B CA 1
ATOM 3036 C C . HIS B 1 63 ? -5.108 -6.234 -21.098 1 90.42 63 HIS B C 1
ATOM 3038 O O . HIS B 1 63 ? -4.347 -5.663 -20.314 1 90.42 63 HIS B O 1
ATOM 3044 N N . THR B 1 64 ? -6.389 -6.099 -21.03 1 84.11 64 THR B N 1
ATOM 3045 C CA . THR B 1 64 ? -7.039 -5.409 -19.921 1 84.11 64 THR B CA 1
ATOM 3046 C C . THR B 1 64 ? -8.048 -6.323 -19.232 1 84.11 64 THR B C 1
ATOM 3048 O O . THR B 1 64 ? -9.064 -5.855 -18.714 1 84.11 64 THR B O 1
ATOM 3051 N N . ARG B 1 65 ? -7.853 -7.59 -19.324 1 87.36 65 ARG B N 1
ATOM 3052 C CA . ARG B 1 65 ? -8.721 -8.548 -18.647 1 87.36 65 ARG B CA 1
ATOM 3053 C C . ARG B 1 65 ? -8.723 -8.314 -17.14 1 87.36 65 ARG B C 1
ATOM 3055 O O . ARG B 1 65 ? -7.692 -7.973 -16.558 1 87.36 65 ARG B O 1
ATOM 3062 N N . TYR B 1 66 ? -9.823 -8.518 -16.506 1 82.58 66 TYR B N 1
ATOM 3063 C CA . TYR B 1 66 ? -10.025 -8.502 -15.061 1 82.58 66 TYR B CA 1
ATOM 3064 C C . TYR B 1 66 ? -9.826 -7.101 -14.498 1 82.58 66 TYR B C 1
ATOM 3066 O O . TYR B 1 66 ? -9.531 -6.938 -13.311 1 82.58 66 TYR B O 1
ATOM 3074 N N . MET B 1 67 ? -9.867 -6.108 -15.387 1 7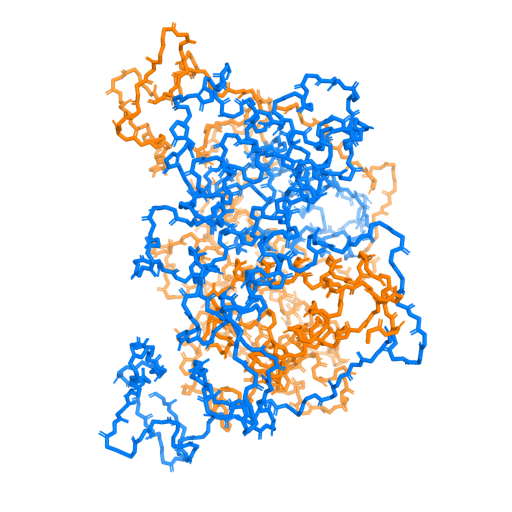6.44 67 MET B N 1
ATOM 3075 C CA . MET B 1 67 ? -9.691 -4.716 -14.982 1 76.44 67 MET B CA 1
ATOM 3076 C C . MET B 1 67 ? -10.725 -4.32 -13.933 1 76.44 67 MET B C 1
ATOM 3078 O O . MET B 1 67 ? -10.476 -3.433 -13.114 1 76.44 67 MET B O 1
ATOM 3082 N N . ASN B 1 68 ? -11.768 -5.007 -13.842 1 72.56 68 ASN B N 1
ATOM 3083 C CA . ASN B 1 68 ? -12.837 -4.672 -12.907 1 72.56 68 ASN B CA 1
ATOM 3084 C C . ASN B 1 68 ? -12.396 -4.866 -11.459 1 72.56 68 ASN B C 1
ATOM 3086 O O . ASN B 1 68 ? -12.87 -4.166 -10.562 1 72.56 68 ASN B O 1
ATOM 3090 N N . VAL B 1 69 ? -11.482 -5.806 -11.265 1 71.7 69 VAL B N 1
ATOM 3091 C CA . VAL B 1 69 ? -10.978 -6.018 -9.912 1 71.7 69 VAL B CA 1
ATOM 3092 C C . VAL B 1 69 ? -10.335 -4.734 -9.394 1 71.7 69 VAL B C 1
ATOM 3094 O O . VAL B 1 69 ? -10.467 -4.398 -8.214 1 71.7 69 VAL B O 1
ATOM 3097 N N . ILE B 1 70 ? -9.644 -4.134 -10.293 1 64.55 70 ILE B N 1
ATOM 3098 C CA . ILE B 1 70 ? -8.963 -2.897 -9.925 1 64.55 70 ILE B CA 1
ATOM 3099 C C . ILE B 1 70 ? -9.969 -1.751 -9.866 1 64.55 70 ILE B C 1
ATOM 3101 O O . ILE B 1 70 ? -10.03 -1.02 -8.875 1 64.55 70 ILE B O 1
ATOM 3105 N N . GLN B 1 71 ? -10.763 -1.685 -10.889 1 62.26 71 GLN B N 1
ATOM 3106 C CA . GLN B 1 71 ? -11.692 -0.568 -11.027 1 62.26 71 GLN B CA 1
ATOM 3107 C C . GLN B 1 71 ? -12.759 -0.601 -9.936 1 62.26 71 GLN B C 1
ATOM 3109 O O . GLN B 1 71 ? -13.112 0.438 -9.374 1 62.26 71 GLN B O 1
ATOM 3114 N N . ASP B 1 72 ? -13.127 -1.852 -9.674 1 57.13 72 ASP B N 1
ATOM 3115 C CA . ASP B 1 72 ? -14.245 -1.98 -8.744 1 57.13 72 ASP B CA 1
ATOM 3116 C C . ASP B 1 72 ? -13.757 -1.973 -7.297 1 57.13 72 ASP B C 1
ATOM 3118 O O . ASP B 1 72 ? -14.557 -1.841 -6.368 1 57.13 72 ASP B O 1
ATOM 3122 N N . SER B 1 73 ? -12.455 -2.353 -7.265 1 54.81 73 SER B N 1
ATOM 3123 C CA . SER B 1 73 ? -11.909 -2.266 -5.914 1 54.81 73 SER B CA 1
ATOM 3124 C C . SER B 1 73 ? -11.861 -0.821 -5.429 1 54.81 73 SER B C 1
ATOM 3126 O O . SER B 1 73 ? -11.747 -0.568 -4.228 1 54.81 73 SER B O 1
ATOM 3128 N N . TYR B 1 74 ? -11.519 -0.103 -6.468 1 44.92 74 TYR B N 1
ATOM 3129 C CA . TYR B 1 74 ? -11.721 1.285 -6.068 1 44.92 74 TYR B CA 1
ATOM 3130 C C . TYR B 1 74 ? -13.121 1.492 -5.505 1 44.92 74 TYR B C 1
ATOM 3132 O O . TYR B 1 74 ? -14.107 1.042 -6.093 1 44.92 74 TYR B O 1
ATOM 3140 N N . ARG B 1 75 ? -13.092 1.244 -4.194 1 45.02 75 ARG B N 1
ATOM 3141 C CA . ARG B 1 75 ? -14.315 1.136 -3.405 1 45.02 75 ARG B CA 1
ATOM 3142 C C . ARG B 1 75 ? -15.405 2.049 -3.956 1 45.02 75 ARG B C 1
ATOM 3144 O O . ARG B 1 75 ? -15.217 3.264 -4.047 1 45.02 75 ARG B O 1
ATOM 3151 N N . GLU B 1 76 ? -16.062 1.445 -4.963 1 33.8 76 GLU B N 1
ATOM 3152 C CA . GLU B 1 76 ? -17.439 1.928 -4.993 1 33.8 76 GLU B CA 1
ATOM 3153 C C . GLU B 1 76 ? -18.136 1.692 -3.656 1 33.8 76 GLU B C 1
ATOM 3155 O O . GLU B 1 76 ? -17.799 0.753 -2.931 1 33.8 76 GLU B O 1
ATOM 3160 N N . LEU B 1 77 ? -18.908 2.48 -3.025 1 35.36 77 LEU B N 1
ATOM 3161 C CA . LEU B 1 77 ? -19.642 2.669 -1.778 1 35.36 77 LEU B CA 1
ATOM 3162 C C . LEU B 1 77 ? -20.478 1.437 -1.447 1 35.36 77 LEU B C 1
ATOM 3164 O O . LEU B 1 77 ? -20.548 1.022 -0.288 1 35.36 77 LEU B O 1
ATOM 3168 N N . TYR B 1 78 ? -21.211 0.786 -2.343 1 35.76 78 TYR B N 1
ATOM 3169 C CA . TYR B 1 78 ? -22.327 -0.082 -1.985 1 35.76 78 TYR B CA 1
ATOM 3170 C C . TYR B 1 78 ? -21.848 -1.281 -1.176 1 35.76 78 TYR B C 1
ATOM 3172 O O . TYR B 1 78 ? -22.517 -1.709 -0.232 1 35.76 78 TYR B O 1
ATOM 3180 N N . SER B 1 79 ? -20.795 -1.815 -1.659 1 38.39 79 SER B N 1
ATOM 3181 C CA . SER B 1 79 ? -20.377 -3.117 -1.147 1 38.39 79 SER B CA 1
ATOM 3182 C C . SER B 1 79 ? -19.855 -3.007 0.282 1 38.39 79 SER B C 1
ATOM 3184 O O . SER B 1 79 ? -19.654 -4.021 0.954 1 38.39 79 SER B O 1
ATOM 3186 N N . LEU B 1 80 ? -19.369 -1.829 0.682 1 36.66 80 LEU B N 1
ATOM 3187 C CA . LEU B 1 80 ? -19.037 -1.604 2.084 1 36.66 80 LEU B CA 1
ATOM 3188 C C . LEU B 1 80 ? -20.288 -1.65 2.954 1 36.66 80 LEU B C 1
ATOM 3190 O O . LEU B 1 80 ? -20.219 -2.016 4.13 1 36.66 80 LEU B O 1
ATOM 3194 N N . LEU B 1 81 ? -21.414 -1.142 2.515 1 37.43 81 LEU B N 1
ATOM 3195 C CA . LEU B 1 81 ? -22.666 -1.236 3.259 1 37.43 81 LEU B CA 1
ATOM 3196 C C . LEU B 1 81 ? -23.01 -2.691 3.561 1 37.43 81 LEU B C 1
ATOM 3198 O O . LEU B 1 81 ? -23.557 -2.996 4.623 1 37.43 81 LEU B O 1
ATOM 3202 N N . GLU B 1 82 ? -22.999 -3.568 2.507 1 35.88 82 GLU B N 1
ATOM 3203 C CA . GLU B 1 82 ? -23.338 -4.981 2.647 1 35.88 82 GLU B CA 1
ATOM 3204 C C . GLU B 1 82 ? -22.428 -5.669 3.661 1 35.88 82 GLU B C 1
ATOM 3206 O O . GLU B 1 82 ? -22.816 -6.664 4.276 1 35.88 82 GLU B O 1
ATOM 3211 N N . ALA B 1 83 ? -21.149 -5.52 3.454 1 34.36 83 ALA B N 1
ATOM 3212 C CA . ALA B 1 83 ? -20.243 -6.163 4.402 1 34.36 83 ALA B CA 1
ATOM 3213 C C . ALA B 1 83 ? -20.546 -5.725 5.833 1 34.36 83 ALA B C 1
ATOM 3215 O O . ALA B 1 83 ? -20.217 -6.433 6.788 1 34.36 83 ALA B O 1
ATOM 3216 N N . TYR B 1 84 ? -20.747 -4.431 6.029 1 33.98 84 TYR B N 1
ATOM 3217 C CA . TYR B 1 84 ? -21.175 -4.026 7.363 1 33.98 84 TYR B CA 1
ATOM 3218 C C . TYR B 1 84 ? -22.687 -4.147 7.512 1 33.98 84 TYR B C 1
ATOM 3220 O O . TYR B 1 84 ? -23.421 -4.073 6.524 1 33.98 84 TYR B O 1
ATOM 3228 N N . GLY B 1 85 ? -23.444 -4.716 8.424 1 30.91 85 GLY B N 1
ATOM 3229 C CA . GLY B 1 85 ? -24.848 -5.017 8.653 1 30.91 85 GLY B CA 1
ATOM 3230 C C . GLY B 1 85 ? -25.786 -4.068 7.93 1 30.91 85 GLY B C 1
ATOM 3231 O O . GLY B 1 85 ? -25.351 -3.051 7.386 1 30.91 85 GLY B O 1
ATOM 3232 N N . PRO B 1 86 ? -27.34 -4.491 7.782 1 33.03 86 PRO B N 1
ATOM 3233 C CA . PRO B 1 86 ? -28.463 -3.634 7.394 1 33.03 86 PRO B CA 1
ATOM 3234 C C . PRO B 1 86 ? -28.174 -2.15 7.607 1 33.03 86 PRO B C 1
ATOM 3236 O O . PRO B 1 86 ? -27.146 -1.795 8.188 1 33.03 86 PRO B O 1
ATOM 3239 N N . TYR B 1 87 ? -29.356 -1.428 8.368 1 28.78 87 TYR B N 1
ATOM 3240 C CA . TYR B 1 87 ? -29.304 -0.049 8.839 1 28.78 87 TYR B CA 1
ATOM 3241 C C . TYR B 1 87 ? -28.037 0.204 9.647 1 28.78 87 TYR B C 1
ATOM 3243 O O . TYR B 1 87 ? -27.879 -0.328 10.749 1 28.78 87 TYR B O 1
ATOM 3251 N N . PRO B 1 88 ? -26.864 0.344 9.159 1 33.14 88 PRO B N 1
ATOM 3252 C CA . PRO B 1 88 ? -25.881 0.773 10.156 1 33.14 88 PRO B CA 1
ATOM 3253 C C . PRO B 1 88 ? -26.483 1.677 11.229 1 33.14 88 PRO B C 1
ATOM 3255 O O . PRO B 1 88 ? -27.032 2.736 10.913 1 33.14 88 PRO B O 1
ATOM 3258 N N . SER B 1 89 ? -27.483 1.217 12.039 1 31.6 89 SER B N 1
ATOM 3259 C CA . SER B 1 89 ? -27.825 2.187 13.074 1 31.6 89 SER B CA 1
ATOM 3260 C C . SER B 1 89 ? -26.61 3.015 13.479 1 31.6 89 SER B C 1
ATOM 3262 O O . SER B 1 89 ? -25.572 2.463 13.849 1 31.6 89 SER B O 1
ATOM 3264 N N . PHE B 1 90 ? -26.331 4.132 12.778 1 31.06 90 PHE B N 1
ATOM 3265 C CA . PHE B 1 90 ? -25.359 5.195 13.004 1 31.06 90 PHE B CA 1
ATOM 3266 C C . PHE B 1 90 ? -24.975 5.272 14.477 1 31.06 90 PHE B C 1
ATOM 3268 O O . PHE B 1 90 ? -23.907 5.785 14.82 1 31.06 90 PHE B O 1
ATOM 3275 N N . ASP B 1 91 ? -25.958 5.122 15.317 1 29.69 91 ASP B N 1
ATOM 3276 C CA . ASP B 1 91 ? -25.781 5.166 16.766 1 29.69 91 ASP B CA 1
ATOM 3277 C C . ASP B 1 91 ? -24.883 4.027 17.244 1 29.69 91 ASP B C 1
ATOM 3279 O O . ASP B 1 91 ? -24.117 4.191 18.196 1 29.69 91 ASP B O 1
ATOM 3283 N N . ASP B 1 92 ? -25.243 2.745 16.893 1 26.97 92 ASP B N 1
ATOM 3284 C CA . ASP B 1 92 ? -24.616 1.518 17.377 1 26.97 92 ASP B CA 1
ATOM 3285 C C . ASP B 1 92 ? -23.385 1.166 16.544 1 26.97 92 ASP B C 1
ATOM 3287 O O . ASP B 1 92 ? -22.804 0.092 16.71 1 26.97 92 ASP B O 1
ATOM 3291 N N . MET B 1 93 ? -23.392 1.396 15.194 1 31.34 93 MET B N 1
ATOM 3292 C CA . MET B 1 93 ? -22.107 1.194 14.53 1 31.34 93 MET B CA 1
ATOM 3293 C C . MET B 1 93 ? -20.958 1.665 15.414 1 31.34 93 MET B C 1
ATOM 3295 O O . MET B 1 93 ? -19.804 1.686 14.982 1 31.34 93 MET B O 1
ATOM 3299 N N . GLY B 1 94 ? -21.236 1.506 16.468 1 31.7 94 GLY B N 1
ATOM 3300 C CA . GLY B 1 94 ? -20.175 1.835 17.407 1 31.7 94 GLY B CA 1
ATOM 3301 C C . GLY B 1 94 ? -19.129 2.766 16.822 1 31.7 94 GLY B C 1
ATOM 3302 O O . GLY B 1 94 ? -17.953 2.692 17.184 1 31.7 94 GLY B O 1
ATOM 3303 N N . CYS B 1 95 ? -19.375 3.397 15.637 1 36.82 95 CYS B N 1
ATOM 3304 C CA . CYS B 1 95 ? -18.748 4.408 14.793 1 36.82 95 CYS B CA 1
ATOM 3305 C C . CYS B 1 95 ? -18.243 5.579 15.628 1 36.82 95 CYS B C 1
ATOM 3307 O O . CYS B 1 95 ? -17.204 6.165 15.319 1 36.82 95 CYS B O 1
ATOM 3309 N N . SER B 1 96 ? -19.3 6.196 16.363 1 40.19 96 SER B N 1
ATOM 3310 C CA . SER B 1 96 ? -18.892 7.343 17.168 1 40.19 96 SER B CA 1
ATOM 3311 C C . SER B 1 96 ? -17.681 7.009 18.032 1 40.19 96 SER B C 1
ATOM 3313 O O . SER B 1 96 ? -16.929 7.903 18.427 1 40.19 96 SER B O 1
ATOM 3315 N N . GLN B 1 97 ? -17.608 5.597 18.185 1 50.1 97 GLN B N 1
ATOM 3316 C CA . GLN B 1 97 ? -16.511 5.182 19.052 1 50.1 97 GLN B CA 1
ATOM 3317 C C . GLN B 1 97 ? -15.374 4.563 18.243 1 50.1 97 GLN B C 1
ATOM 3319 O O . GLN B 1 97 ? -14.357 4.153 18.806 1 50.1 97 GLN B O 1
ATOM 3324 N N . GLY B 1 98 ? -15.756 4.562 16.846 1 63.68 98 GLY B N 1
ATOM 3325 C CA . GLY B 1 98 ? -14.665 4.013 16.057 1 63.68 98 GLY B CA 1
ATOM 3326 C C . GLY B 1 98 ? -13.606 5.041 15.707 1 63.68 98 GLY B C 1
ATOM 3327 O O . GLY B 1 98 ? -13.632 6.164 16.214 1 63.68 98 GLY B O 1
ATOM 3328 N N . TRP B 1 99 ? -12.78 4.624 14.858 1 77.02 99 TRP B N 1
ATOM 3329 C CA . TRP B 1 99 ? -11.707 5.496 14.393 1 77.02 99 TRP B CA 1
ATOM 3330 C C . TRP B 1 99 ? -12.189 6.396 13.26 1 77.02 99 TRP B C 1
ATOM 3332 O O . TRP B 1 99 ? -13.019 5.987 12.444 1 77.02 99 TRP B O 1
ATOM 3342 N N . THR B 1 100 ? -11.817 7.544 13.214 1 86.48 100 THR B N 1
ATOM 3343 C CA . THR B 1 100 ? -12.293 8.56 12.281 1 86.48 100 THR B CA 1
ATOM 3344 C C . THR B 1 100 ? -12.072 8.114 10.838 1 86.48 100 THR B C 1
ATOM 3346 O O . THR B 1 100 ? -12.898 8.39 9.965 1 86.48 100 THR B O 1
ATOM 3349 N N . TYR B 1 101 ? -10.972 7.454 10.564 1 84.01 101 TYR B N 1
ATOM 3350 C CA . TYR B 1 101 ? -10.691 7.094 9.178 1 84.01 101 TYR B CA 1
ATOM 3351 C C . TYR B 1 101 ? -11.727 6.109 8.651 1 84.01 101 TYR B C 1
ATOM 3353 O O . TYR B 1 101 ? -12.043 6.109 7.458 1 84.01 101 TYR B O 1
ATOM 3361 N N . GLU B 1 102 ? -12.314 5.335 9.56 1 69.97 102 GLU B N 1
ATOM 3362 C CA . GLU B 1 102 ? -13.346 4.383 9.162 1 69.97 102 GLU B CA 1
ATOM 3363 C C . GLU B 1 102 ? -14.593 5.1 8.655 1 69.97 102 GLU B C 1
ATOM 3365 O O . GLU B 1 102 ? -15.114 4.771 7.587 1 69.97 102 GLU B O 1
ATOM 3370 N N . SER B 1 103 ? -14.981 6.029 9.478 1 75.26 103 SER B N 1
ATOM 3371 C CA . SER B 1 103 ? -16.137 6.824 9.075 1 75.26 103 SER B CA 1
ATOM 3372 C C . SER B 1 103 ? -15.853 7.602 7.795 1 75.26 103 SER B C 1
ATOM 3374 O O . SER B 1 103 ? -16.731 7.746 6.942 1 75.26 103 SER B O 1
ATOM 3376 N N . GLY B 1 104 ? -14.649 8.124 7.674 1 84.09 104 GLY B N 1
ATOM 3377 C CA . GLY B 1 104 ? -14.277 8.844 6.467 1 84.09 104 GLY B CA 1
ATOM 3378 C C . GLY B 1 104 ? -14.378 7.996 5.212 1 84.09 104 GLY B C 1
ATOM 3379 O O . GLY B 1 104 ? -14.95 8.428 4.209 1 84.09 104 GLY B O 1
ATOM 3380 N N . ILE B 1 105 ? -13.901 6.861 5.332 1 70.42 105 ILE B N 1
ATOM 3381 C CA . ILE B 1 105 ? -13.903 5.963 4.182 1 70.42 105 ILE B CA 1
ATOM 3382 C C . ILE B 1 105 ? -15.341 5.624 3.796 1 70.42 105 ILE B C 1
ATOM 3384 O O . ILE B 1 105 ? -15.673 5.559 2.61 1 70.42 105 ILE B O 1
ATOM 3388 N N . LEU B 1 106 ? -16.198 5.517 4.785 1 69.2 106 LEU B N 1
ATOM 3389 C CA . LEU B 1 106 ? -17.602 5.234 4.507 1 69.2 106 LEU B CA 1
ATOM 3390 C C . LEU B 1 106 ? -18.277 6.43 3.844 1 69.2 106 LEU B C 1
ATOM 3392 O O . LEU B 1 106 ? -19.091 6.262 2.933 1 69.2 106 LEU B O 1
ATOM 3396 N N . VAL B 1 107 ? -17.976 7.564 4.309 1 81.62 107 VAL B N 1
ATOM 3397 C CA . VAL B 1 107 ? -18.509 8.784 3.712 1 81.62 107 VAL B CA 1
ATOM 3398 C C . VAL B 1 107 ? -18.124 8.848 2.236 1 81.62 107 VAL B C 1
ATOM 3400 O O . VAL B 1 107 ? -18.967 9.124 1.379 1 81.62 107 VAL B O 1
ATOM 3403 N N . ALA B 1 108 ? -16.876 8.587 1.927 1 79.67 108 ALA B N 1
ATOM 3404 C CA . ALA B 1 108 ? -16.411 8.617 0.543 1 79.67 108 ALA B CA 1
ATOM 3405 C C . ALA B 1 108 ? -17.089 7.531 -0.288 1 79.67 108 ALA B C 1
ATOM 3407 O O . ALA B 1 108 ? -17.374 7.733 -1.47 1 79.67 108 ALA B O 1
ATOM 3408 N N . ALA B 1 109 ? -17.356 6.514 0.39 1 67.72 109 ALA B N 1
ATOM 3409 C CA . ALA B 1 109 ? -18.037 5.421 -0.298 1 67.72 109 ALA B CA 1
ATOM 3410 C C . ALA B 1 109 ? -19.45 5.826 -0.709 1 67.72 109 ALA B C 1
ATOM 3412 O O . ALA B 1 109 ? -19.868 5.58 -1.843 1 67.72 109 ALA B O 1
ATOM 3413 N N . PHE B 1 110 ? -20.178 6.436 0.196 1 73.4 110 PHE B N 1
ATOM 3414 C CA . PHE B 1 110 ? -21.52 6.916 -0.114 1 73.4 110 PHE B CA 1
ATOM 3415 C C . PHE B 1 110 ? -21.476 7.982 -1.202 1 73.4 110 PHE B C 1
ATOM 3417 O O . PHE B 1 110 ? -22.35 8.026 -2.071 1 73.4 110 PHE B O 1
ATOM 3424 N N . ALA B 1 111 ? -20.452 8.785 -1.199 1 82.13 111 ALA B N 1
ATOM 3425 C CA . ALA B 1 111 ? -20.271 9.788 -2.245 1 82.13 111 ALA B CA 1
ATOM 3426 C C . ALA B 1 111 ? -20.058 9.13 -3.605 1 82.13 111 ALA B C 1
ATOM 3428 O O . ALA B 1 111 ? -20.627 9.566 -4.608 1 82.13 111 ALA B O 1
ATOM 3429 N N . GLU B 1 112 ? -19.298 8.108 -3.594 1 69.63 112 GLU B N 1
ATOM 3430 C CA . GLU B 1 112 ? -19.053 7.384 -4.837 1 69.63 112 GLU B CA 1
ATOM 3431 C C . GLU B 1 112 ? -20.324 6.708 -5.343 1 69.63 112 GLU B C 1
ATOM 3433 O O . GLU B 1 112 ? -20.591 6.697 -6.546 1 69.63 112 GLU B O 1
ATOM 3438 N N . MET B 1 113 ? -21.025 6.178 -4.415 1 67.35 113 MET B N 1
ATOM 3439 C CA . MET B 1 113 ? -22.29 5.549 -4.784 1 67.35 113 MET B CA 1
ATOM 3440 C C . MET B 1 113 ? -23.246 6.568 -5.397 1 67.35 113 MET B C 1
ATOM 3442 O O . MET B 1 113 ? -23.97 6.254 -6.342 1 67.35 113 MET B O 1
ATOM 3446 N N . TYR B 1 114 ? -23.254 7.67 -4.858 1 78.66 114 TYR B N 1
ATOM 3447 C CA . TYR B 1 114 ? -24.078 8.729 -5.43 1 78.66 114 TYR B CA 1
ATOM 3448 C C . TYR B 1 114 ? -23.621 9.073 -6.843 1 78.66 114 TYR B C 1
ATOM 3450 O O . TYR B 1 114 ? -24.446 9.287 -7.734 1 78.66 114 TYR B O 1
ATOM 3458 N N . LYS B 1 115 ? -22.332 9.129 -7.127 1 72.55 115 LYS B N 1
ATOM 3459 C CA . LYS B 1 115 ? -21.807 9.417 -8.459 1 72.55 115 LYS B CA 1
ATOM 3460 C C . LYS B 1 115 ? -22.283 8.382 -9.474 1 72.55 115 LYS B C 1
ATOM 3462 O O . LYS B 1 115 ? -22.596 8.723 -10.616 1 72.55 115 LYS B O 1
ATOM 3467 N N . LEU B 1 116 ? -22.376 7.215 -8.893 1 59.73 116 LEU B N 1
ATOM 3468 C CA . LEU B 1 116 ? -22.675 6.104 -9.789 1 59.73 116 LEU B CA 1
ATOM 3469 C C . LEU B 1 116 ? -24.179 5.973 -10.01 1 59.73 116 LEU B C 1
ATOM 3471 O O . LEU B 1 116 ? -24.624 5.682 -11.122 1 59.73 116 LEU B O 1
ATOM 3475 N N . HIS B 1 117 ? -24.959 6.233 -8.951 1 63.98 117 HIS B N 1
ATOM 3476 C CA . HIS B 1 117 ? -26.367 5.856 -9.005 1 63.98 117 HIS B CA 1
ATOM 3477 C C . HIS B 1 117 ? -27.269 7.084 -8.943 1 63.98 117 HIS B C 1
ATOM 3479 O O . HIS B 1 117 ? -28.475 6.986 -9.181 1 63.98 117 HIS B O 1
ATOM 3485 N N . LYS B 1 118 ? -26.707 8.136 -8.619 1 83.37 118 LYS B N 1
ATOM 3486 C CA . LYS B 1 118 ? -27.414 9.409 -8.509 1 83.37 118 LYS B CA 1
ATOM 3487 C C . LYS B 1 118 ? -28.62 9.29 -7.583 1 83.37 118 LYS B C 1
ATOM 3489 O O . LYS B 1 118 ? -29.666 9.892 -7.836 1 83.37 118 LYS B O 1
ATOM 3494 N N . ASN B 1 119 ? -28.526 8.432 -6.668 1 75.94 119 ASN B N 1
ATOM 3495 C CA . ASN B 1 119 ? -29.518 8.274 -5.61 1 75.94 119 ASN B CA 1
ATOM 3496 C C . ASN B 1 119 ? -29.183 9.133 -4.394 1 75.94 119 ASN B C 1
ATOM 3498 O O . ASN B 1 119 ? -28.162 8.917 -3.739 1 75.94 119 ASN B O 1
ATOM 3502 N N . GLU B 1 120 ? -30.077 9.939 -4.023 1 84.87 120 GLU B N 1
ATOM 3503 C CA . GLU B 1 120 ? -29.851 10.957 -3.002 1 84.87 120 GLU B CA 1
ATOM 3504 C C . GLU B 1 120 ? -29.754 10.334 -1.613 1 84.87 120 GLU B C 1
ATOM 3506 O O . GLU B 1 120 ? -29.214 10.945 -0.689 1 84.87 120 GLU B O 1
ATOM 3511 N N . THR B 1 121 ? -30.229 9.198 -1.465 1 73.39 121 THR B N 1
ATOM 3512 C CA . THR B 1 121 ? -30.145 8.526 -0.173 1 73.39 121 THR B CA 1
ATOM 3513 C C . THR B 1 121 ? -28.691 8.36 0.257 1 73.39 121 THR B C 1
ATOM 3515 O O . THR B 1 121 ? -28.375 8.452 1.445 1 73.39 121 THR B O 1
ATOM 3518 N N . TYR B 1 122 ? -27.822 8.194 -0.702 1 76.86 122 TYR B N 1
ATOM 3519 C CA . TYR B 1 122 ? -26.403 8.033 -0.402 1 76.86 122 TYR B CA 1
ATOM 3520 C C . TYR B 1 122 ? -25.805 9.334 0.12 1 76.86 122 TYR B C 1
ATOM 3522 O O . TYR B 1 122 ? -24.993 9.322 1.048 1 76.86 122 TYR B O 1
ATOM 3530 N N . LEU B 1 123 ? -26.26 10.454 -0.419 1 86.17 123 LEU B N 1
ATOM 3531 C CA . LEU B 1 123 ? -25.778 11.742 0.068 1 86.17 123 LEU B CA 1
ATOM 3532 C C . LEU B 1 123 ? -26.265 12.002 1.489 1 86.17 123 LEU B C 1
ATOM 3534 O O . LEU B 1 123 ? -25.529 12.552 2.311 1 86.17 123 LEU B O 1
ATOM 3538 N N . MET B 1 124 ? -27.471 11.567 1.669 1 81.15 124 MET B N 1
ATOM 3539 C CA . MET B 1 124 ? -28.042 11.752 3 1 81.15 124 MET B CA 1
ATOM 3540 C C . MET B 1 124 ? -27.28 10.934 4.037 1 81.15 124 MET B C 1
ATOM 3542 O O . MET B 1 124 ? -26.993 11.423 5.131 1 81.15 124 MET B O 1
ATOM 3546 N N . MET B 1 125 ? -26.934 9.788 3.679 1 73.44 125 MET B N 1
ATOM 3547 C CA . MET B 1 125 ? -26.207 8.914 4.595 1 73.44 125 MET B CA 1
ATOM 3548 C C . MET B 1 125 ? -24.798 9.441 4.847 1 73.44 125 MET B C 1
ATOM 3550 O O . MET B 1 125 ? -24.332 9.457 5.987 1 73.44 125 MET B O 1
ATOM 3554 N N . ALA B 1 126 ? -24.172 9.886 3.76 1 82.51 126 ALA B N 1
ATOM 3555 C CA . ALA B 1 126 ? -22.842 10.477 3.889 1 82.51 126 ALA B CA 1
ATOM 3556 C C . ALA B 1 126 ? -22.869 11.692 4.812 1 82.51 126 ALA B C 1
ATOM 3558 O O . ALA B 1 126 ? -22.019 11.827 5.695 1 82.51 126 ALA B O 1
ATOM 3559 N N . ASP B 1 127 ? -23.885 12.461 4.627 1 86.87 127 ASP B N 1
ATOM 3560 C CA . ASP B 1 127 ? -24.02 13.686 5.409 1 86.87 127 ASP B CA 1
ATOM 3561 C C . ASP B 1 127 ? -24.225 13.374 6.889 1 86.87 127 ASP B C 1
ATOM 3563 O O . ASP B 1 127 ? -23.576 13.97 7.751 1 86.87 127 ASP B O 1
ATOM 3567 N N . LYS B 1 128 ? -25.06 12.483 7.135 1 79.84 128 LYS B N 1
ATOM 3568 C CA . LYS B 1 128 ? -25.358 12.116 8.516 1 79.84 128 LYS B CA 1
ATOM 3569 C C . LYS B 1 128 ? -24.131 11.523 9.204 1 79.84 128 LYS B C 1
ATOM 3571 O O . LYS B 1 128 ? -23.808 11.893 10.335 1 79.84 128 LYS B O 1
ATOM 3576 N N . LEU B 1 129 ? -23.448 10.702 8.531 1 76.29 129 LEU B N 1
ATOM 3577 C CA . LEU B 1 129 ? -22.28 10.043 9.105 1 76.29 129 LEU B CA 1
ATOM 3578 C C . LEU B 1 129 ? -21.146 11.04 9.322 1 76.29 129 LEU B C 1
ATOM 3580 O O . LEU B 1 129 ? -20.515 11.048 10.382 1 76.29 129 LEU B O 1
ATOM 3584 N N . ALA B 1 130 ? -20.933 11.795 8.309 1 87.36 130 ALA B N 1
ATOM 3585 C CA . ALA B 1 130 ? -19.857 12.781 8.376 1 87.36 130 ALA B CA 1
ATOM 3586 C C . ALA B 1 130 ? -20.061 13.737 9.547 1 87.36 130 ALA B C 1
ATOM 3588 O O . ALA B 1 130 ? -19.159 13.926 10.367 1 87.36 130 ALA B O 1
ATOM 3589 N N . TRP B 1 131 ? -21.252 14.215 9.65 1 87.29 131 TRP B N 1
ATOM 3590 C CA . TRP B 1 131 ? -21.483 15.242 10.661 1 87.29 131 TRP B CA 1
ATOM 3591 C C . TRP B 1 131 ? -21.536 14.63 12.057 1 87.29 131 TRP B C 1
ATOM 3593 O O . TRP B 1 131 ? -21.1 15.249 13.03 1 87.29 131 TRP B O 1
ATOM 3603 N N . SER B 1 132 ? -22.054 13.42 12.127 1 80.52 132 SER B N 1
ATOM 3604 C CA . SER B 1 132 ? -22.025 12.727 13.411 1 80.52 132 SER B CA 1
ATOM 3605 C C . SER B 1 132 ? -20.593 12.494 13.881 1 80.52 132 SER B C 1
ATOM 3607 O O . SER B 1 132 ? -20.284 12.671 15.061 1 80.52 132 SER B O 1
ATOM 3609 N N . THR B 1 133 ? -19.733 12.126 12.991 1 83.74 133 THR B N 1
ATOM 3610 C CA . THR B 1 133 ? -18.333 11.88 13.318 1 83.74 133 THR B CA 1
ATOM 3611 C C . THR B 1 133 ? -17.639 13.175 13.731 1 83.74 133 THR B C 1
ATOM 3613 O O . THR B 1 133 ? -16.891 13.2 14.711 1 83.74 133 THR B O 1
A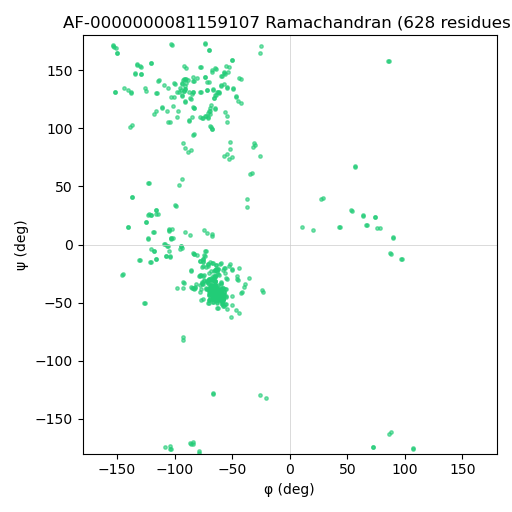TOM 3616 N N . ILE B 1 134 ? -17.921 14.263 12.98 1 90.97 134 ILE B N 1
ATOM 3617 C CA . ILE B 1 134 ? -17.335 15.565 13.278 1 90.97 134 ILE B CA 1
ATOM 3618 C C . ILE B 1 134 ? -17.783 16.029 14.662 1 90.97 134 ILE B C 1
ATOM 3620 O O . ILE B 1 134 ? -16.966 16.485 15.466 1 90.97 134 ILE B O 1
ATOM 3624 N N . THR B 1 135 ? -19.038 15.845 14.901 1 86.31 135 THR B N 1
ATOM 3625 C CA . THR B 1 135 ? -19.577 16.308 16.175 1 86.31 135 THR B CA 1
ATOM 3626 C C . THR B 1 135 ? -19.003 15.497 17.333 1 86.31 135 THR B C 1
ATOM 3628 O O . THR B 1 135 ? -18.647 16.055 18.372 1 86.31 135 THR B O 1
ATOM 3631 N N . TYR B 1 136 ? -18.886 14.235 17.13 1 83.62 136 TYR B N 1
ATOM 3632 C CA . TYR B 1 136 ? -18.379 13.37 18.189 1 83.62 136 TYR B CA 1
ATOM 3633 C C . TYR B 1 136 ? -16.897 13.624 18.438 1 83.62 136 TYR B C 1
ATOM 3635 O O . TYR B 1 136 ? -16.445 13.628 19.585 1 83.62 136 TYR B O 1
ATOM 3643 N N . ASN B 1 137 ? -16.167 13.828 17.334 1 90.04 137 ASN B N 1
ATOM 3644 C CA . ASN B 1 137 ? -14.715 13.949 17.42 1 90.04 137 ASN B CA 1
ATOM 3645 C C . ASN B 1 137 ? -14.272 15.409 17.403 1 90.04 137 ASN B C 1
ATOM 3647 O O . ASN B 1 137 ? -13.276 15.752 16.764 1 90.04 137 ASN B O 1
ATOM 3651 N N . SER B 1 138 ? -14.99 16.23 17.916 1 90.76 138 SER B N 1
ATOM 3652 C CA . SER B 1 138 ? -14.597 17.624 18.091 1 90.76 138 SER B CA 1
ATOM 3653 C C . SER B 1 138 ? -14.451 17.977 19.568 1 90.76 138 SER B C 1
ATOM 3655 O O . SER B 1 138 ? -15.227 17.507 20.403 1 90.76 138 SER B O 1
ATOM 3657 N N . ASN B 1 139 ? -13.455 18.76 19.813 1 89.59 139 ASN B N 1
ATOM 3658 C CA . ASN B 1 139 ? -13.265 19.2 21.19 1 89.59 139 ASN B CA 1
ATOM 3659 C C . ASN B 1 139 ? -14.09 20.447 21.499 1 89.59 139 ASN B C 1
ATOM 3661 O O . ASN B 1 139 ? -14.947 20.841 20.706 1 89.59 139 ASN B O 1
ATOM 3665 N N . GLY B 1 140 ? -13.828 21.034 22.697 1 84.73 140 GLY B N 1
ATOM 3666 C CA . GLY B 1 140 ? -14.606 22.176 23.152 1 84.73 140 GLY B CA 1
ATOM 3667 C C . GLY B 1 140 ? -14.442 23.399 22.271 1 84.73 140 GLY B C 1
ATOM 3668 O O . GLY B 1 140 ? -15.298 24.286 22.264 1 84.73 140 GLY B O 1
ATOM 3669 N N . SER B 1 141 ? -13.382 23.451 21.433 1 88.46 141 SER B N 1
ATOM 3670 C CA . SER B 1 141 ? -13.113 24.558 20.52 1 88.46 141 SER B CA 1
ATOM 3671 C C . SER B 1 141 ? -13.483 24.194 19.086 1 88.46 141 SER B C 1
ATOM 3673 O O . SER B 1 141 ? -13.057 24.862 18.142 1 88.46 141 SER B O 1
ATOM 3675 N N . ASP B 1 142 ? -14.085 23.014 18.884 1 90.78 142 ASP B N 1
ATOM 3676 C CA . ASP B 1 142 ? -14.591 22.527 17.604 1 90.78 142 ASP B CA 1
ATOM 3677 C C . ASP B 1 142 ? -13.447 22.091 16.692 1 90.78 142 ASP B C 1
ATOM 3679 O O . ASP B 1 142 ? -13.562 22.161 15.466 1 90.78 142 ASP B O 1
ATOM 3683 N N . ILE B 1 143 ? -12.361 21.773 17.323 1 96.4 143 ILE B N 1
ATOM 3684 C CA . ILE B 1 143 ? -11.239 21.223 16.57 1 96.4 143 ILE B CA 1
ATOM 3685 C C . ILE B 1 143 ? -11.305 19.697 16.588 1 96.4 143 ILE B C 1
ATOM 3687 O O . ILE B 1 143 ? -11.613 19.095 17.619 1 96.4 143 ILE B O 1
ATOM 3691 N N . PHE B 1 144 ? -11.034 19.126 15.49 1 96.42 144 PHE B N 1
ATOM 3692 C CA . PHE B 1 144 ? -11.194 17.693 15.274 1 96.42 144 PHE B CA 1
ATOM 3693 C C . PHE B 1 144 ? -10.126 16.909 16.027 1 96.42 144 PHE B C 1
ATOM 3695 O O . PHE B 1 144 ? -8.961 17.31 16.059 1 96.42 144 PHE B O 1
ATOM 3702 N N . VAL B 1 145 ? -10.589 15.872 16.727 1 95.07 145 VAL B N 1
ATOM 3703 C CA . VAL B 1 145 ? -9.697 15.06 17.55 1 95.07 145 VAL B CA 1
ATOM 3704 C C . VAL B 1 145 ? -9.978 13.579 17.309 1 95.07 145 VAL B C 1
ATOM 3706 O O . VAL B 1 145 ? -11.078 13.208 16.892 1 95.07 145 VAL B O 1
ATOM 3709 N N . GLU B 1 146 ? -8.957 12.814 17.386 1 92.47 146 GLU B N 1
ATOM 3710 C CA . GLU B 1 146 ? -9.149 11.369 17.474 1 92.47 146 GLU B CA 1
ATOM 3711 C C . GLU B 1 146 ? -9.435 10.938 18.91 1 92.47 146 GLU B C 1
ATOM 3713 O O . GLU B 1 146 ? -8.515 10.601 19.658 1 92.47 146 GLU B O 1
ATOM 3718 N N . LYS B 1 147 ? -10.605 10.799 19.281 1 87.7 147 LYS B N 1
ATOM 3719 C CA . LYS B 1 147 ? -11.037 10.685 20.671 1 87.7 147 LYS B CA 1
ATOM 3720 C C . LYS B 1 147 ? -10.51 9.401 21.307 1 87.7 147 LYS B C 1
ATOM 3722 O O . LYS B 1 147 ? -10.23 9.366 22.507 1 87.7 147 LYS B O 1
ATOM 3727 N N . ASN B 1 148 ? -10.317 8.484 20.513 1 82.77 148 ASN B N 1
ATOM 3728 C CA . ASN B 1 148 ? -9.963 7.171 21.044 1 82.77 148 ASN B CA 1
ATOM 3729 C C . ASN B 1 148 ? -8.513 7.13 21.517 1 82.77 148 ASN B C 1
ATOM 3731 O O . ASN B 1 148 ? -8.125 6.231 22.265 1 82.77 148 ASN B O 1
ATOM 3735 N N . CYS B 1 149 ? -7.725 8.192 21.143 1 89.6 149 CYS B N 1
ATOM 3736 C CA . CYS B 1 149 ? -6.327 8.035 21.526 1 89.6 149 CYS B CA 1
ATOM 3737 C C . CYS B 1 149 ? -5.711 9.378 21.901 1 89.6 149 CYS B C 1
ATOM 3739 O O . CYS B 1 149 ? -4.706 9.428 22.612 1 89.6 149 CYS B O 1
ATOM 3741 N N . GLU B 1 150 ? -6.255 10.519 21.358 1 89.38 150 GLU B N 1
ATOM 3742 C CA . GLU B 1 150 ? -5.665 11.824 21.641 1 89.38 150 GLU B CA 1
ATOM 3743 C C . GLU B 1 150 ? -5.93 12.249 23.082 1 89.38 150 GLU B C 1
ATOM 3745 O O . GLU B 1 150 ? -6.978 11.928 23.647 1 89.38 150 GLU B O 1
ATOM 3750 N N . PRO B 1 151 ? -4.949 12.79 23.58 1 82.42 151 PRO B N 1
ATOM 3751 C CA . PRO B 1 151 ? -3.875 13.515 22.898 1 82.42 151 PRO B CA 1
ATOM 3752 C C . PRO B 1 151 ? -2.563 12.734 22.867 1 82.42 151 PRO B C 1
ATOM 3754 O O . PRO B 1 151 ? -1.645 13.091 22.123 1 82.42 151 PRO B O 1
ATOM 3757 N N . ASP B 1 152 ? -2.461 11.571 23.639 1 82.42 152 ASP B N 1
ATOM 3758 C CA . ASP B 1 152 ? -1.1 11.074 23.821 1 82.42 152 ASP B CA 1
ATOM 3759 C C . ASP B 1 152 ? -1.059 9.549 23.75 1 82.42 152 ASP B C 1
ATOM 3761 O O . ASP B 1 152 ? -0.067 8.931 24.139 1 82.42 152 ASP B O 1
ATOM 3765 N N . LYS B 1 153 ? -2.03 8.879 23.292 1 89.13 153 LYS B N 1
ATOM 3766 C CA . LYS B 1 153 ? -2.056 7.42 23.278 1 89.13 153 LYS B CA 1
ATOM 3767 C C . LYS B 1 153 ? -2.137 6.885 21.85 1 89.13 153 LYS B C 1
ATOM 3769 O O . LYS B 1 153 ? -2.384 5.696 21.64 1 89.13 153 LYS B O 1
ATOM 3774 N N . CYS B 1 154 ? -1.944 7.826 20.93 1 89.31 154 CYS B N 1
ATOM 3775 C CA . CYS B 1 154 ? -2.075 7.389 19.544 1 89.31 154 CYS B CA 1
ATOM 3776 C C . CYS B 1 154 ? -0.838 6.62 19.096 1 89.31 154 CYS B C 1
ATOM 3778 O O . CYS B 1 154 ? 0.289 7.034 19.372 1 89.31 154 CYS B O 1
ATOM 3780 N N . ASP B 1 155 ? -1.06 5.514 18.519 1 80.75 155 ASP B N 1
ATOM 3781 C CA . ASP B 1 155 ? 0.055 4.883 17.821 1 80.75 155 ASP B CA 1
ATOM 3782 C C . ASP B 1 155 ? 0.298 5.542 16.465 1 80.75 155 ASP B C 1
ATOM 3784 O O . ASP B 1 155 ? -0.38 6.508 16.108 1 80.75 155 ASP B O 1
ATOM 3788 N N . ASP B 1 156 ? 1.232 5.108 15.648 1 78.26 156 ASP B N 1
ATOM 3789 C CA . ASP B 1 156 ? 1.67 5.752 14.413 1 78.26 156 ASP B CA 1
ATOM 3790 C C . ASP B 1 156 ? 0.534 5.813 13.394 1 78.26 156 ASP B C 1
ATOM 3792 O O . ASP B 1 156 ? 0.313 6.849 12.764 1 78.26 156 ASP B O 1
ATOM 3796 N N . ASP B 1 157 ? -0.193 4.767 13.329 1 75.98 157 ASP B N 1
ATOM 3797 C CA . ASP B 1 157 ? -1.293 4.746 12.369 1 75.98 157 ASP B CA 1
ATOM 3798 C C . ASP B 1 157 ? -2.378 5.748 12.756 1 75.98 157 ASP B C 1
ATOM 3800 O O . ASP B 1 157 ? -2.889 6.478 11.905 1 75.98 157 ASP B O 1
ATOM 3804 N N . MET B 1 158 ? -2.643 5.791 14.017 1 85.53 158 MET B N 1
ATOM 3805 C CA . MET B 1 158 ? -3.746 6.59 14.543 1 85.53 158 MET B CA 1
ATOM 3806 C C . MET B 1 158 ? -3.5 8.077 14.309 1 85.53 158 MET B C 1
ATOM 3808 O O . MET B 1 158 ? -4.446 8.849 14.147 1 85.53 158 MET B O 1
ATOM 3812 N N . LEU B 1 159 ? -2.234 8.396 14.125 1 92.86 159 LEU B N 1
ATOM 3813 C CA . LEU B 1 159 ? -1.848 9.787 13.92 1 92.86 159 LEU B CA 1
ATOM 3814 C C . LEU B 1 159 ? -2.233 10.258 12.522 1 92.86 159 LEU B C 1
ATOM 3816 O O . LEU B 1 159 ? -2.263 11.461 12.253 1 92.86 159 LEU B O 1
ATOM 3820 N N . MET B 1 160 ? -2.658 9.357 11.663 1 92.21 160 MET B N 1
ATOM 3821 C CA . MET B 1 160 ? -3.025 9.713 10.295 1 92.21 160 MET B CA 1
ATOM 3822 C C . MET B 1 160 ? -4.54 9.732 10.126 1 92.21 160 MET B C 1
ATOM 3824 O O . MET B 1 160 ? -5.052 10.256 9.135 1 92.21 160 MET B O 1
ATOM 3828 N N . TYR B 1 161 ? -5.299 9.227 11.134 1 88.65 161 TYR B N 1
ATOM 3829 C CA . TYR B 1 161 ? -6.708 8.906 10.936 1 88.65 161 TYR B CA 1
ATOM 3830 C C . TYR B 1 161 ? -7.522 10.166 10.665 1 88.65 161 TYR B C 1
ATOM 3832 O O . TYR B 1 161 ? -8.375 10.182 9.774 1 88.65 161 TYR B O 1
ATOM 3840 N N . LYS B 1 162 ? -7.196 11.234 11.304 1 95.88 162 LYS B N 1
ATOM 3841 C CA . LYS B 1 162 ? -7.94 12.476 11.11 1 95.88 162 LYS B CA 1
ATOM 3842 C C . LYS B 1 162 ? -7.701 13.048 9.716 1 95.88 162 LYS B C 1
ATOM 3844 O O . LYS B 1 162 ? -8.615 13.603 9.102 1 95.88 162 LYS B O 1
ATOM 3849 N N . GLY B 1 163 ? -6.452 12.917 9.266 1 97.15 163 GLY B N 1
ATOM 3850 C CA . GLY B 1 163 ? -6.16 13.348 7.908 1 97.15 163 GLY B CA 1
ATOM 3851 C C . GLY B 1 163 ? -6.917 12.559 6.856 1 97.15 163 GLY B C 1
ATOM 3852 O O . GLY B 1 163 ? -7.473 13.136 5.92 1 97.15 163 GLY B O 1
ATOM 3853 N N . ILE B 1 164 ? -7.018 11.298 7.089 1 88.02 164 ILE B N 1
ATOM 3854 C CA . ILE B 1 164 ? -7.739 10.43 6.164 1 88.02 164 ILE B CA 1
ATOM 3855 C C . ILE B 1 164 ? -9.225 10.783 6.178 1 88.02 164 ILE B C 1
ATOM 3857 O O . ILE B 1 164 ? -9.88 10.778 5.133 1 88.02 164 ILE B O 1
ATOM 3861 N N . PHE B 1 165 ? -9.753 11.095 7.339 1 90.84 165 PHE B N 1
ATOM 3862 C CA . PHE B 1 165 ? -11.138 11.542 7.417 1 90.84 165 PHE B CA 1
ATOM 3863 C C . PHE B 1 165 ? -11.341 12.819 6.61 1 90.84 165 PHE B C 1
ATOM 3865 O O . PHE B 1 165 ? -12.263 12.907 5.797 1 90.84 165 PHE B O 1
ATOM 3872 N N . ALA B 1 166 ? -10.456 13.808 6.766 1 97.36 166 ALA B N 1
ATOM 3873 C CA . ALA B 1 166 ? -10.573 15.081 6.058 1 97.36 166 ALA B CA 1
ATOM 3874 C C . ALA B 1 166 ? -10.52 14.875 4.547 1 97.36 166 ALA B C 1
ATOM 3876 O O . ALA B 1 166 ? -11.297 15.481 3.805 1 97.36 166 ALA B O 1
ATOM 3877 N N . ARG B 1 167 ? -9.675 14.033 4.145 1 93.73 167 ARG B N 1
ATOM 3878 C CA . ARG B 1 167 ? -9.557 13.668 2.737 1 93.73 167 ARG B CA 1
ATOM 3879 C C . ARG B 1 167 ? -10.883 13.146 2.194 1 93.73 167 ARG B C 1
ATOM 3881 O O . ARG B 1 167 ? -11.309 13.532 1.103 1 93.73 167 ARG B O 1
ATOM 3888 N N . ASN B 1 168 ? -11.513 12.362 2.947 1 88.03 168 ASN B N 1
ATOM 3889 C CA . ASN B 1 168 ? -12.744 11.722 2.495 1 88.03 168 ASN B CA 1
ATOM 3890 C C . ASN B 1 168 ? -13.93 12.68 2.561 1 88.03 168 ASN B C 1
ATOM 3892 O O . ASN B 1 168 ? -14.844 12.6 1.738 1 88.03 168 ASN B O 1
ATOM 3896 N N . ILE B 1 169 ? -13.848 13.645 3.445 1 95.36 169 ILE B N 1
ATOM 3897 C CA . ILE B 1 169 ? -14.833 14.721 3.448 1 95.36 169 ILE B CA 1
ATOM 3898 C C . ILE B 1 169 ? -14.704 15.542 2.167 1 95.36 169 ILE B C 1
ATOM 3900 O O . ILE B 1 169 ? -15.708 15.952 1.58 1 95.36 169 ILE B O 1
ATOM 3904 N N . ARG B 1 170 ? -13.484 15.702 1.696 1 95.97 170 ARG B N 1
ATOM 3905 C CA . ARG B 1 170 ? -13.283 16.425 0.444 1 95.97 170 ARG B CA 1
ATOM 3906 C C . ARG B 1 170 ? -13.904 15.673 -0.728 1 95.97 170 ARG B C 1
ATOM 3908 O O . ARG B 1 170 ? -14.547 16.277 -1.589 1 95.97 170 ARG B O 1
ATOM 3915 N N . TYR B 1 171 ? -13.773 14.391 -0.739 1 86.94 171 TYR B N 1
ATOM 3916 C CA . TYR B 1 171 ? -14.389 13.592 -1.792 1 86.94 171 TYR B CA 1
ATOM 3917 C C . TYR B 1 171 ? -15.904 13.755 -1.786 1 86.94 171 TYR B C 1
ATOM 3919 O O . TYR B 1 171 ? -16.527 13.875 -2.844 1 86.94 171 TYR B O 1
ATOM 3927 N N . PHE B 1 172 ? -16.477 13.785 -0.565 1 91.67 172 PHE B N 1
ATOM 3928 C CA . PHE B 1 172 ? -17.913 13.977 -0.394 1 91.67 172 PHE B CA 1
ATOM 3929 C C . PHE B 1 172 ? -18.331 15.37 -0.849 1 91.67 172 PHE B C 1
ATOM 3931 O O . PHE B 1 172 ? -19.308 15.521 -1.585 1 91.67 172 PHE B O 1
ATOM 3938 N N . LEU B 1 173 ? -17.518 16.337 -0.553 1 95.92 173 LEU B N 1
ATOM 3939 C CA . LEU B 1 173 ? -17.792 17.722 -0.918 1 95.92 173 LEU B CA 1
ATOM 3940 C C . LEU B 1 173 ? -17.799 17.895 -2.433 1 95.92 173 LEU B C 1
ATOM 3942 O O . LEU B 1 173 ? -18.582 18.682 -2.969 1 95.92 173 LEU B O 1
ATOM 3946 N N . ASP B 1 174 ? -17.065 17.185 -3.08 1 92.17 174 ASP B N 1
ATOM 3947 C CA . ASP B 1 174 ? -16.91 17.326 -4.525 1 92.17 174 ASP B CA 1
ATOM 3948 C C . ASP B 1 174 ? -18.169 16.871 -5.259 1 92.17 174 ASP B C 1
ATOM 3950 O O . ASP B 1 174 ? -18.386 17.238 -6.415 1 92.17 174 ASP B O 1
ATOM 3954 N N . VAL B 1 175 ? -19.014 16.132 -4.55 1 90.41 175 VAL B N 1
ATOM 3955 C CA . VAL B 1 175 ? -20.188 15.621 -5.251 1 90.41 175 VAL B CA 1
ATOM 3956 C C . VAL B 1 175 ? -21.456 16.186 -4.617 1 90.41 175 VAL B C 1
ATOM 3958 O O . VAL B 1 175 ? -22.564 15.925 -5.091 1 90.41 175 VAL B O 1
ATOM 3961 N N . LEU B 1 176 ? -21.298 16.909 -3.526 1 93 176 LEU B N 1
ATOM 3962 C CA . LEU B 1 176 ? -22.44 17.458 -2.803 1 93 176 LEU B CA 1
ATOM 3963 C C . LEU B 1 176 ? -23.019 18.664 -3.535 1 93 176 LEU B C 1
ATOM 3965 O O . LEU B 1 176 ? -22.389 19.722 -3.591 1 93 176 LEU B O 1
ATOM 3969 N N . PRO B 1 177 ? -24.206 18.506 -4.128 1 91.63 177 PRO B N 1
ATOM 3970 C CA . PRO B 1 177 ? -24.773 19.606 -4.911 1 91.63 177 PRO B CA 1
ATOM 3971 C C . PRO B 1 177 ? -25.324 20.73 -4.036 1 91.63 177 PRO B C 1
ATOM 3973 O O . PRO B 1 177 ? -25.384 21.883 -4.47 1 91.63 177 PRO B O 1
ATOM 3976 N N . ASP B 1 178 ? -25.815 20.424 -2.855 1 90.15 178 ASP B N 1
ATOM 3977 C CA . ASP B 1 178 ? -26.405 21.407 -1.951 1 90.15 178 ASP B CA 1
ATOM 3978 C C . ASP B 1 178 ? -25.335 22.326 -1.365 1 90.15 178 ASP B C 1
ATOM 3980 O O . ASP B 1 178 ? -24.611 21.937 -0.447 1 90.15 178 ASP B O 1
ATOM 3984 N N . GLN B 1 179 ? -25.302 23.504 -1.727 1 89.66 179 GLN B N 1
ATOM 3985 C CA . GLN B 1 179 ? -24.269 24.46 -1.342 1 89.66 179 GLN B CA 1
ATOM 3986 C C . GLN B 1 179 ? -24.358 24.798 0.144 1 89.66 179 GLN B C 1
ATOM 3988 O O . GLN B 1 179 ? -23.337 25.027 0.796 1 89.66 179 GLN B O 1
ATOM 3993 N N . SER B 1 180 ? -25.566 24.835 0.618 1 88.68 180 SER B N 1
ATOM 3994 C CA . SER B 1 180 ? -25.733 25.13 2.037 1 88.68 180 SER B CA 1
ATOM 3995 C C . SER B 1 180 ? -25.116 24.038 2.905 1 88.68 180 SER B C 1
ATOM 3997 O O . SER B 1 180 ? -24.485 24.329 3.923 1 88.68 180 SER B O 1
ATOM 3999 N N . LYS B 1 181 ? -25.261 22.794 2.518 1 88.87 181 LYS B N 1
ATOM 4000 C CA . LYS B 1 181 ? -24.668 21.676 3.245 1 88.87 181 LYS B CA 1
ATOM 4001 C C . LYS B 1 181 ? -23.15 21.663 3.091 1 88.87 181 LYS B C 1
ATOM 4003 O O . LYS B 1 181 ? -22.427 21.346 4.038 1 88.87 181 LYS B O 1
ATOM 4008 N N . ALA B 1 182 ? -22.784 22.097 1.895 1 94.93 182 ALA B N 1
ATOM 4009 C CA . ALA B 1 182 ? -21.347 22.112 1.638 1 94.93 182 ALA B CA 1
ATOM 4010 C C . ALA B 1 182 ? -20.643 23.143 2.516 1 94.93 182 ALA B C 1
ATOM 4012 O O . ALA B 1 182 ? -19.498 22.94 2.926 1 94.93 182 ALA B O 1
ATOM 4013 N N . GLU B 1 183 ? -21.278 24.197 2.844 1 95.93 183 GLU B N 1
ATOM 4014 C CA . GLU B 1 183 ? -20.681 25.305 3.583 1 95.93 183 GLU B CA 1
ATOM 4015 C C . GLU B 1 183 ? -20.247 24.868 4.979 1 95.93 183 GLU B C 1
ATOM 4017 O O . GLU B 1 183 ? -19.215 25.317 5.483 1 95.93 183 GLU B O 1
ATOM 4022 N N . LYS B 1 184 ? -20.997 24.071 5.584 1 94.75 184 LYS B N 1
ATOM 4023 C CA . LYS B 1 184 ? -20.639 23.645 6.934 1 94.75 184 LYS B CA 1
ATOM 4024 C C . LYS B 1 184 ? -19.35 22.829 6.929 1 94.75 184 LYS B C 1
ATOM 4026 O O . LYS B 1 184 ? -18.533 22.943 7.845 1 94.75 184 LYS B O 1
ATOM 4031 N N . TYR B 1 185 ? -19.164 22.021 5.912 1 96.83 185 TYR B N 1
ATOM 4032 C CA . TYR B 1 185 ? -17.942 21.23 5.82 1 96.83 185 TYR B CA 1
ATOM 4033 C C . TYR B 1 185 ? -16.749 22.108 5.465 1 96.83 185 TYR B C 1
ATOM 4035 O O . TYR B 1 185 ? -15.655 21.927 6.004 1 96.83 185 TYR B O 1
ATOM 4043 N N . TRP B 1 186 ? -17.001 23.083 4.598 1 97.3 186 TRP B N 1
ATOM 4044 C CA . TRP B 1 186 ? -15.938 24.028 4.272 1 97.3 186 TRP B CA 1
ATOM 4045 C C . TRP B 1 186 ? -15.509 24.812 5.508 1 97.3 186 TRP B C 1
ATOM 4047 O O . TRP B 1 186 ? -14.315 25.02 5.735 1 97.3 186 TRP B O 1
ATOM 4057 N N . LYS B 1 187 ? -16.487 25.198 6.25 1 96.86 187 LYS B N 1
ATOM 4058 C CA . LYS B 1 187 ? -16.182 25.919 7.483 1 96.86 187 LYS B CA 1
ATOM 4059 C C . LYS B 1 187 ? -15.381 25.047 8.446 1 96.86 187 LYS B C 1
ATOM 4061 O O . LYS B 1 187 ? -14.403 25.506 9.039 1 96.86 187 LYS B O 1
ATOM 4066 N N . TRP B 1 188 ? -15.793 23.849 8.604 1 97.34 188 TRP B N 1
ATOM 4067 C CA . TRP B 1 188 ? -15.107 22.918 9.494 1 97.34 188 TRP B CA 1
ATOM 4068 C C . TRP B 1 188 ? -13.656 22.724 9.065 1 97.34 188 TRP B C 1
ATOM 4070 O O . TRP B 1 188 ? -12.744 22.787 9.892 1 97.34 188 TRP B O 1
ATOM 4080 N N . ILE B 1 189 ? -13.425 22.495 7.75 1 98 189 ILE B N 1
ATOM 4081 C CA . ILE B 1 189 ? -12.076 22.314 7.225 1 98 189 ILE B CA 1
ATOM 4082 C C . ILE B 1 189 ? -11.249 23.571 7.482 1 98 189 ILE B C 1
ATOM 4084 O O . ILE B 1 189 ? -10.139 23.493 8.015 1 98 189 ILE B O 1
ATOM 4088 N N . ASN B 1 190 ? -11.827 24.717 7.176 1 97.43 190 ASN B N 1
ATOM 4089 C CA . ASN B 1 190 ? -11.114 25.981 7.321 1 97.43 190 ASN B CA 1
ATOM 4090 C C . ASN B 1 190 ? -10.76 26.261 8.779 1 97.43 190 ASN B C 1
ATOM 4092 O O . ASN B 1 190 ? -9.661 26.732 9.076 1 97.43 190 ASN B O 1
ATOM 4096 N N . ASP B 1 191 ? -11.715 26 9.657 1 97.51 191 ASP B N 1
ATOM 4097 C CA . ASP B 1 191 ? -11.459 26.217 11.078 1 97.51 191 ASP B CA 1
ATOM 4098 C C . ASP B 1 191 ? -10.292 25.36 11.562 1 97.51 191 ASP B C 1
ATOM 4100 O O . ASP B 1 191 ? -9.449 25.827 12.331 1 97.51 191 ASP B O 1
ATOM 4104 N N . ASN B 1 192 ? -10.234 24.144 11.16 1 98.18 192 ASN B N 1
ATOM 4105 C CA . ASN B 1 192 ? -9.141 23.259 11.544 1 98.18 192 ASN B CA 1
ATOM 4106 C C . ASN B 1 192 ? -7.818 23.698 10.922 1 98.18 192 ASN B C 1
ATOM 4108 O O . ASN B 1 192 ? -6.772 23.637 11.569 1 98.18 192 ASN B O 1
ATOM 4112 N N . VAL B 1 193 ? -7.858 24.136 9.638 1 98.08 193 VAL B N 1
ATOM 4113 C CA . VAL B 1 193 ? -6.662 24.635 8.967 1 98.08 193 VAL B CA 1
ATOM 4114 C C . VAL B 1 193 ? -6.095 25.824 9.739 1 98.08 193 VAL B C 1
ATOM 4116 O O . VAL B 1 193 ? -4.909 25.842 10.078 1 98.08 193 VAL B O 1
ATOM 4119 N N . LEU B 1 194 ? -6.936 26.796 10.031 1 97.63 194 LEU B N 1
ATOM 4120 C CA . LEU B 1 194 ? -6.508 28.012 10.714 1 97.63 194 LEU B CA 1
ATOM 4121 C C . LEU B 1 194 ? -5.946 27.69 12.095 1 97.63 194 LEU B C 1
ATOM 4123 O O . LEU B 1 194 ? -4.923 28.248 12.499 1 97.63 194 LEU B O 1
ATOM 4127 N N . HIS B 1 195 ? -6.611 26.799 12.726 1 96.73 195 HIS B N 1
ATOM 4128 C CA . HIS B 1 195 ? -6.166 26.434 14.066 1 96.73 195 HIS B CA 1
ATOM 4129 C C . HIS B 1 195 ? -4.814 25.73 14.025 1 96.73 195 HIS B C 1
ATOM 4131 O O . HIS B 1 195 ? -3.94 26.007 14.85 1 96.73 195 HIS B O 1
ATOM 4137 N N . MET B 1 196 ? -4.615 24.815 13.123 1 96.14 196 MET B N 1
ATOM 4138 C CA . MET B 1 196 ? -3.356 24.095 12.957 1 96.14 196 MET B CA 1
ATOM 4139 C C . MET B 1 196 ? -2.208 25.061 12.683 1 96.14 196 MET B C 1
ATOM 4141 O O . MET B 1 196 ? -1.135 24.94 13.276 1 96.14 196 MET B O 1
ATOM 4145 N N . VAL B 1 197 ? -2.428 26.024 11.817 1 97.18 197 VAL B N 1
ATOM 4146 C CA . VAL B 1 197 ? -1.405 26.984 11.416 1 97.18 197 VAL B CA 1
ATOM 4147 C C . VAL B 1 197 ? -1.043 27.879 12.6 1 97.18 197 VAL B C 1
ATOM 4149 O O . VAL B 1 197 ? 0.127 28.212 12.799 1 97.18 197 VAL B O 1
ATOM 4152 N N . LYS B 1 198 ? -2.02 28.152 13.358 1 97 198 LYS B N 1
ATOM 4153 C CA . LYS B 1 198 ? -1.808 29.098 14.45 1 97 198 LYS B CA 1
ATOM 4154 C C . LYS B 1 198 ? -1.183 28.41 15.66 1 97 198 LYS B C 1
ATOM 4156 O O . LYS B 1 198 ? -0.319 28.981 16.327 1 97 198 LYS B O 1
ATOM 4161 N N . TYR B 1 199 ? -1.567 27.171 15.955 1 96.34 199 TYR B N 1
ATOM 4162 C CA . TYR B 1 199 ? -1.267 26.647 17.282 1 96.34 199 TYR B CA 1
ATOM 4163 C C . TYR B 1 199 ? -0.418 25.384 17.191 1 96.34 199 TYR B C 1
ATOM 4165 O O . TYR B 1 199 ? 0.172 24.952 18.184 1 96.34 199 TYR B O 1
ATOM 4173 N N . ASN B 1 200 ? -0.32 24.768 16.074 1 96.37 200 ASN B N 1
ATOM 4174 C CA . ASN B 1 200 ? 0.32 23.459 16.006 1 96.37 200 ASN B CA 1
ATOM 4175 C C . ASN B 1 200 ? 1.482 23.453 15.018 1 96.37 200 ASN B C 1
ATOM 4177 O O . ASN B 1 200 ? 2.051 22.399 14.727 1 96.37 200 ASN B O 1
ATOM 4181 N N . MET B 1 201 ? 1.835 24.521 14.483 1 97.08 201 MET B N 1
ATOM 4182 C CA . MET B 1 201 ? 2.893 24.623 13.481 1 97.08 201 MET B CA 1
ATOM 4183 C C . MET B 1 201 ? 4.209 25.048 14.122 1 97.08 201 MET B C 1
ATOM 4185 O O . MET B 1 201 ? 4.233 25.947 14.964 1 97.08 201 MET B O 1
ATOM 4189 N N . CYS B 1 202 ? 5.303 24.364 13.845 1 96.69 202 CYS B N 1
ATOM 4190 C CA . CYS B 1 202 ? 6.658 24.822 14.132 1 96.69 202 CYS B CA 1
ATOM 4191 C C . CYS B 1 202 ? 7.41 25.14 12.845 1 96.69 202 CYS B C 1
ATOM 4193 O O . CYS B 1 202 ? 7.559 24.277 11.978 1 96.69 202 CYS B O 1
ATOM 4195 N N . ASP B 1 203 ? 7.771 26.276 12.686 1 95.2 203 ASP B N 1
ATOM 4196 C CA . ASP B 1 203 ? 8.52 26.73 11.518 1 95.2 203 ASP B CA 1
ATOM 4197 C C . ASP B 1 203 ? 9.653 27.67 11.924 1 95.2 203 ASP B C 1
ATOM 4199 O O . ASP B 1 203 ? 9.911 28.668 11.248 1 95.2 203 ASP B O 1
ATOM 4203 N N . ASP B 1 204 ? 10.286 27.338 12.955 1 87.83 204 ASP B N 1
ATOM 4204 C CA . ASP B 1 204 ? 11.328 28.186 13.526 1 87.83 204 ASP B CA 1
ATOM 4205 C C . ASP B 1 204 ? 12.541 28.263 12.601 1 87.83 204 ASP B C 1
ATOM 4207 O O . ASP B 1 204 ? 12.869 27.292 11.917 1 87.83 204 ASP B O 1
ATOM 4211 N N . ILE B 1 205 ? 13.226 29.351 12.609 1 78.35 205 ILE B N 1
ATOM 4212 C CA . ILE B 1 205 ? 14.528 29.553 11.982 1 78.35 205 ILE B CA 1
ATOM 4213 C C . ILE B 1 205 ? 15.621 29.542 13.048 1 78.35 205 ILE B C 1
ATOM 4215 O O . ILE B 1 205 ? 15.708 30.46 13.867 1 78.35 205 ILE B O 1
ATOM 4219 N N . SER B 1 206 ? 16.359 28.352 13.024 1 80.54 206 SER B N 1
ATOM 4220 C CA . SER B 1 206 ? 16.517 27.212 12.127 1 80.54 206 SER B CA 1
ATOM 4221 C C . SER B 1 206 ? 15.524 26.104 12.462 1 80.54 206 SER B C 1
ATOM 4223 O O . SER B 1 206 ? 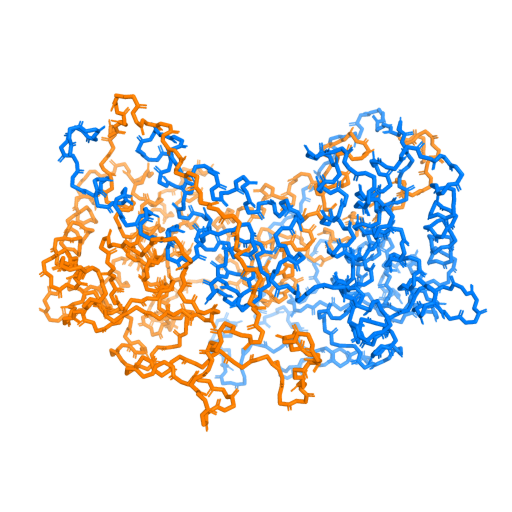15.017 26.035 13.584 1 80.54 206 SER B O 1
ATOM 4225 N N . ILE B 1 207 ? 15.151 25.36 11.58 1 87.82 207 ILE B N 1
ATOM 4226 C CA . ILE B 1 207 ? 14.181 24.277 11.697 1 87.82 207 ILE B CA 1
ATOM 4227 C C . ILE B 1 207 ? 14.67 23.255 12.72 1 87.82 207 ILE B C 1
ATOM 4229 O O . ILE B 1 207 ? 13.874 22.492 13.275 1 87.82 207 ILE B O 1
ATOM 4233 N N . SER B 1 208 ? 15.972 23.29 13.096 1 76.93 208 SER B N 1
ATOM 4234 C CA . SER B 1 208 ? 16.574 22.39 14.075 1 76.93 208 SER B CA 1
ATOM 4235 C C . SER B 1 208 ? 16.024 22.648 15.474 1 76.93 208 SER B C 1
ATOM 4237 O O . SER B 1 208 ? 16.213 21.835 16.381 1 76.93 208 SER B O 1
ATOM 4239 N N . LYS B 1 209 ? 15.354 23.806 15.709 1 87.62 209 LYS B N 1
ATOM 4240 C CA . LYS B 1 209 ? 14.731 24.123 16.99 1 87.62 209 LYS B CA 1
ATOM 4241 C C . LYS B 1 209 ? 13.432 23.344 17.178 1 87.62 209 LYS B C 1
ATOM 4243 O O . LYS B 1 209 ? 12.901 23.271 18.288 1 87.62 209 LYS B O 1
ATOM 4248 N N . CYS B 1 210 ? 12.926 22.872 16.028 1 90.12 210 CYS B N 1
ATOM 4249 C CA . CYS B 1 210 ? 11.732 22.036 16.086 1 90.12 210 CYS B CA 1
ATOM 4250 C C . CYS B 1 210 ? 12.096 20.585 16.376 1 90.12 210 CYS B C 1
ATOM 4252 O O . CYS B 1 210 ? 13.085 20.071 15.85 1 90.12 210 CYS B O 1
ATOM 4254 N N . ASN B 1 211 ? 11.459 19.99 17.287 1 88.13 211 ASN B N 1
ATOM 4255 C CA . ASN B 1 211 ? 11.633 18.567 17.559 1 88.13 211 ASN B CA 1
ATOM 4256 C C . ASN B 1 211 ? 11.112 17.709 16.41 1 88.13 211 ASN B C 1
ATOM 4258 O O . ASN B 1 211 ? 9.902 17.524 16.267 1 88.13 211 ASN B O 1
ATOM 4262 N N . ILE B 1 212 ? 12.006 17.248 15.557 1 85.3 212 ILE B N 1
ATOM 4263 C CA . ILE B 1 212 ? 11.675 16.409 14.41 1 85.3 212 ILE B CA 1
ATOM 4264 C C . ILE B 1 212 ? 12.306 15.03 14.581 1 85.3 212 ILE B C 1
ATOM 4266 O O . ILE B 1 212 ? 13.488 14.918 14.915 1 85.3 212 ILE B O 1
ATOM 4270 N N . THR B 1 213 ? 11.533 14.01 14.404 1 79.85 213 THR B N 1
ATOM 4271 C CA . THR B 1 213 ? 12.051 12.659 14.585 1 79.85 213 THR B CA 1
ATOM 4272 C C . THR B 1 213 ? 12.385 12.023 13.239 1 79.85 213 THR B C 1
ATOM 4274 O O . THR B 1 213 ? 11.67 12.224 12.256 1 79.85 213 THR B O 1
ATOM 4277 N N . PHE B 1 214 ? 13.484 11.372 13.226 1 73.77 214 PHE B N 1
ATOM 4278 C CA . PHE B 1 214 ? 13.947 10.6 12.079 1 73.77 214 PHE B CA 1
ATOM 4279 C C . PHE B 1 214 ? 14.237 9.158 12.478 1 73.77 214 PHE B C 1
ATOM 4281 O O . PHE B 1 214 ? 14.789 8.905 13.551 1 73.77 214 PHE B O 1
ATOM 4288 N N . LYS B 1 215 ? 13.761 8.261 11.737 1 62.59 215 LYS B N 1
ATOM 4289 C CA . LYS B 1 215 ? 13.99 6.861 12.084 1 62.59 215 LYS B CA 1
ATOM 4290 C C . LYS B 1 215 ? 15.398 6.422 11.691 1 62.59 215 LYS B C 1
ATOM 4292 O O . LYS B 1 215 ? 16.031 5.638 12.403 1 62.59 215 LYS B O 1
ATOM 4297 N N . ASP B 1 216 ? 15.913 6.936 10.599 1 57.15 216 ASP B N 1
ATOM 4298 C CA . ASP B 1 216 ? 17.234 6.545 10.116 1 57.15 216 ASP B CA 1
ATOM 4299 C C . ASP B 1 216 ? 18.198 7.729 10.133 1 57.15 216 ASP B C 1
ATOM 4301 O O . ASP B 1 216 ? 19.074 7.835 9.272 1 57.15 216 ASP B O 1
ATOM 4305 N N . GLY B 1 217 ? 17.895 8.561 11.08 1 60.17 217 GLY B N 1
ATOM 4306 C CA . GLY B 1 217 ? 18.718 9.758 11.145 1 60.17 217 GLY B CA 1
ATOM 4307 C C . GLY B 1 217 ? 18.229 10.869 10.236 1 60.17 217 GLY B C 1
ATOM 4308 O O . GLY B 1 217 ? 17.469 10.621 9.298 1 60.17 217 GLY B O 1
ATOM 4309 N N . PRO B 1 218 ? 18.618 12.032 10.579 1 64.46 218 PRO B N 1
ATOM 4310 C CA . PRO B 1 218 ? 18.187 13.174 9.77 1 64.46 218 PRO B CA 1
ATOM 4311 C C . PRO B 1 218 ? 18.73 13.126 8.343 1 64.46 218 PRO B C 1
ATOM 4313 O O . PRO B 1 218 ? 19.768 12.506 8.095 1 64.46 218 PRO B O 1
ATOM 4316 N N . PRO B 1 219 ? 17.912 13.732 7.507 1 65.76 219 PRO B N 1
ATOM 4317 C CA . PRO B 1 219 ? 18.445 13.824 6.146 1 65.76 219 PRO B CA 1
ATOM 4318 C C . PRO B 1 219 ? 19.789 14.546 6.086 1 65.76 219 PRO B C 1
ATOM 4320 O O . PRO B 1 219 ? 20.072 15.402 6.927 1 65.76 219 PRO B O 1
ATOM 4323 N N . TYR B 1 220 ? 20.586 14.128 5.131 1 58.43 220 TYR B N 1
ATOM 4324 C CA . TYR B 1 220 ? 21.942 14.646 4.983 1 58.43 220 TYR B CA 1
ATOM 4325 C C . TYR B 1 220 ? 21.924 16.089 4.494 1 58.43 220 TYR B C 1
ATOM 4327 O O . TYR B 1 220 ? 22.84 16.862 4.787 1 58.43 220 TYR B O 1
ATOM 4335 N N . TYR B 1 221 ? 20.963 16.396 3.767 1 63.36 221 TYR B N 1
ATOM 4336 C CA . TYR B 1 221 ? 21.008 17.691 3.097 1 63.36 221 TYR B CA 1
ATOM 4337 C C . TYR B 1 221 ? 20.31 18.76 3.928 1 63.36 221 TYR B C 1
ATOM 4339 O O . TYR B 1 221 ? 20.947 19.71 4.39 1 63.36 221 TYR B O 1
ATOM 4347 N N . ASN B 1 222 ? 19.049 18.831 3.846 1 70.4 222 ASN B N 1
ATOM 4348 C CA . ASN B 1 222 ? 18.391 19.924 4.554 1 70.4 222 ASN B CA 1
ATOM 4349 C C . ASN B 1 222 ? 17.087 19.467 5.201 1 70.4 222 ASN B C 1
ATOM 4351 O O . ASN B 1 222 ? 16.35 18.665 4.625 1 70.4 222 ASN B O 1
ATOM 4355 N N . ILE B 1 223 ? 16.993 19.886 6.453 1 80.95 223 ILE B N 1
ATOM 4356 C CA . ILE B 1 223 ? 15.725 19.766 7.163 1 80.95 223 ILE B CA 1
ATOM 4357 C C . ILE B 1 223 ? 14.906 21.042 6.977 1 80.95 223 ILE B C 1
ATOM 4359 O O . ILE B 1 223 ? 15.452 22.147 7.008 1 80.95 223 ILE B O 1
ATOM 4363 N N . SER B 1 224 ? 13.667 20.84 6.68 1 88.95 224 SER B N 1
ATOM 4364 C CA . SER B 1 224 ? 12.831 22.009 6.429 1 88.95 224 SER B CA 1
ATOM 4365 C C . SER B 1 224 ? 11.537 21.946 7.233 1 88.95 224 SER B C 1
ATOM 4367 O O . SER B 1 224 ? 11.134 20.872 7.687 1 88.95 224 SER B O 1
ATOM 4369 N N . GLY B 1 225 ? 11.025 23.133 7.498 1 92.79 225 GLY B N 1
ATOM 4370 C CA . GLY B 1 225 ? 9.668 23.266 8.001 1 92.79 225 GLY B CA 1
ATOM 4371 C C . GLY B 1 225 ? 8.685 23.74 6.948 1 92.79 225 GLY B C 1
ATOM 4372 O O . GLY B 1 225 ? 9.055 23.935 5.788 1 92.79 225 GLY B O 1
ATOM 4373 N N . PRO B 1 226 ? 7.442 23.958 7.373 1 96.66 226 PRO B N 1
ATOM 4374 C CA . PRO B 1 226 ? 6.892 23.757 8.716 1 96.66 226 PRO B CA 1
ATOM 4375 C C . PRO B 1 226 ? 6.605 22.289 9.022 1 96.66 226 PRO B C 1
ATOM 4377 O O . PRO B 1 226 ? 6.435 21.485 8.102 1 96.66 226 PRO B O 1
ATOM 4380 N N . VAL B 1 227 ? 6.666 21.964 10.33 1 96.16 227 VAL B N 1
ATOM 4381 C CA . VAL B 1 227 ? 6.309 20.625 10.787 1 96.16 227 VAL B CA 1
ATOM 4382 C C . VAL B 1 227 ? 5.148 20.709 11.775 1 96.16 227 VAL B C 1
ATOM 4384 O O . VAL B 1 227 ? 4.893 21.767 12.355 1 96.16 227 VAL B O 1
ATOM 4387 N N . PHE B 1 228 ? 4.407 19.659 11.909 1 97.03 228 PHE B N 1
ATOM 4388 C CA . PHE B 1 228 ? 3.173 19.615 12.684 1 97.03 228 PHE B CA 1
ATOM 4389 C C . PHE B 1 228 ? 3.149 18.394 13.596 1 97.03 228 PHE B C 1
ATOM 4391 O O . PHE B 1 228 ? 3.774 17.375 13.294 1 97.03 228 PHE B O 1
ATOM 4398 N N . SER B 1 229 ? 2.364 18.495 14.701 1 94.26 229 SER B N 1
ATOM 4399 C CA . SER B 1 229 ? 2.165 17.398 15.642 1 94.26 229 SER B CA 1
ATOM 4400 C C . SER B 1 229 ? 0.81 16.731 15.435 1 94.26 229 SER B C 1
ATOM 4402 O O . SER B 1 229 ? -0.021 17.224 14.669 1 94.26 229 SER B O 1
ATOM 4404 N N . GLY B 1 230 ? 0.612 15.672 16.107 1 93.56 230 GLY B N 1
ATOM 4405 C CA . GLY B 1 230 ? -0.575 14.855 15.908 1 93.56 230 GLY B CA 1
ATOM 4406 C C . GLY B 1 230 ? -1.845 15.517 16.409 1 93.56 230 GLY B C 1
ATOM 4407 O O . GLY B 1 230 ? -2.92 15.318 15.841 1 93.56 230 GLY B O 1
ATOM 4408 N N . ASN B 1 231 ? -1.689 16.347 17.433 1 93.5 231 ASN B N 1
ATOM 4409 C CA . ASN B 1 231 ? -2.838 17.051 17.993 1 93.5 231 ASN B CA 1
ATOM 4410 C C . ASN B 1 231 ? -3.095 18.369 17.267 1 93.5 231 ASN B C 1
ATOM 4412 O O . ASN B 1 231 ? -2.373 19.346 17.47 1 93.5 231 ASN B O 1
ATOM 4416 N N . TRP B 1 232 ? -4.16 18.403 16.469 1 96.1 232 TRP B N 1
ATOM 4417 C CA . TRP B 1 232 ? -4.457 19.577 15.655 1 96.1 232 TRP B CA 1
ATOM 4418 C C . TRP B 1 232 ? -4.728 20.794 16.533 1 96.1 232 TRP B C 1
ATOM 4420 O O . TRP B 1 232 ? -4.612 21.935 16.078 1 96.1 232 TRP B O 1
ATOM 4430 N N . ASN B 1 233 ? -5.083 20.533 17.794 1 92 233 ASN B N 1
ATOM 4431 C CA . ASN B 1 233 ? -5.367 21.621 18.724 1 92 233 ASN B CA 1
ATOM 4432 C C . ASN B 1 233 ? -4.084 22.259 19.248 1 92 233 ASN B C 1
ATOM 4434 O O . ASN B 1 233 ? -4.117 23.351 19.818 1 92 233 ASN B O 1
ATOM 4438 N N . GLY B 1 234 ? -2.966 21.595 19.05 1 91.45 234 GLY B N 1
ATOM 4439 C CA . GLY B 1 234 ? -1.7 22.122 19.535 1 91.45 234 GLY B CA 1
ATOM 4440 C C . GLY B 1 234 ? -1.556 22.034 21.043 1 91.45 234 GLY B C 1
ATOM 4441 O O . GLY B 1 234 ? -2.37 21.397 21.714 1 91.45 234 GLY B O 1
ATOM 4442 N N . PRO B 1 235 ? -0.51 22.579 21.568 1 93.95 235 PRO B N 1
ATOM 4443 C CA . PRO B 1 235 ? 0.627 23.153 20.844 1 93.95 235 PRO B CA 1
ATOM 4444 C C . PRO B 1 235 ? 1.478 22.093 20.149 1 93.95 235 PRO B C 1
ATOM 4446 O O . PRO B 1 235 ? 1.32 20.898 20.412 1 93.95 235 PRO B O 1
ATOM 4449 N N . PHE B 1 236 ? 2.379 22.547 19.252 1 94.81 236 PHE B N 1
ATOM 4450 C CA . PHE B 1 236 ? 3.333 21.667 18.589 1 94.81 236 PHE B CA 1
ATOM 4451 C C . PHE B 1 236 ? 4.22 20.963 19.61 1 94.81 236 PHE B C 1
ATOM 4453 O O . PHE B 1 236 ? 4.681 21.582 20.57 1 94.81 236 PHE B O 1
ATOM 4460 N N . THR B 1 237 ? 4.463 19.665 19.424 1 91.81 237 THR B N 1
ATOM 4461 C CA . THR B 1 237 ? 5.361 18.916 20.297 1 91.81 237 THR B CA 1
ATOM 4462 C C . THR B 1 237 ? 6.439 18.206 19.483 1 91.81 237 THR B C 1
ATOM 4464 O O . THR B 1 237 ? 7.631 18.35 19.763 1 91.81 237 THR B O 1
ATOM 4467 N N . VAL B 1 238 ? 6.068 17.474 18.444 1 90.7 238 VAL B N 1
ATOM 4468 C CA . VAL B 1 238 ? 7.032 16.671 17.699 1 90.7 238 VAL B CA 1
ATOM 4469 C C . VAL B 1 238 ? 6.566 16.514 16.254 1 90.7 238 VAL B C 1
ATOM 4471 O O . VAL B 1 238 ? 5.377 16.309 15.997 1 90.7 238 VAL B O 1
ATOM 4474 N N . GLY B 1 239 ? 7.466 16.759 15.355 1 90.21 239 GLY B N 1
ATOM 4475 C CA . GLY B 1 239 ? 7.228 16.477 13.949 1 90.21 239 GLY B CA 1
ATOM 4476 C C . GLY B 1 239 ? 7.692 15.094 13.53 1 90.21 239 GLY B C 1
ATOM 4477 O O . GLY B 1 239 ? 8.801 14.677 13.87 1 90.21 239 GLY B O 1
ATOM 4478 N N . ALA B 1 240 ? 6.901 14.33 12.831 1 88.91 240 ALA B N 1
ATOM 4479 C CA . ALA B 1 240 ? 7.174 12.988 12.323 1 88.91 240 ALA B CA 1
ATOM 4480 C C . ALA B 1 240 ? 6.349 12.695 11.074 1 88.91 240 ALA B C 1
ATOM 4482 O O . ALA B 1 240 ? 5.448 13.462 10.723 1 88.91 240 ALA B O 1
ATOM 4483 N N . PRO B 1 241 ? 6.569 11.662 10.403 1 88.72 241 PRO B N 1
ATOM 4484 C CA . PRO B 1 241 ? 5.947 11.424 9.098 1 88.72 241 PRO B CA 1
ATOM 4485 C C . PRO B 1 241 ? 4.427 11.31 9.182 1 88.72 241 PRO B C 1
ATOM 4487 O O . PRO B 1 241 ? 3.715 11.867 8.343 1 88.72 241 PRO B O 1
ATOM 4490 N N . MET B 1 242 ? 3.91 10.635 10.215 1 91.44 242 MET B N 1
ATOM 4491 C CA . MET B 1 242 ? 2.479 10.352 10.272 1 91.44 242 MET B CA 1
ATOM 4492 C C . MET B 1 242 ? 1.682 11.626 10.532 1 91.44 242 MET B C 1
ATOM 4494 O O . MET B 1 242 ? 0.681 11.885 9.862 1 91.44 242 MET B O 1
ATOM 4498 N N . GLN B 1 243 ? 2.151 12.347 11.518 1 93.53 243 GLN B N 1
ATOM 4499 C CA . GLN B 1 243 ? 1.436 13.578 11.839 1 93.53 243 GLN B CA 1
ATOM 4500 C C . GLN B 1 243 ? 1.596 14.613 10.73 1 93.53 243 GLN B C 1
ATOM 4502 O O . GLN B 1 243 ? 0.678 15.391 10.463 1 93.53 243 GLN B O 1
ATOM 4507 N N . GLN B 1 244 ? 2.726 14.582 10.025 1 96.1 244 GLN B N 1
ATOM 4508 C CA . GLN B 1 244 ? 2.922 15.443 8.863 1 96.1 244 GLN B CA 1
ATOM 4509 C C . GLN B 1 244 ? 1.942 15.093 7.748 1 96.1 244 GLN B C 1
ATOM 4511 O O . GLN B 1 244 ? 1.409 15.983 7.081 1 96.1 244 GLN B O 1
ATOM 4516 N N . THR B 1 245 ? 1.732 13.851 7.547 1 95.23 245 THR B N 1
ATOM 4517 C CA . THR B 1 245 ? 0.785 13.38 6.542 1 95.23 245 THR B CA 1
ATOM 4518 C C . THR B 1 245 ? -0.633 13.829 6.883 1 95.23 245 THR B C 1
ATOM 4520 O O . THR B 1 245 ? -1.377 14.272 6.006 1 95.23 245 THR B O 1
ATOM 4523 N N . SER B 1 246 ? -0.975 13.684 8.137 1 97.21 246 SER B N 1
ATOM 4524 C CA . SER B 1 246 ? -2.293 14.103 8.601 1 97.21 246 SER B CA 1
ATOM 4525 C C . SER B 1 246 ? -2.527 15.586 8.334 1 97.21 246 SER B C 1
ATOM 4527 O O . SER B 1 246 ? -3.597 15.975 7.859 1 97.21 246 SER B O 1
ATOM 4529 N N . ALA B 1 247 ? -1.543 16.386 8.6 1 98.2 247 ALA B N 1
ATOM 4530 C CA . ALA B 1 247 ? -1.637 17.82 8.343 1 98.2 247 ALA B CA 1
ATOM 4531 C C . ALA B 1 247 ? -1.774 18.102 6.849 1 98.2 247 ALA B C 1
ATOM 4533 O O . ALA B 1 247 ? -2.599 18.921 6.439 1 98.2 247 ALA B O 1
ATOM 4534 N N . LEU B 1 248 ? -0.983 17.437 6.069 1 98.07 248 LEU B N 1
ATOM 4535 C CA . LEU B 1 248 ? -1.034 17.624 4.623 1 98.07 248 LEU B CA 1
ATOM 4536 C C . LEU B 1 248 ? -2.416 17.278 4.079 1 98.07 248 LEU B C 1
ATOM 4538 O O . LEU B 1 248 ? -2.957 18.003 3.241 1 98.07 248 LEU B O 1
ATOM 4542 N N . ASP B 1 249 ? -2.996 16.2 4.569 1 97.6 249 ASP B N 1
ATOM 4543 C CA . ASP B 1 249 ? -4.343 15.816 4.157 1 97.6 249 ASP B CA 1
ATOM 4544 C C . ASP B 1 249 ? -5.345 16.93 4.452 1 97.6 249 ASP B C 1
ATOM 4546 O O . ASP B 1 249 ? -6.218 17.221 3.632 1 97.6 249 ASP B O 1
ATOM 4550 N N . LEU B 1 250 ? -5.192 17.497 5.621 1 98.55 250 LEU B N 1
ATOM 4551 C CA . LEU B 1 250 ? -6.098 18.577 5.994 1 98.55 250 LEU B CA 1
ATOM 4552 C C . LEU B 1 250 ? -5.951 19.762 5.045 1 98.55 250 LEU B C 1
ATOM 4554 O O . LEU B 1 250 ? -6.946 20.283 4.536 1 98.55 250 LEU B O 1
ATOM 4558 N N . PHE B 1 251 ? -4.755 20.197 4.756 1 98.67 251 PHE B N 1
ATOM 4559 C CA . PHE B 1 251 ? -4.528 21.345 3.886 1 98.67 251 PHE B CA 1
ATOM 4560 C C . PHE B 1 251 ? -5.013 21.057 2.471 1 98.67 251 PHE B C 1
ATOM 4562 O O . PHE B 1 251 ? -5.658 21.902 1.846 1 98.67 251 PHE B O 1
ATOM 4569 N N . VAL B 1 252 ? -4.737 19.877 2.016 1 97.8 252 VAL B N 1
ATOM 4570 C CA . VAL B 1 252 ? -5.157 19.498 0.671 1 97.8 252 VAL B CA 1
ATOM 4571 C C . VAL B 1 252 ? -6.681 19.502 0.585 1 97.8 252 VAL B C 1
ATOM 4573 O O . VAL B 1 252 ? -7.252 19.978 -0.4 1 97.8 252 VAL B O 1
ATOM 4576 N N . SER B 1 253 ? -7.355 18.98 1.659 1 97.69 253 SER B N 1
ATOM 4577 C CA . SER B 1 253 ? -8.813 18.929 1.685 1 97.69 253 SER B CA 1
ATOM 4578 C C . SER B 1 253 ? -9.416 20.33 1.673 1 97.69 253 SER B C 1
ATOM 4580 O O . SER B 1 253 ? -10.553 20.519 1.237 1 97.69 253 SER B O 1
ATOM 4582 N N . GLY B 1 254 ? -8.606 21.353 2.087 1 98.33 254 GLY B N 1
ATOM 4583 C CA . GLY B 1 254 ? -9.096 22.717 2.208 1 98.33 254 GLY B CA 1
ATOM 4584 C C . GLY B 1 254 ? -8.84 23.556 0.97 1 98.33 254 GLY B C 1
ATOM 4585 O O . GLY B 1 254 ? -9.229 24.724 0.914 1 98.33 254 GLY B O 1
ATOM 4586 N N . ILE B 1 255 ? -8.198 22.971 -0.038 1 97.85 255 ILE B N 1
ATOM 4587 C CA . ILE B 1 255 ? -7.938 23.712 -1.267 1 97.85 255 ILE B CA 1
ATOM 4588 C C . ILE B 1 255 ? -9.258 24.028 -1.967 1 97.85 255 ILE B C 1
ATOM 4590 O O . ILE B 1 255 ? -10.055 23.128 -2.24 1 97.85 255 ILE B O 1
ATOM 4594 N N . LYS B 1 256 ? -9.456 25.224 -2.247 1 95.72 256 LYS B N 1
ATOM 4595 C CA . LYS B 1 256 ? -10.728 25.667 -2.81 1 95.72 256 LYS B CA 1
ATOM 4596 C C . LYS B 1 256 ? -10.861 25.242 -4.269 1 95.72 256 LYS B C 1
ATOM 4598 O O . LYS B 1 256 ? -9.876 25.231 -5.01 1 95.72 256 LYS B O 1
ATOM 4603 N N . PRO B 1 257 ? -12.199 24.896 -4.628 1 92.3 257 PRO B N 1
ATOM 4604 C CA . PRO B 1 257 ? -12.416 24.636 -6.053 1 92.3 257 PRO B CA 1
ATOM 4605 C C . PRO B 1 257 ? -11.959 25.792 -6.94 1 92.3 257 PRO B C 1
ATOM 4607 O O . PRO B 1 257 ? -12.208 26.957 -6.62 1 92.3 257 PRO B O 1
ATOM 4610 N N . GLY B 1 258 ? -11.257 25.495 -8.002 1 92.08 258 GLY B N 1
ATOM 4611 C CA . GLY B 1 258 ? -10.807 26.521 -8.929 1 92.08 258 GLY B CA 1
ATOM 4612 C C . GLY B 1 258 ? -9.374 26.957 -8.687 1 92.08 258 GLY B C 1
ATOM 4613 O O . GLY B 1 258 ? -8.791 27.671 -9.505 1 92.08 258 GLY B O 1
ATOM 4614 N N . THR B 1 259 ? -8.8 26.567 -7.535 1 95.18 259 THR B N 1
ATOM 4615 C CA . THR B 1 259 ? -7.393 26.861 -7.284 1 95.18 259 THR B CA 1
ATOM 4616 C C . THR B 1 259 ? -6.506 26.197 -8.333 1 95.18 259 THR B C 1
ATOM 4618 O O . THR B 1 259 ? -6.69 25.021 -8.655 1 95.18 259 THR B O 1
ATOM 4621 N N . VAL B 1 260 ? -5.575 26.992 -8.913 1 93.69 260 VAL B N 1
ATOM 4622 C CA . VAL B 1 260 ? -4.633 26.481 -9.903 1 93.69 260 VAL B CA 1
ATOM 4623 C C . VAL B 1 260 ? -3.243 27.055 -9.638 1 93.69 260 VAL B C 1
ATOM 4625 O O . VAL B 1 260 ? -3.103 28.24 -9.326 1 93.69 260 VAL B O 1
ATOM 4628 N N . CYS B 1 261 ? -2.343 26.183 -9.623 1 93.85 261 CYS B N 1
ATOM 4629 C CA . CYS B 1 261 ? -0.962 26.647 -9.555 1 93.85 261 CYS B CA 1
ATOM 4630 C C . CYS B 1 261 ? -0.598 27.461 -10.791 1 93.85 261 CYS B C 1
ATOM 4632 O O . CYS B 1 261 ? -0.906 27.061 -11.916 1 93.85 261 CYS B O 1
ATOM 4634 N N . THR B 1 262 ? -0.058 28.531 -10.586 1 93.51 262 THR B N 1
ATOM 4635 C CA . THR B 1 262 ? 0.383 29.375 -11.692 1 93.51 262 THR B CA 1
ATOM 4636 C C . THR B 1 262 ? 1.835 29.803 -11.499 1 93.51 262 THR B C 1
ATOM 4638 O O . THR B 1 262 ? 2.319 29.885 -10.368 1 93.51 262 THR B O 1
ATOM 4641 N N . GLY B 1 263 ? 2.546 29.953 -12.591 1 90.33 263 GLY B N 1
ATOM 4642 C CA . GLY B 1 263 ? 3.929 30.397 -12.518 1 90.33 263 GLY B CA 1
ATOM 4643 C C . GLY B 1 263 ? 4.927 29.291 -12.804 1 90.33 263 GLY B C 1
ATOM 4644 O O . GLY B 1 263 ? 4.539 28.171 -13.146 1 90.33 263 GLY B O 1
ATOM 4645 N N . LYS B 1 264 ? 6.253 29.484 -12.709 1 88.23 264 LYS B N 1
ATOM 4646 C CA . LYS B 1 264 ? 7.312 28.616 -13.217 1 88.23 264 LYS B CA 1
ATOM 4647 C C . LYS B 1 264 ? 7.611 27.483 -12.239 1 88.23 264 LYS B C 1
ATOM 4649 O O . LYS B 1 264 ? 8.235 26.486 -12.608 1 88.23 264 LYS B O 1
ATOM 4654 N N . TYR B 1 265 ? 6.949 27.637 -11.045 1 87.88 265 TYR B N 1
ATOM 4655 C CA . TYR B 1 265 ? 7.356 26.659 -10.042 1 87.88 265 TYR B CA 1
ATOM 4656 C C . TYR B 1 265 ? 6.289 25.586 -9.863 1 87.88 265 TYR B C 1
ATOM 4658 O O . TYR B 1 265 ? 6.336 24.809 -8.906 1 87.88 265 TYR B O 1
ATOM 4666 N N . CYS B 1 266 ? 5.339 25.557 -10.792 1 91.3 266 CYS B N 1
ATOM 4667 C CA . CYS B 1 266 ? 4.26 24.582 -10.686 1 91.3 266 CYS B CA 1
ATOM 4668 C C . CYS B 1 266 ? 4.758 23.179 -11.012 1 91.3 266 CYS B C 1
ATOM 4670 O O . CYS B 1 266 ? 4.065 22.194 -10.753 1 91.3 266 CYS B O 1
ATOM 4672 N N . ASP B 1 267 ? 5.981 23.021 -11.438 1 86.59 267 ASP B N 1
ATOM 4673 C CA . ASP B 1 267 ? 6.588 21.715 -11.681 1 86.59 267 ASP B CA 1
ATOM 4674 C C . ASP B 1 267 ? 7.89 21.561 -10.899 1 86.59 267 ASP B C 1
ATOM 4676 O O . ASP B 1 267 ? 8.705 20.688 -11.205 1 86.59 267 ASP B O 1
ATOM 4680 N N . TYR B 1 268 ? 8.007 22.394 -9.885 1 86.92 268 TYR B N 1
ATOM 4681 C CA . TYR B 1 268 ? 9.227 22.388 -9.086 1 86.92 268 TYR B CA 1
ATOM 4682 C C . TYR B 1 268 ? 9.388 21.066 -8.346 1 86.92 268 TYR B C 1
ATOM 4684 O O . TYR B 1 268 ? 8.452 20.592 -7.698 1 86.92 268 TYR B O 1
ATOM 4692 N N . SER B 1 269 ? 10.524 20.453 -8.47 1 81.92 269 SER B N 1
ATOM 4693 C CA . SER B 1 269 ? 10.915 19.235 -7.768 1 81.92 269 SER B CA 1
ATOM 4694 C C . SER B 1 269 ? 12.353 19.323 -7.268 1 81.92 269 SER B C 1
ATOM 4696 O O . SER B 1 269 ? 13.296 19.255 -8.059 1 81.92 269 SER B O 1
ATOM 4698 N N . PRO B 1 270 ? 12.498 19.572 -5.955 1 71.91 270 PRO B N 1
ATOM 4699 C CA . PRO B 1 270 ? 13.878 19.713 -5.485 1 71.91 270 PRO B CA 1
ATOM 4700 C C . PRO B 1 270 ? 14.672 18.413 -5.587 1 71.91 270 PRO B C 1
ATOM 4702 O O . PRO B 1 270 ? 14.115 17.329 -5.394 1 71.91 270 PRO B O 1
ATOM 4705 N N . TYR B 1 271 ? 15.912 18.516 -6.13 1 60.43 271 TYR B N 1
ATOM 4706 C CA . TYR B 1 271 ? 16.815 17.371 -6.121 1 60.43 271 TYR B CA 1
ATOM 4707 C C . TYR B 1 271 ? 17.293 17.064 -4.707 1 60.43 271 TYR B C 1
ATOM 4709 O O . TYR B 1 271 ? 17.68 17.97 -3.966 1 60.43 271 TYR B O 1
ATOM 4717 N N . TYR B 1 272 ? 16.926 15.946 -4.193 1 58.15 272 TYR B N 1
ATOM 4718 C CA . TYR B 1 272 ? 17.606 15.563 -2.96 1 58.15 272 TYR B CA 1
ATOM 4719 C C . TYR B 1 272 ? 18.649 14.485 -3.225 1 58.15 272 TYR B C 1
ATOM 4721 O O . TYR B 1 272 ? 18.395 13.536 -3.97 1 58.15 272 TYR B O 1
ATOM 4729 N N . PRO B 1 273 ? 19.887 14.779 -2.756 1 50.64 273 PRO B N 1
ATOM 4730 C CA . PRO B 1 273 ? 20.944 13.787 -2.97 1 50.64 273 PRO B CA 1
ATOM 4731 C C . PRO B 1 273 ? 20.59 12.416 -2.4 1 50.64 273 PRO B C 1
ATOM 4733 O O . PRO B 1 273 ? 19.774 12.317 -1.48 1 50.64 273 PRO B O 1
ATOM 4736 N N . PRO B 1 274 ? 21.054 11.442 -3.066 1 46.7 274 PRO B N 1
ATOM 4737 C CA . PRO B 1 274 ? 20.876 10.083 -2.55 1 46.7 274 PRO B CA 1
ATOM 4738 C C . PRO B 1 274 ? 21.284 9.95 -1.085 1 46.7 274 PRO B C 1
ATOM 4740 O O . PRO B 1 274 ? 22.147 10.694 -0.61 1 46.7 274 PRO B O 1
ATOM 4743 N N . PRO B 1 275 ? 20.408 9.259 -0.335 1 45.13 275 PRO B N 1
ATOM 4744 C CA . PRO B 1 275 ? 20.855 9.042 1.042 1 45.13 275 PRO B CA 1
ATOM 4745 C C . PRO B 1 275 ? 22.304 8.566 1.124 1 45.13 275 PRO B C 1
ATOM 4747 O O . PRO B 1 275 ? 22.775 7.856 0.232 1 45.13 275 PRO B O 1
ATOM 4750 N N . GLN B 1 276 ? 22.992 9.203 1.843 1 46.24 276 GLN B N 1
ATOM 4751 C CA . GLN B 1 276 ? 24.317 8.672 2.149 1 46.24 276 GLN B CA 1
ATOM 4752 C C . GLN B 1 276 ? 24.221 7.414 3.007 1 46.24 276 GLN B C 1
ATOM 4754 O O . GLN B 1 276 ? 23.447 7.369 3.966 1 46.24 276 GLN B O 1
ATOM 4759 N N . PRO B 1 277 ? 24.766 6.328 2.451 1 42.44 277 PRO B N 1
ATOM 4760 C CA . PRO B 1 277 ? 24.76 5.137 3.304 1 42.44 277 PRO B CA 1
ATOM 4761 C C . PRO B 1 277 ? 25.197 5.435 4.736 1 42.44 277 PRO B C 1
ATOM 4763 O O . PRO B 1 277 ? 26.091 6.255 4.955 1 42.44 277 PRO B O 1
ATOM 4766 N N . MET B 1 278 ? 24.265 5.071 5.651 1 43.61 278 MET B N 1
ATOM 4767 C CA . MET B 1 278 ? 24.723 5.185 7.033 1 43.61 278 MET B CA 1
ATOM 4768 C C . MET B 1 278 ? 25.999 4.379 7.251 1 43.61 278 MET B C 1
ATOM 4770 O O . MET B 1 278 ? 26.139 3.275 6.722 1 43.61 278 MET B O 1
ATOM 4774 N N . THR B 1 279 ? 27.083 5.081 7.525 1 41.61 279 THR B N 1
ATOM 4775 C CA . THR B 1 279 ? 28.328 4.413 7.889 1 41.61 279 THR B CA 1
ATOM 4776 C C . THR B 1 279 ? 28.428 4.244 9.402 1 41.61 279 THR B C 1
ATOM 4778 O O . THR B 1 279 ? 27.705 4.899 10.155 1 41.61 279 THR B O 1
ATOM 4781 N N . CYS B 1 280 ? 28.968 3.121 9.804 1 43.13 280 CYS B N 1
ATOM 4782 C CA . CYS B 1 280 ? 29.319 3.072 11.219 1 43.13 280 CYS B CA 1
ATOM 4783 C C . CYS B 1 280 ? 29.901 4.402 11.682 1 43.13 280 CYS B C 1
ATOM 4785 O O . CYS B 1 280 ? 29.739 4.785 12.842 1 43.13 280 CYS B O 1
ATOM 4787 N N . GLY B 1 281 ? 30.623 5.08 10.96 1 43.21 281 GLY B N 1
ATOM 4788 C CA . GLY B 1 281 ? 31.129 6.409 11.265 1 43.21 281 GLY B CA 1
ATOM 4789 C C . GLY B 1 281 ? 30.036 7.457 11.354 1 43.21 281 GLY B C 1
ATOM 4790 O O . GLY B 1 281 ? 30.275 8.571 11.825 1 43.21 281 GLY B O 1
ATOM 4791 N N . SER B 1 282 ? 29.001 7.204 10.77 1 41.04 282 SER B N 1
ATOM 4792 C CA . SER B 1 282 ? 27.9 8.16 10.825 1 41.04 282 SER B CA 1
ATOM 4793 C C . SER B 1 282 ? 27.319 8.255 12.232 1 41.04 282 SER B C 1
ATOM 4795 O O . SER B 1 282 ? 26.529 9.155 12.524 1 41.04 282 SER B O 1
ATOM 4797 N N . HIS B 1 283 ? 27.936 7.624 13.233 1 39.44 283 HIS B N 1
ATOM 4798 C CA . HIS B 1 283 ? 27.631 7.62 14.66 1 39.44 283 HIS B CA 1
ATOM 4799 C C . HIS B 1 283 ? 26.148 7.874 14.908 1 39.44 283 HIS B C 1
ATOM 4801 O O . HIS B 1 283 ? 25.785 8.824 15.604 1 39.44 283 HIS B O 1
ATOM 4807 N N . PRO B 1 284 ? 25.383 7.221 13.975 1 42.44 284 PRO B N 1
ATOM 4808 C CA . PRO B 1 284 ? 24.013 7.701 14.166 1 42.44 284 PRO B CA 1
ATOM 4809 C C . PRO B 1 284 ? 23.519 7.52 15.6 1 42.44 284 PRO B C 1
ATOM 4811 O O . PRO B 1 284 ? 22.568 8.185 16.017 1 42.44 284 PRO B O 1
ATOM 4814 N N . CYS B 1 285 ? 24.028 6.527 16.29 1 43.77 285 CYS B N 1
ATOM 4815 C CA . CYS B 1 285 ? 23.744 6.362 17.711 1 43.77 285 CYS B CA 1
ATOM 4816 C C . CYS B 1 285 ? 24.828 7.013 18.562 1 43.77 285 CYS B C 1
ATOM 4818 O O . CYS B 1 285 ? 25.992 7.065 18.16 1 43.77 285 CYS B O 1
ATOM 4820 N N . PRO B 1 286 ? 24.369 7.776 19.55 1 38.45 286 PRO B N 1
ATOM 4821 C CA . PRO B 1 286 ? 25.398 8.255 20.476 1 38.45 286 PRO B CA 1
ATOM 4822 C C . PRO B 1 286 ? 26.386 7.162 20.877 1 38.45 286 PRO B C 1
ATOM 4824 O O . PRO B 1 286 ? 26.039 5.978 20.87 1 38.45 286 PRO B O 1
ATOM 4827 N N . THR B 1 287 ? 27.652 7.466 21.047 1 40.5 287 THR B N 1
ATOM 4828 C CA . THR B 1 287 ? 28.8 6.615 21.34 1 40.5 287 THR B CA 1
ATOM 4829 C C . THR B 1 287 ? 28.445 5.574 22.398 1 40.5 287 THR B C 1
ATOM 4831 O O . THR B 1 287 ? 28.993 4.469 22.398 1 40.5 287 THR B O 1
ATOM 4834 N N . ASP B 1 288 ? 27.761 5.772 23.444 1 41.23 288 ASP B N 1
ATOM 4835 C CA . ASP B 1 288 ? 27.438 4.927 24.589 1 41.23 288 ASP B CA 1
ATOM 4836 C C . ASP B 1 288 ? 26.082 4.249 24.406 1 41.23 288 ASP B C 1
ATOM 4838 O O . ASP B 1 288 ? 25.599 3.56 25.307 1 41.23 288 ASP B O 1
ATOM 4842 N N . GLN B 1 289 ? 25.385 4.557 23.354 1 42.65 289 GLN B N 1
ATOM 4843 C CA . GLN B 1 289 ? 24.041 4.004 23.216 1 42.65 289 GLN B CA 1
ATOM 4844 C C . GLN B 1 289 ? 23.949 3.076 22.009 1 42.65 289 GLN B C 1
ATOM 4846 O O . GLN B 1 289 ? 24.454 3.399 20.931 1 42.65 289 GLN B O 1
ATOM 4851 N N . GLN B 1 290 ? 23.724 1.774 22.084 1 42.38 290 GLN B N 1
ATOM 4852 C CA . GLN B 1 290 ? 23.54 0.765 21.047 1 42.38 290 GLN B CA 1
ATOM 4853 C C . GLN B 1 290 ? 22.477 1.197 20.04 1 42.38 290 GLN B C 1
ATOM 4855 O O . GLN B 1 290 ? 22.586 0.901 18.849 1 42.38 290 GLN B O 1
ATOM 4860 N N . CYS B 1 291 ? 21.168 1.403 20.462 1 45.02 291 CYS B N 1
ATOM 4861 C CA . CYS B 1 291 ? 20.006 2.014 19.827 1 45.02 291 CYS B CA 1
ATOM 4862 C C . CYS B 1 291 ? 19.828 3.455 20.29 1 45.02 291 CYS B C 1
ATOM 4864 O O . CYS B 1 291 ? 20.172 3.795 21.424 1 45.02 291 CYS B O 1
ATOM 4866 N N . CYS B 1 292 ? 20.048 4.422 19.493 1 42.54 292 CYS B N 1
ATOM 4867 C CA . CYS B 1 292 ? 19.895 5.811 19.912 1 42.54 292 CYS B CA 1
ATOM 4868 C C . CYS B 1 292 ? 18.425 6.213 19.941 1 42.54 292 CYS B C 1
ATOM 4870 O O . CYS B 1 292 ? 17.664 5.864 19.037 1 42.54 292 CYS B O 1
ATOM 4872 N N . GLU B 1 293 ? 17.968 6.385 21.206 1 40.18 293 GLU B N 1
ATOM 4873 C CA . GLU B 1 293 ? 16.741 7.154 21.388 1 40.18 293 GLU B CA 1
ATOM 4874 C C . GLU B 1 293 ? 16.954 8.625 21.039 1 40.18 293 GLU B C 1
ATOM 4876 O O . GLU B 1 293 ? 17.957 9.223 21.436 1 40.18 293 GLU B O 1
ATOM 4881 N N . TYR B 1 294 ? 16.559 9.143 19.892 1 35.23 294 TYR B N 1
ATOM 4882 C CA . TYR B 1 294 ? 16.511 10.592 19.734 1 35.23 294 TYR B CA 1
ATOM 4883 C C . TYR B 1 294 ? 15.672 11.233 20.833 1 35.23 294 TYR B C 1
ATOM 4885 O O . TYR B 1 294 ? 14.466 10.994 20.92 1 35.23 294 TYR B O 1
ATOM 4893 N N . SER B 1 295 ? 16.189 11.347 21.923 1 41.76 295 SER B N 1
ATOM 4894 C CA . SER B 1 295 ? 15.54 12.233 22.883 1 41.76 295 SER B CA 1
ATOM 4895 C C . SER B 1 295 ? 15.364 13.636 22.31 1 41.76 295 SER B C 1
ATOM 4897 O O . SER B 1 295 ? 16.2 14.103 21.533 1 41.76 295 SER B O 1
ATOM 4899 N N . PRO B 1 296 ? 14.223 14.543 22.817 1 35.13 296 PRO B N 1
ATOM 4900 C CA . PRO B 1 296 ? 13.097 14.048 23.612 1 35.13 296 PRO B CA 1
ATOM 4901 C C . PRO B 1 296 ? 12.12 13.207 22.794 1 35.13 296 PRO B C 1
ATOM 4903 O O . PRO B 1 296 ? 10.998 12.951 23.238 1 35.13 296 PRO B O 1
ATOM 4906 N N . TYR B 1 297 ? 12.587 12.912 21.586 1 36.02 297 TYR B N 1
ATOM 4907 C CA . TYR B 1 297 ? 11.515 12.468 20.702 1 36.02 297 TYR B CA 1
ATOM 4908 C C . TYR B 1 297 ? 11.281 10.968 20.838 1 36.02 297 TYR B C 1
ATOM 4910 O O . TYR B 1 297 ? 10.43 10.401 20.149 1 36.02 297 TYR B O 1
ATOM 4918 N N . LYS B 1 298 ? 11.864 10.195 21.768 1 36.98 298 LYS B N 1
ATOM 4919 C CA . LYS B 1 298 ? 11.74 8.772 22.071 1 36.98 298 LYS B CA 1
ATOM 4920 C C . LYS B 1 298 ? 11.749 7.936 20.794 1 36.98 298 LYS B C 1
ATOM 4922 O O . LYS B 1 298 ? 10.987 6.975 20.669 1 36.98 298 LYS B O 1
ATOM 4927 N N . SER B 1 299 ? 12.11 8.385 19.71 1 34.42 299 SER B N 1
ATOM 4928 C CA . SER B 1 299 ? 12.251 7.598 18.489 1 34.42 299 SER B CA 1
ATOM 4929 C C . SER B 1 299 ? 13.595 6.879 18.447 1 34.42 299 SER B C 1
ATOM 4931 O O . SER B 1 299 ? 14.578 7.355 19.018 1 34.42 299 SER B O 1
ATOM 4933 N N . TYR B 1 300 ? 13.638 5.419 18.428 1 36.65 300 TYR B N 1
ATOM 4934 C CA . TYR B 1 300 ? 14.828 4.576 18.441 1 36.65 300 TYR B CA 1
ATOM 4935 C C . TYR B 1 300 ? 15.198 4.133 17.03 1 36.65 300 TYR B C 1
ATOM 4937 O O . TYR B 1 300 ? 14.323 3.944 16.182 1 36.65 300 TYR B O 1
ATOM 4945 N N . THR B 1 301 ? 16.221 4.415 16.354 1 41.54 301 THR B N 1
ATOM 4946 C CA . THR B 1 301 ? 16.696 3.74 15.152 1 41.54 301 THR B CA 1
ATOM 4947 C C . THR B 1 301 ? 17.708 2.653 15.506 1 41.54 301 THR B C 1
ATOM 4949 O O . THR B 1 301 ? 18.645 2.895 16.269 1 41.54 301 THR B O 1
ATOM 4952 N N . CYS B 1 302 ? 17.282 1.298 15.839 1 42.98 302 CYS B N 1
ATOM 4953 C CA . CYS B 1 302 ? 18.159 0.148 16.031 1 42.98 302 CYS B CA 1
ATOM 4954 C C . CYS B 1 302 ? 18.427 -0.56 14.708 1 42.98 302 CYS B C 1
ATOM 4956 O O . CYS B 1 302 ? 17.54 -0.651 13.857 1 42.98 302 CYS B O 1
ATOM 4958 N N . CYS B 1 303 ? 19.514 -1.036 14 1 43.94 303 CYS B N 1
ATOM 4959 C CA . CYS B 1 303 ? 19.449 -2.152 13.063 1 43.94 303 CYS B CA 1
ATOM 4960 C C . CYS B 1 303 ? 19.153 -3.458 13.79 1 43.94 303 CYS B C 1
ATOM 4962 O O . CYS B 1 303 ? 18.408 -4.3 13.284 1 43.94 303 CYS B O 1
ATOM 4964 N N . THR B 1 304 ? 19.343 -4.591 14.076 1 42.27 304 THR B N 1
ATOM 4965 C CA . THR B 1 304 ? 19.142 -5.679 15.026 1 42.27 304 THR B CA 1
ATOM 4966 C C . THR B 1 304 ? 20.276 -5.722 16.047 1 42.27 304 THR B C 1
ATOM 4968 O O . THR B 1 304 ? 21.388 -5.272 15.766 1 42.27 304 THR B O 1
ATOM 4971 N N . PRO B 1 305 ? 20.087 -6.038 17.38 1 40.4 305 PRO B N 1
ATOM 4972 C CA . PRO B 1 305 ? 21.09 -6.263 18.424 1 40.4 305 PRO B CA 1
ATOM 4973 C C . PRO B 1 305 ? 22.226 -7.174 17.964 1 40.4 305 PRO B C 1
ATOM 4975 O O . PRO B 1 305 ? 23.309 -7.164 18.555 1 40.4 305 PRO B O 1
ATOM 4978 N N . GLN B 1 306 ? 22.078 -7.993 17.109 1 43.73 306 GLN B N 1
ATOM 4979 C CA . GLN B 1 306 ? 23.082 -8.944 16.641 1 43.73 306 GLN B CA 1
ATOM 4980 C C . GLN B 1 306 ? 23.998 -8.309 15.599 1 43.73 306 GLN B C 1
ATOM 4982 O O . GLN B 1 306 ? 25.002 -8.905 15.202 1 43.73 306 GLN B O 1
ATOM 4987 N N . GLN B 1 307 ? 23.721 -7.262 15.218 1 41.68 307 GLN B N 1
ATOM 4988 C CA . GLN B 1 307 ? 24.501 -6.645 14.149 1 41.68 307 GLN B CA 1
ATOM 4989 C C . GLN B 1 307 ? 25.709 -5.899 14.709 1 41.68 307 GLN B C 1
ATOM 4991 O O . GLN B 1 307 ? 25.66 -5.378 15.825 1 41.68 307 GLN B O 1
ATOM 4996 N N . LYS B 1 308 ? 26.998 -6.257 14.161 1 46.12 308 LYS B N 1
ATOM 4997 C CA . LYS B 1 308 ? 28.301 -5.694 14.501 1 46.12 308 LYS B CA 1
ATOM 4998 C C . LYS B 1 308 ? 28.848 -4.844 13.358 1 46.12 308 LYS B C 1
ATOM 5000 O O . LYS B 1 308 ? 28.484 -5.045 12.198 1 46.12 308 LYS B O 1
ATOM 5005 N N . CYS B 1 309 ? 29.434 -3.63 13.741 1 42.58 309 CYS B N 1
ATOM 5006 C CA . CYS B 1 309 ? 30.156 -2.864 12.731 1 42.58 309 CYS B CA 1
ATOM 5007 C C . CYS B 1 309 ? 31.392 -3.617 12.256 1 42.58 309 CYS B C 1
ATOM 5009 O O . CYS B 1 309 ? 32.179 -4.103 13.069 1 42.58 309 CYS B O 1
ATOM 5011 N N . ASN B 1 310 ? 31.359 -3.911 10.997 1 42.78 310 ASN B N 1
ATOM 5012 C CA . ASN B 1 310 ? 32.593 -4.509 10.499 1 42.78 310 ASN B CA 1
ATOM 5013 C C . ASN B 1 310 ? 33.708 -3.474 10.377 1 42.78 310 ASN B C 1
ATOM 5015 O O . ASN B 1 310 ? 33.528 -2.314 10.751 1 42.78 310 ASN B O 1
ATOM 5019 N N . LYS B 1 311 ? 34.919 -3.842 10.079 1 51.72 311 LYS B N 1
ATOM 5020 C CA . LYS B 1 311 ? 36.141 -3.044 10.062 1 51.72 311 LYS B CA 1
ATOM 5021 C C . LYS B 1 311 ? 35.964 -1.786 9.216 1 51.72 311 LYS B C 1
ATOM 5023 O O . LYS B 1 311 ? 36.676 -0.798 9.407 1 51.72 311 LYS B O 1
ATOM 5028 N N . ASP B 1 312 ? 35.051 -1.905 8.498 1 41.91 312 ASP B N 1
ATOM 5029 C CA . ASP B 1 312 ? 34.888 -0.823 7.531 1 41.91 312 ASP B CA 1
ATOM 5030 C C . ASP B 1 312 ? 33.778 0.134 7.959 1 41.91 312 ASP B C 1
ATOM 5032 O O . ASP B 1 312 ? 33.363 0.998 7.184 1 41.91 312 ASP B O 1
ATOM 5036 N N . GLY B 1 313 ? 33.375 0.023 9.126 1 38.7 313 GLY B N 1
ATOM 5037 C CA . GLY B 1 313 ? 32.398 0.896 9.756 1 38.7 313 GLY B CA 1
ATOM 5038 C C . GLY B 1 313 ? 30.977 0.631 9.296 1 38.7 313 GLY B C 1
ATOM 5039 O O . GLY B 1 313 ? 30.104 1.49 9.436 1 38.7 313 GLY B O 1
ATOM 5040 N N . ILE B 1 314 ? 30.67 -0.539 8.604 1 41.75 314 ILE B N 1
ATOM 5041 C CA . ILE B 1 314 ? 29.372 -0.982 8.106 1 41.75 314 ILE B CA 1
ATOM 5042 C C . ILE B 1 314 ? 28.703 -1.884 9.141 1 41.75 314 ILE B C 1
ATOM 5044 O O . ILE B 1 314 ? 29.341 -2.78 9.698 1 41.75 314 ILE B O 1
ATOM 5048 N N . CYS B 1 315 ? 27.401 -1.686 9.614 1 43.47 315 CYS B N 1
ATOM 5049 C CA . CYS B 1 315 ? 26.674 -2.553 10.534 1 43.47 315 CYS B CA 1
ATOM 5050 C C . CYS B 1 315 ? 26.302 -3.87 9.864 1 43.47 315 CYS B C 1
ATOM 5052 O O . CYS B 1 315 ? 25.646 -3.877 8.821 1 43.47 315 CYS B O 1
ATOM 5054 N N . VAL B 1 316 ? 26.755 -5.108 10.206 1 40.95 316 VAL B N 1
ATOM 5055 C CA . VAL B 1 316 ? 26.524 -6.476 9.753 1 40.95 316 VAL B CA 1
ATOM 5056 C C . VAL B 1 316 ? 25.919 -7.301 10.887 1 40.95 316 VAL B C 1
ATOM 5058 O O . VAL B 1 316 ? 26.173 -7.031 12.063 1 40.95 316 VAL B O 1
#

Organism: Pinctada imbricata (NCBI:txid66713)

Secondary structure (DSSP, 8-state):
-GGGTT-HHHHHHHHHHHHHHHHH-SSSTTSTT--TTTSS--HHHHHHHHHHHHHHHHHHHT--TTHHHHHHHTT-THHHHHHS-SS--TTTSTTSSS-HHHHHHHHHHHHHHHHHH--HHHHHHHHHHHHHHHHHTB-TTS-B--TTTTTT---TTHHHHHHHHHHHHHHHHTT---HHHHHHHHHHHHHHHHHHHHHSEE--SSGGGS-B--SS---SS-----EE-S-TTS----B-HHHHHHHHHHHHHTPPTT----SGGGG----PPPPP---GGG--S-TT-SSEEETTTTEEE-S-TT--B-TTS-B-/-GGGTT-HHHHHHHHHHHHHHHHH-SSSTTSTT--TTTSS--HHHHHHHHHHHHHHHHHHHT--TTHHHHHHHTT-SHHHHHHS-SS--TTTSS-SSS-HHHHHHHHHHHHHHHHHH--HHHHHHHHHHHHHHHHHTB-TTS-B--TTTTTT---TTHHHHHHHHHHHHHHHHTT---HHHHHHHHHHHHHHHHHHHHHSEE--SSGGGS-B--SS---SS-----EE-S-TTS----B-HHHHHHHHHHHHHTPPTT----SGGGG----PPPPP---GGG--S-TT-SSEEETTTTEEE---TT--B-TTS-B-